Protein AF-0000000073512947 (afdb_homodimer)

Nearest PDB structures (foldseek):
  1zgr-assembly1_B  TM=7.633E-01  e=2.093E-16  Parkia platycephala
  4mq0-assembly1_A-2  TM=4.035E-01  e=1.203E-15  Parkia biglobosa
  4akd-assembly1_C  TM=7.846E-01  e=3.173E-07  Artocarpus integer
  4akd-assembly1_D  TM=7.361E-01  e=3.517E-07  Artocarpus integer
  5krp-assembly1_C  TM=7.333E-01  e=4.549E-07  Artocarpus altilis

Structure (mmCIF, N/CA/C/O backbone):
data_AF-0000000073512947-model_v1
#
loop_
_entity.id
_entity.type
_entity.pdbx_description
1 polymer 'Jacalin-type lectin domain-containing protein'
#
loop_
_atom_site.group_PDB
_atom_site.id
_atom_site.type_symbol
_atom_site.label_atom_id
_atom_site.label_alt_id
_atom_site.label_comp_id
_atom_site.label_asym_id
_atom_site.label_entity_id
_atom_site.label_seq_id
_atom_site.pdbx_PDB_ins_code
_atom_site.Cartn_x
_atom_site.Cartn_y
_atom_site.Cartn_z
_atom_site.occupancy
_atom_site.B_iso_or_equiv
_atom_site.auth_seq_id
_atom_site.auth_comp_id
_atom_site.auth_asym_id
_atom_site.auth_atom_id
_atom_site.pdbx_PDB_model_num
ATOM 1 N N . MET A 1 1 ? 7.281 1.155 -26.188 1 30.84 1 MET A N 1
ATOM 2 C CA . MET A 1 1 ? 6.375 1.03 -25.047 1 30.84 1 MET A CA 1
ATOM 3 C C . MET A 1 1 ? 7.027 0.248 -23.922 1 30.84 1 MET A C 1
ATOM 5 O O . MET A 1 1 ? 7.605 -0.817 -24.141 1 30.84 1 MET A O 1
ATOM 9 N N . ALA A 1 2 ? 7.465 0.824 -22.938 1 41.22 2 ALA A N 1
ATOM 10 C CA . ALA A 1 2 ? 8.156 0.038 -21.922 1 41.22 2 ALA A CA 1
ATOM 11 C C . ALA A 1 2 ? 7.348 -1.2 -21.547 1 41.22 2 ALA A C 1
ATOM 13 O O . ALA A 1 2 ? 6.117 -1.187 -21.594 1 41.22 2 ALA A O 1
ATOM 14 N N . ALA A 1 3 ? 7.93 -2.367 -21.578 1 44.81 3 ALA A N 1
ATOM 15 C CA . ALA A 1 3 ? 7.461 -3.721 -21.297 1 44.81 3 ALA A CA 1
ATOM 16 C C . ALA A 1 3 ? 6.426 -3.711 -20.172 1 44.81 3 ALA A C 1
ATOM 18 O O . ALA A 1 3 ? 5.488 -4.512 -20.172 1 44.81 3 ALA A O 1
ATOM 19 N N . SER A 1 4 ? 6.523 -2.641 -19.312 1 56.88 4 SER A N 1
ATOM 20 C CA . SER A 1 4 ? 5.75 -2.594 -18.078 1 56.88 4 SER A CA 1
ATOM 21 C C . SER A 1 4 ? 4.266 -2.398 -18.359 1 56.88 4 SER A C 1
ATOM 23 O O . SER A 1 4 ? 3.416 -2.84 -17.578 1 56.88 4 SER A O 1
ATOM 25 N N . ASP A 1 5 ? 3.949 -2.146 -19.641 1 71 5 ASP A N 1
ATOM 26 C CA . ASP A 1 5 ? 2.553 -1.777 -19.859 1 71 5 ASP A CA 1
ATOM 27 C C . ASP A 1 5 ? 1.666 -3.016 -19.953 1 71 5 ASP A C 1
ATOM 29 O O . ASP A 1 5 ? 0.469 -2.953 -19.656 1 71 5 ASP A O 1
ATOM 33 N N . ASN A 1 6 ? 2.34 -4.188 -20.109 1 83.69 6 ASN A N 1
ATOM 34 C CA . ASN A 1 6 ? 1.493 -5.355 -20.328 1 83.69 6 ASN A CA 1
ATOM 35 C C . ASN A 1 6 ? 1.63 -6.379 -19.203 1 83.69 6 ASN A C 1
ATOM 37 O O . ASN A 1 6 ? 1.294 -7.551 -19.391 1 83.69 6 ASN A O 1
ATOM 41 N N . ALA A 1 7 ? 2.111 -5.945 -18.109 1 92.62 7 ALA A N 1
ATOM 42 C CA . ALA A 1 7 ? 2.297 -6.887 -17.016 1 92.62 7 ALA A CA 1
ATOM 43 C C . ALA A 1 7 ? 1.498 -6.457 -15.789 1 92.62 7 ALA A C 1
ATOM 45 O O . ALA A 1 7 ? 1.175 -5.277 -15.633 1 92.62 7 ALA A O 1
ATOM 46 N N . VAL A 1 8 ? 1.122 -7.418 -15.062 1 95.06 8 VAL A N 1
ATOM 47 C CA . VAL A 1 8 ? 0.556 -7.191 -13.734 1 95.06 8 VAL A CA 1
ATOM 48 C C . VAL A 1 8 ? 1.656 -7.285 -12.68 1 95.06 8 VAL A C 1
ATOM 50 O O . VAL A 1 8 ? 2.541 -8.141 -12.773 1 95.06 8 VAL A O 1
ATOM 53 N N . MET A 1 9 ? 1.648 -6.387 -11.742 1 96.06 9 MET A N 1
ATOM 54 C CA . MET A 1 9 ? 2.705 -6.328 -10.734 1 96.06 9 MET A CA 1
ATOM 55 C C . MET A 1 9 ? 2.152 -6.621 -9.344 1 96.06 9 MET A C 1
ATOM 57 O O . MET A 1 9 ? 1.234 -5.941 -8.883 1 96.06 9 MET A O 1
ATOM 61 N N . PHE A 1 10 ? 2.693 -7.668 -8.711 1 96.69 10 PHE A N 1
ATOM 62 C CA . PHE A 1 10 ? 2.359 -8.008 -7.332 1 96.69 10 PHE A CA 1
ATOM 63 C C . PHE A 1 10 ? 3.535 -7.719 -6.406 1 96.69 10 PHE A C 1
ATOM 65 O O . PHE A 1 10 ? 4.691 -7.949 -6.773 1 96.69 10 PHE A O 1
ATOM 72 N N . GLY A 1 11 ? 3.215 -7.379 -5.137 1 94.12 11 GLY A N 1
ATOM 73 C CA . GLY A 1 11 ? 4.227 -6.875 -4.223 1 94.12 11 GLY A CA 1
ATOM 74 C C . GLY A 1 11 ? 4.367 -5.367 -4.258 1 94.12 11 GLY A C 1
ATOM 75 O O . GLY A 1 11 ? 3.457 -4.664 -4.703 1 94.12 11 GLY A O 1
ATOM 76 N N . PRO A 1 12 ? 5.43 -4.859 -3.881 1 92.25 12 PRO A N 1
ATOM 77 C CA . PRO A 1 12 ? 6.531 -5.598 -3.26 1 92.25 12 PRO A CA 1
ATOM 78 C C . PRO A 1 12 ? 6.23 -6.004 -1.818 1 92.25 12 PRO A C 1
ATOM 80 O O . PRO A 1 12 ? 5.465 -5.328 -1.129 1 92.25 12 PRO A O 1
ATOM 83 N N . TRP A 1 13 ? 6.719 -7.086 -1.484 1 93.31 13 TRP A N 1
ATOM 84 C CA . TRP A 1 13 ? 6.812 -7.492 -0.086 1 93.31 13 TRP A CA 1
ATOM 85 C C . TRP A 1 13 ? 8.117 -6.996 0.538 1 93.31 13 TRP A C 1
ATOM 87 O O . TRP A 1 13 ? 9.156 -6.98 -0.118 1 93.31 13 TRP A O 1
ATOM 97 N N . GLY A 1 14 ? 8 -6.582 1.811 1 90.31 14 GLY A N 1
ATOM 98 C CA . GLY A 1 14 ? 9.195 -6.121 2.488 1 90.31 14 GLY A CA 1
ATOM 99 C C . GLY A 1 14 ? 9.234 -4.613 2.672 1 90.31 14 GLY A C 1
ATOM 100 O O . GLY A 1 14 ? 8.203 -3.949 2.609 1 90.31 14 GLY A O 1
ATOM 101 N N . ARG A 1 15 ? 10.422 -4.066 2.85 1 86.69 15 ARG A N 1
ATOM 102 C CA . ARG A 1 15 ? 10.617 -2.65 3.145 1 86.69 15 ARG A CA 1
ATOM 103 C C . ARG A 1 15 ? 10.82 -1.847 1.865 1 86.69 15 ARG A C 1
ATOM 105 O O . ARG A 1 15 ? 11.789 -2.062 1.138 1 86.69 15 ARG A O 1
ATOM 112 N N . THR A 1 16 ? 9.93 -0.874 1.664 1 83.5 16 THR A N 1
ATOM 113 C CA . THR A 1 16 ? 9.977 -0.088 0.436 1 83.5 16 THR A CA 1
ATOM 114 C C . THR A 1 16 ? 10.531 1.307 0.71 1 83.5 16 THR A C 1
ATOM 116 O O . THR A 1 16 ? 10.523 1.771 1.853 1 83.5 16 THR A O 1
ATOM 119 N N . PHE A 1 17 ? 11.047 1.877 -0.329 1 78.31 17 PHE A N 1
ATOM 120 C CA . PHE A 1 17 ? 11.492 3.264 -0.368 1 78.31 17 PHE A CA 1
ATOM 121 C C . PHE A 1 17 ? 12.727 3.457 0.513 1 78.31 17 PHE A C 1
ATOM 123 O O . PHE A 1 17 ? 12.914 4.527 1.096 1 78.31 17 PHE A O 1
ATOM 130 N N . THR A 1 18 ? 13.336 2.361 0.75 1 74.56 18 THR A N 1
ATOM 131 C CA . THR A 1 18 ? 14.633 2.385 1.419 1 74.56 18 THR A CA 1
ATOM 132 C C . THR A 1 18 ? 15.75 2.012 0.447 1 74.56 18 THR A C 1
ATOM 134 O O . THR A 1 18 ? 15.625 1.044 -0.307 1 74.56 18 THR A O 1
ATOM 137 N N . GLY A 1 19 ? 16.672 2.83 0.334 1 80.44 19 GLY A N 1
ATOM 138 C CA . GLY A 1 19 ? 17.781 2.537 -0.563 1 80.44 19 GLY A CA 1
ATOM 139 C C . GLY A 1 19 ? 17.469 2.873 -2.012 1 80.44 19 GLY A C 1
ATOM 140 O O . GLY A 1 19 ? 17.031 3.98 -2.32 1 80.44 19 GLY A O 1
ATOM 141 N N . LYS A 1 20 ? 17.719 1.905 -2.877 1 83.56 20 LYS A N 1
ATOM 142 C CA . LYS A 1 20 ? 17.578 2.152 -4.309 1 83.56 20 LYS A CA 1
ATOM 143 C C . LYS A 1 20 ? 16.469 1.297 -4.91 1 83.56 20 LYS A C 1
ATOM 145 O O . LYS A 1 20 ? 16.375 0.103 -4.617 1 83.56 20 LYS A O 1
ATOM 150 N N . PHE A 1 21 ? 15.719 1.975 -5.746 1 87.56 21 PHE A N 1
ATOM 151 C CA . PHE A 1 21 ? 14.711 1.239 -6.508 1 87.56 21 PHE A CA 1
ATOM 152 C C . PHE A 1 21 ? 15.359 0.471 -7.652 1 87.56 21 PHE A C 1
ATOM 154 O O . PHE A 1 21 ? 16.281 0.973 -8.305 1 87.56 21 PHE A O 1
ATOM 161 N N . TRP A 1 22 ? 14.852 -0.787 -7.871 1 87.12 22 TRP A N 1
ATOM 162 C CA . TRP A 1 22 ? 15.328 -1.582 -9 1 87.12 22 TRP A CA 1
ATOM 163 C C . TRP A 1 22 ? 14.164 -2.295 -9.688 1 87.12 22 TRP A C 1
ATOM 165 O O . TRP A 1 22 ? 13.172 -2.641 -9.047 1 87.12 22 TRP A O 1
ATOM 175 N N . LYS A 1 23 ? 14.25 -2.41 -10.945 1 88.19 23 LYS A N 1
ATOM 176 C CA . LYS A 1 23 ? 13.297 -3.145 -11.773 1 88.19 23 LYS A CA 1
ATOM 177 C C . LYS A 1 23 ? 13.992 -3.789 -12.969 1 88.19 23 LYS A C 1
ATOM 179 O O . LYS A 1 23 ? 14.703 -3.115 -13.719 1 88.19 23 LYS A O 1
ATOM 184 N N . TYR A 1 24 ? 13.828 -5.109 -13.039 1 86.38 24 TYR A N 1
ATOM 185 C CA . TYR A 1 24 ? 14.344 -5.871 -14.172 1 86.38 24 TYR A CA 1
ATOM 186 C C . TYR A 1 24 ? 13.219 -6.629 -14.875 1 86.38 24 TYR A C 1
ATOM 188 O O . TYR A 1 24 ? 12.531 -7.449 -14.258 1 86.38 24 TYR A O 1
ATOM 196 N N . GLU A 1 25 ? 13.039 -6.258 -16.047 1 88.5 25 GLU A N 1
ATOM 197 C CA . GLU A 1 25 ? 11.969 -6.883 -16.812 1 88.5 25 GLU A CA 1
ATOM 198 C C . GLU A 1 25 ? 12.469 -7.379 -18.156 1 88.5 25 GLU A C 1
ATOM 200 O O . GLU A 1 25 ? 13.438 -6.844 -18.703 1 88.5 25 GLU A O 1
ATOM 205 N N . LEU A 1 26 ? 11.867 -8.414 -18.609 1 89 26 LEU A N 1
ATOM 206 C CA . LEU A 1 26 ? 12.172 -8.922 -19.938 1 89 26 LEU A CA 1
ATOM 207 C C . LEU A 1 26 ? 11.852 -7.887 -21.016 1 89 26 LEU A C 1
ATOM 209 O O . LEU A 1 26 ? 10.836 -7.188 -20.922 1 89 26 LEU A O 1
ATOM 213 N N . PRO A 1 27 ? 12.711 -7.855 -21.984 1 82.12 27 PRO A N 1
ATOM 214 C CA . PRO A 1 27 ? 12.414 -6.938 -23.094 1 82.12 27 PRO A CA 1
ATOM 215 C C . PRO A 1 27 ? 11.328 -7.473 -24.031 1 82.12 27 PRO A C 1
ATOM 217 O O . PRO A 1 27 ? 11.109 -8.688 -24.094 1 82.12 27 PRO A O 1
ATOM 220 N N . GLU A 1 28 ? 10.641 -6.66 -24.75 1 77.38 28 GLU A N 1
ATOM 221 C CA . GLU A 1 28 ? 9.688 -7.016 -25.781 1 77.38 28 GLU A CA 1
ATOM 222 C C . GLU A 1 28 ? 8.688 -8.055 -25.297 1 77.38 28 GLU A C 1
ATOM 224 O O . GLU A 1 28 ? 8.516 -9.109 -25.922 1 77.38 28 GLU A O 1
ATOM 229 N N . LEU A 1 29 ? 7.934 -7.832 -24.375 1 73.94 29 LEU A N 1
ATOM 230 C CA . LEU A 1 29 ? 7.102 -8.75 -23.594 1 73.94 29 LEU A CA 1
ATOM 231 C C . LEU A 1 29 ? 6.227 -9.594 -24.516 1 73.94 29 LEU A C 1
ATOM 233 O O . LEU A 1 29 ? 6.121 -10.805 -24.328 1 73.94 29 LEU A O 1
ATOM 237 N N . PRO A 1 30 ? 5.637 -9.141 -25.547 1 69.12 30 PRO A N 1
ATOM 238 C CA . PRO A 1 30 ? 4.812 -10.055 -26.328 1 69.12 30 PRO A CA 1
ATOM 239 C C . PRO A 1 30 ? 5.621 -11.195 -26.953 1 69.12 30 PRO A C 1
ATOM 241 O O . PRO A 1 30 ? 5.145 -12.328 -27.031 1 69.12 30 PRO A O 1
ATOM 244 N N . ILE A 1 31 ? 6.812 -10.914 -27.25 1 69.94 31 ILE A N 1
ATOM 245 C CA . ILE A 1 31 ? 7.625 -11.891 -27.969 1 69.94 31 ILE A CA 1
ATOM 246 C C . ILE A 1 31 ? 8.242 -12.875 -26.984 1 69.94 31 ILE A C 1
ATOM 248 O O . ILE A 1 31 ? 8.328 -14.07 -27.25 1 69.94 31 ILE A O 1
ATOM 252 N N . VAL A 1 32 ? 8.422 -12.406 -25.844 1 77.94 32 VAL A N 1
ATOM 253 C CA . VAL A 1 32 ? 9.234 -13.188 -24.906 1 77.94 32 VAL A CA 1
ATOM 254 C C . VAL A 1 32 ? 8.352 -14.18 -24.156 1 77.94 32 VAL A C 1
ATOM 256 O O . VAL A 1 32 ? 8.852 -15.133 -23.547 1 77.94 32 VAL A O 1
ATOM 259 N N . LEU A 1 33 ? 7.094 -14.055 -24.281 1 83.5 33 LEU A N 1
ATOM 260 C CA . LEU A 1 33 ? 6.18 -14.922 -23.547 1 83.5 33 LEU A CA 1
ATOM 261 C C . LEU A 1 33 ? 6.23 -16.344 -24.078 1 83.5 33 LEU A C 1
ATOM 263 O O . LEU A 1 33 ? 5.895 -17.297 -23.375 1 83.5 33 LEU A O 1
ATOM 267 N N . GLY A 1 34 ? 6.727 -16.516 -25.297 1 83.69 34 GLY A N 1
ATOM 268 C CA . GLY A 1 34 ? 6.84 -17.828 -25.891 1 83.69 34 GLY A CA 1
ATOM 269 C C . GLY A 1 34 ? 8.266 -18.328 -25.969 1 83.69 34 GLY A C 1
ATOM 270 O O . GLY A 1 34 ? 8.547 -19.344 -26.625 1 83.69 34 GLY A O 1
ATOM 271 N N . GLN A 1 35 ? 9.164 -17.672 -25.219 1 88.75 35 GLN A N 1
ATOM 272 C CA . GLN A 1 35 ? 10.57 -18.031 -25.312 1 88.75 35 GLN A CA 1
ATOM 273 C C . GLN A 1 35 ? 11.094 -18.609 -24 1 88.75 35 GLN A C 1
ATOM 275 O O . GLN A 1 35 ? 10.43 -18.516 -22.969 1 88.75 35 GLN A O 1
ATOM 280 N N . GLU A 1 36 ? 12.211 -19.234 -24.188 1 93.81 36 GLU A N 1
ATOM 281 C CA . GLU A 1 36 ? 12.906 -19.719 -23 1 93.81 36 GLU A CA 1
ATOM 282 C C . GLU A 1 36 ? 13.523 -18.562 -22.219 1 93.81 36 GLU A C 1
ATOM 284 O O . GLU A 1 36 ? 14.023 -17.609 -22.797 1 93.81 36 GLU A O 1
ATOM 289 N N . THR A 1 37 ? 13.453 -18.688 -20.922 1 94.19 37 THR A N 1
ATOM 290 C CA . THR A 1 37 ? 13.992 -17.656 -20.047 1 94.19 37 THR A CA 1
ATOM 291 C C . THR A 1 37 ? 14.852 -18.266 -18.953 1 94.19 37 THR A C 1
ATOM 293 O O . THR A 1 37 ? 14.953 -19.5 -18.844 1 94.19 37 THR A O 1
ATOM 296 N N . ALA A 1 38 ? 15.57 -17.438 -18.266 1 94.94 38 ALA A N 1
ATOM 297 C CA . ALA A 1 38 ? 16.375 -17.844 -17.109 1 94.94 38 ALA A CA 1
ATOM 298 C C . ALA A 1 38 ? 16.203 -16.891 -15.945 1 94.94 38 ALA A C 1
ATOM 300 O O . ALA A 1 38 ? 16.047 -15.68 -16.141 1 94.94 38 ALA A O 1
ATOM 301 N N . ILE A 1 39 ? 16.156 -17.406 -14.766 1 95.25 39 ILE A N 1
ATOM 302 C CA . ILE A 1 39 ? 16.188 -16.594 -13.547 1 95.25 39 ILE A CA 1
ATOM 303 C C . ILE A 1 39 ? 17.578 -16.672 -12.922 1 95.25 39 ILE A C 1
ATOM 305 O O . ILE A 1 39 ? 18.109 -17.75 -12.688 1 95.25 39 ILE A O 1
ATOM 309 N N . ILE A 1 40 ? 18.172 -15.555 -12.68 1 93.31 40 ILE A N 1
ATOM 310 C CA . ILE A 1 40 ? 19.484 -15.461 -12.062 1 93.31 40 ILE A CA 1
ATOM 311 C C . ILE A 1 40 ? 19.344 -14.953 -10.625 1 93.31 40 ILE A C 1
ATOM 313 O O . ILE A 1 40 ? 18.734 -13.906 -10.391 1 93.31 40 ILE A O 1
ATOM 317 N N . ILE A 1 41 ? 19.875 -15.68 -9.703 1 92.5 41 ILE A N 1
ATOM 318 C CA . ILE A 1 41 ? 19.828 -15.305 -8.289 1 92.5 41 ILE A CA 1
ATOM 319 C C . ILE A 1 41 ? 21.25 -15.312 -7.707 1 92.5 41 ILE A C 1
ATOM 321 O O . ILE A 1 41 ? 21.984 -16.297 -7.859 1 92.5 41 ILE A O 1
ATOM 325 N N . ARG A 1 42 ? 21.656 -14.266 -7.09 1 91 42 ARG A N 1
ATOM 326 C CA . ARG A 1 42 ? 22.906 -14.18 -6.363 1 91 42 ARG A CA 1
ATOM 327 C C . ARG A 1 42 ? 22.672 -14.039 -4.863 1 91 42 ARG A C 1
ATOM 329 O O . ARG A 1 42 ? 21.922 -13.164 -4.426 1 91 42 ARG A O 1
ATOM 336 N N . TYR A 1 43 ? 23.203 -14.906 -4.176 1 90.38 43 TYR A N 1
ATOM 337 C CA . TYR A 1 43 ? 23.016 -14.922 -2.729 1 90.38 43 TYR A CA 1
ATOM 338 C C . TYR A 1 43 ? 24.234 -15.492 -2.027 1 90.38 43 TYR A C 1
ATOM 340 O O . TYR A 1 43 ? 25.062 -16.172 -2.654 1 90.38 43 TYR A O 1
ATOM 348 N N . LYS A 1 44 ? 24.406 -15.07 -0.826 1 85.44 44 LYS A N 1
ATOM 349 C CA . LYS A 1 44 ? 25.422 -15.672 0.031 1 85.44 44 LYS A CA 1
ATOM 350 C C . LYS A 1 44 ? 24.797 -16.312 1.265 1 85.44 44 LYS A C 1
ATOM 352 O O . LYS A 1 44 ? 24.062 -15.656 1.999 1 85.44 44 LYS A O 1
ATOM 357 N N . GLU A 1 45 ? 25.203 -17.547 1.434 1 81.69 45 GLU A N 1
ATOM 358 C CA . GLU A 1 45 ? 24.641 -18.266 2.576 1 81.69 45 GLU A CA 1
ATOM 359 C C . GLU A 1 45 ? 25.125 -17.672 3.895 1 81.69 45 GLU A C 1
ATOM 361 O O . GLU A 1 45 ? 26.25 -17.188 3.986 1 81.69 45 GLU A O 1
ATOM 366 N N . ASN A 1 46 ? 24.25 -17.625 4.801 1 78.75 46 ASN A N 1
ATOM 367 C CA . ASN A 1 46 ? 24.516 -17.156 6.16 1 78.75 46 ASN A CA 1
ATOM 368 C C . ASN A 1 46 ? 24.703 -15.648 6.207 1 78.75 46 ASN A C 1
ATOM 370 O O . ASN A 1 46 ? 25.406 -15.133 7.074 1 78.75 46 ASN A O 1
ATOM 374 N N . THR A 1 47 ? 24.234 -15.047 5.223 1 81.31 47 THR A N 1
ATOM 375 C CA . THR A 1 47 ? 24.156 -13.586 5.219 1 81.31 47 THR A CA 1
ATOM 376 C C . THR A 1 47 ? 22.703 -13.125 5.125 1 81.31 47 THR A C 1
ATOM 378 O O . THR A 1 47 ? 21.859 -13.828 4.57 1 81.31 47 THR A O 1
ATOM 381 N N . PRO A 1 48 ? 22.344 -11.945 5.602 1 76.38 48 PRO A N 1
ATOM 382 C CA . PRO A 1 48 ? 20.938 -11.562 5.82 1 76.38 48 PRO A CA 1
ATOM 383 C C . PRO A 1 48 ? 20.219 -11.195 4.52 1 76.38 48 PRO A C 1
ATOM 385 O O . PRO A 1 48 ? 19 -11.062 4.508 1 76.38 48 PRO A O 1
ATOM 388 N N . GLY A 1 49 ? 20.781 -11.57 3.322 1 87.06 49 GLY A N 1
ATOM 389 C CA . GLY A 1 49 ? 19.969 -11.039 2.229 1 87.06 49 GLY A CA 1
ATOM 390 C C . GLY A 1 49 ? 20.422 -11.539 0.868 1 87.06 49 GLY A C 1
ATOM 391 O O . GLY A 1 49 ? 21.609 -11.734 0.634 1 87.06 49 GLY A O 1
ATOM 392 N N . ILE A 1 50 ? 19.422 -11.812 0.009 1 91.75 50 ILE A N 1
ATOM 393 C CA . ILE A 1 50 ? 19.672 -12.039 -1.408 1 91.75 50 ILE A CA 1
ATOM 394 C C . ILE A 1 50 ? 20.141 -10.742 -2.062 1 91.75 50 ILE A C 1
ATOM 396 O O . ILE A 1 50 ? 19.578 -9.68 -1.815 1 91.75 50 ILE A O 1
ATOM 400 N N . ASN A 1 51 ? 21.156 -10.906 -2.869 1 89.25 51 ASN A N 1
ATOM 401 C CA . ASN A 1 51 ? 21.797 -9.695 -3.381 1 89.25 51 ASN A CA 1
ATOM 402 C C . ASN A 1 51 ? 21.234 -9.297 -4.742 1 89.25 51 ASN A C 1
ATOM 404 O O . ASN A 1 51 ? 21.266 -8.125 -5.117 1 89.2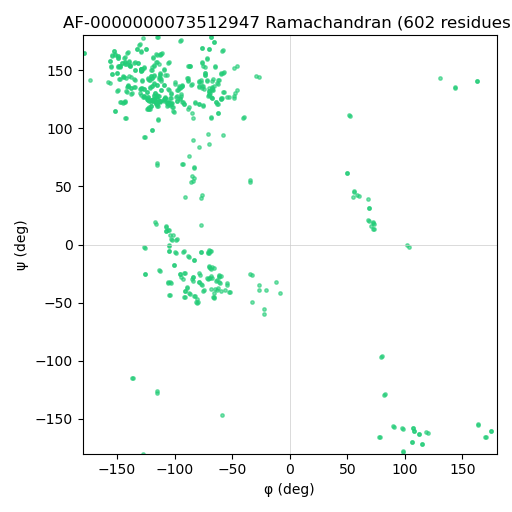5 51 ASN A O 1
ATOM 408 N N . TYR A 1 52 ? 20.797 -10.398 -5.363 1 88.88 52 TYR A N 1
ATOM 409 C CA . TYR A 1 52 ? 20.406 -10.125 -6.742 1 88.88 52 TYR A CA 1
ATOM 410 C C . TYR A 1 52 ? 19.438 -11.18 -7.258 1 88.88 52 TYR A C 1
ATOM 412 O O . TYR A 1 52 ? 19.578 -12.367 -6.961 1 88.88 52 TYR A O 1
ATOM 420 N N . ILE A 1 53 ? 18.406 -10.664 -8.031 1 91.81 53 ILE A N 1
ATOM 421 C CA . ILE A 1 53 ? 17.484 -11.57 -8.711 1 91.81 53 ILE A CA 1
ATOM 422 C C . ILE A 1 53 ? 16.969 -10.922 -9.992 1 91.81 53 ILE A C 1
ATOM 424 O O . ILE A 1 53 ? 16.609 -9.742 -9.984 1 91.81 53 ILE A O 1
ATOM 428 N N . LYS A 1 54 ? 16.984 -11.633 -11.125 1 91.94 54 LYS A N 1
ATOM 429 C CA . LYS A 1 54 ? 16.469 -11.102 -12.375 1 91.94 54 LYS A CA 1
ATOM 430 C C . LYS A 1 54 ? 16.031 -12.227 -13.312 1 91.94 54 LYS A C 1
ATOM 432 O O . LYS A 1 54 ? 16.484 -13.359 -13.172 1 91.94 54 LYS A O 1
ATOM 437 N N . VAL A 1 55 ? 15.141 -11.93 -14.117 1 92.75 55 VAL A N 1
ATOM 438 C CA . VAL A 1 55 ? 14.75 -12.812 -15.211 1 92.75 55 VAL A CA 1
ATOM 439 C C . VAL A 1 55 ? 15.289 -12.281 -16.531 1 92.75 55 VAL A C 1
ATOM 441 O O . VAL A 1 55 ? 15.242 -11.078 -16.797 1 92.75 55 VAL A O 1
ATOM 444 N N . VAL A 1 56 ? 15.875 -13.148 -17.312 1 90.94 56 VAL A N 1
ATOM 445 C CA . VAL A 1 56 ? 16.453 -12.758 -18.594 1 90.94 56 VAL A CA 1
ATOM 446 C C . VAL A 1 56 ? 16.047 -13.766 -19.672 1 90.94 56 VAL A C 1
ATOM 448 O O . VAL A 1 56 ? 15.695 -14.906 -19.359 1 90.94 56 VAL A O 1
ATOM 451 N N . PRO A 1 57 ? 16.109 -13.203 -20.922 1 90.62 57 PRO A N 1
ATOM 452 C CA . PRO A 1 57 ? 16.031 -14.211 -21.984 1 90.62 57 PRO A CA 1
ATOM 453 C C . PRO A 1 57 ? 17.141 -15.258 -21.875 1 90.62 57 PRO A C 1
ATOM 455 O O . PRO A 1 57 ? 18.25 -14.945 -21.453 1 90.62 57 PRO A O 1
ATOM 458 N N . LEU A 1 58 ? 16.844 -16.469 -22.281 1 90.88 58 LEU A N 1
ATOM 459 C CA . LEU A 1 58 ? 17.797 -17.562 -22.141 1 90.88 58 LEU A CA 1
ATOM 460 C C . LEU A 1 58 ? 19.125 -17.203 -22.781 1 90.88 58 LEU A C 1
ATOM 462 O O . LEU A 1 58 ? 20.188 -17.562 -22.25 1 90.88 58 LEU A O 1
ATOM 466 N N . LEU A 1 59 ? 19.125 -16.469 -23.844 1 87.44 59 LEU A N 1
ATOM 467 C CA . LEU A 1 59 ? 20.328 -16.109 -24.578 1 87.44 59 LEU A CA 1
ATOM 468 C C . LEU A 1 59 ? 21.234 -15.211 -23.734 1 87.44 59 LEU A C 1
ATOM 470 O O . LEU A 1 59 ? 22.438 -15.109 -23.984 1 87.44 59 LEU A O 1
ATOM 474 N N . ASP A 1 60 ? 20.672 -14.578 -22.734 1 86.75 60 ASP A N 1
ATOM 475 C CA . ASP A 1 60 ? 21.422 -13.617 -21.938 1 86.75 60 ASP A CA 1
ATOM 476 C C . ASP A 1 60 ? 21.781 -14.195 -20.562 1 86.75 60 ASP A C 1
ATOM 478 O O . ASP A 1 60 ? 22.188 -13.461 -19.656 1 86.75 60 ASP A O 1
ATOM 482 N N . LYS A 1 61 ? 21.625 -15.453 -20.375 1 86.12 61 LYS A N 1
ATOM 483 C CA . LYS A 1 61 ? 21.812 -16.094 -19.078 1 86.12 61 LYS A CA 1
ATOM 484 C C . LYS A 1 61 ? 23.234 -15.883 -18.562 1 86.12 61 LYS A C 1
ATOM 486 O O . LYS A 1 61 ? 23.453 -15.914 -17.344 1 86.12 61 LYS A O 1
ATOM 491 N N . ASP A 1 62 ? 24.188 -15.695 -19.484 1 83.25 62 ASP A N 1
ATOM 492 C CA . ASP A 1 62 ? 25.594 -15.594 -19.094 1 83.25 62 ASP A CA 1
ATOM 493 C C . ASP A 1 62 ? 26 -14.133 -18.875 1 83.25 62 ASP A C 1
ATOM 495 O O . ASP A 1 62 ? 27.125 -13.852 -18.484 1 83.25 62 ASP A O 1
ATOM 499 N N . ASN A 1 63 ? 25.109 -13.227 -19.188 1 73.88 63 ASN A N 1
ATOM 500 C CA . ASN A 1 63 ? 25.391 -11.805 -19.016 1 73.88 63 ASN A CA 1
ATOM 501 C C . ASN A 1 63 ? 25.141 -11.352 -17.578 1 73.88 63 ASN A C 1
ATOM 503 O O . ASN A 1 63 ? 24.281 -10.492 -17.344 1 73.88 63 ASN A O 1
ATOM 507 N N . ILE A 1 64 ? 25.781 -11.938 -16.609 1 64.44 64 ILE A N 1
ATOM 508 C CA . ILE A 1 64 ? 25.578 -11.711 -15.18 1 64.44 64 ILE A CA 1
ATOM 509 C C . ILE A 1 64 ? 26.25 -10.414 -14.758 1 64.44 64 ILE A C 1
ATOM 511 O O . ILE A 1 64 ? 25.875 -9.797 -13.766 1 64.44 64 ILE A O 1
ATOM 515 N N . GLU A 1 65 ? 27.281 -9.945 -15.43 1 57.84 65 GLU A N 1
ATOM 516 C CA . GLU A 1 65 ? 28.172 -8.859 -15.031 1 57.84 65 GLU A CA 1
ATOM 517 C C . GLU A 1 65 ? 27.453 -7.512 -15.07 1 57.84 65 GLU A C 1
ATOM 519 O O . GLU A 1 65 ? 27.875 -6.559 -14.414 1 57.84 65 GLU A O 1
ATOM 524 N N . ASN A 1 66 ? 26.406 -7.418 -15.758 1 53.78 66 ASN A N 1
ATOM 525 C CA . ASN A 1 66 ? 25.812 -6.09 -15.883 1 53.78 66 ASN A CA 1
ATOM 526 C C . ASN A 1 66 ? 24.75 -5.848 -14.828 1 53.78 66 ASN A C 1
ATOM 528 O O . ASN A 1 66 ? 23.562 -6.051 -15.086 1 53.78 66 ASN A O 1
ATOM 532 N N . GLN A 1 67 ? 25.297 -5.754 -13.641 1 58.84 67 GLN A N 1
ATOM 533 C CA . GLN A 1 67 ? 24.359 -5.465 -12.57 1 58.84 67 GLN A CA 1
ATOM 534 C C . GLN A 1 67 ? 23.797 -4.051 -12.695 1 58.84 67 GLN A C 1
ATOM 536 O O . GLN A 1 67 ? 24.547 -3.08 -12.758 1 58.84 67 GLN A O 1
ATOM 541 N N . PRO A 1 68 ? 22.609 -4.121 -13.031 1 57.09 68 PRO A N 1
ATOM 542 C CA . PRO A 1 68 ? 22 -2.795 -13.211 1 57.09 68 PRO A CA 1
ATOM 543 C C . PRO A 1 68 ? 22.078 -1.945 -11.938 1 57.09 68 PRO A C 1
ATOM 545 O O . PRO A 1 68 ? 22.375 -2.461 -10.859 1 57.09 68 PRO A O 1
ATOM 548 N N . GLU A 1 69 ? 21.797 -0.753 -12.148 1 58.94 69 GLU A N 1
ATOM 549 C CA . GLU A 1 69 ? 21.656 0.217 -11.062 1 58.94 69 GLU A CA 1
ATOM 550 C C . GLU A 1 69 ? 20.641 -0.26 -10.023 1 58.94 69 GLU A C 1
ATOM 552 O O . GLU A 1 69 ? 19.594 -0.812 -10.375 1 58.94 69 GLU A O 1
ATOM 557 N N . GLY A 1 70 ? 21.094 -0.265 -8.82 1 59.38 70 GLY A N 1
ATOM 558 C CA . GLY A 1 70 ? 20.25 -0.606 -7.695 1 59.38 70 GLY A CA 1
ATOM 559 C C . GLY A 1 70 ? 20.469 -2.012 -7.176 1 59.38 70 GLY A C 1
ATOM 560 O O . GLY A 1 70 ? 19.797 -2.455 -6.246 1 59.38 70 GLY A O 1
ATOM 561 N N . SER A 1 71 ? 21.422 -2.676 -7.879 1 62.28 71 SER A N 1
ATOM 562 C CA . SER A 1 71 ? 21.672 -4.039 -7.426 1 62.28 71 SER A CA 1
ATOM 563 C C . SER A 1 71 ? 22.484 -4.051 -6.133 1 62.28 71 SER A C 1
ATOM 565 O O . SER A 1 71 ? 23.094 -3.043 -5.762 1 62.28 71 SER A O 1
ATOM 567 N N . GLY A 1 72 ? 22.281 -5.125 -5.418 1 64.44 72 GLY A N 1
ATOM 568 C CA . GLY A 1 72 ? 23.094 -5.348 -4.23 1 64.44 72 GLY A CA 1
ATOM 569 C C . GLY A 1 72 ? 24.547 -5.652 -4.551 1 64.44 72 GLY A C 1
ATOM 570 O O . GLY A 1 72 ? 24.953 -5.598 -5.711 1 64.44 72 GLY A O 1
ATOM 571 N N . PRO A 1 73 ? 25.297 -5.832 -3.549 1 67.56 73 PRO A N 1
ATOM 572 C CA . PRO A 1 73 ? 26.719 -6.141 -3.707 1 67.56 73 PRO A CA 1
ATOM 573 C C . PRO A 1 73 ? 26.969 -7.422 -4.5 1 67.56 73 PRO A C 1
ATOM 575 O O . PRO A 1 73 ? 26.141 -8.336 -4.473 1 67.56 73 PRO A O 1
ATOM 578 N N . VAL A 1 74 ? 28.094 -7.391 -5.246 1 66.75 74 VAL A N 1
ATOM 579 C CA . VAL A 1 74 ? 28.469 -8.562 -6.027 1 66.75 74 VAL A CA 1
ATOM 580 C C . VAL A 1 74 ? 29.219 -9.555 -5.148 1 66.75 74 VAL A C 1
ATOM 582 O O . VAL A 1 74 ? 30.422 -9.742 -5.309 1 66.75 74 VAL A O 1
ATOM 585 N N . VAL A 1 75 ? 28.516 -10.062 -4.227 1 76.31 75 VAL A N 1
ATOM 586 C CA . VAL A 1 75 ? 29.078 -11.047 -3.309 1 76.31 75 VAL A CA 1
ATOM 587 C C . VAL A 1 75 ? 28.188 -12.273 -3.256 1 76.31 75 VAL A C 1
ATOM 589 O O . VAL A 1 75 ? 26.953 -12.164 -3.348 1 76.31 75 VAL A O 1
ATOM 592 N N . GLY A 1 76 ? 28.859 -13.477 -3.336 1 81.12 76 GLY A N 1
ATOM 593 C CA . GLY A 1 76 ? 28.125 -14.719 -3.137 1 81.12 76 GLY A CA 1
ATOM 594 C C . GLY A 1 76 ? 28.062 -15.586 -4.379 1 81.12 76 GLY A C 1
ATOM 595 O O . GLY A 1 76 ? 28.812 -15.359 -5.336 1 81.12 76 GLY A O 1
ATOM 596 N N . ASP A 1 77 ? 27.266 -16.625 -4.297 1 85.06 77 ASP A N 1
ATOM 597 C CA . ASP A 1 77 ? 27.062 -17.594 -5.367 1 85.06 77 ASP A CA 1
ATOM 598 C C . ASP A 1 77 ? 25.938 -17.172 -6.305 1 85.06 77 ASP A C 1
ATOM 600 O O . ASP A 1 77 ? 24.984 -16.531 -5.875 1 85.06 77 ASP A O 1
ATOM 604 N N . THR A 1 78 ? 26.172 -17.469 -7.551 1 88.88 78 THR A N 1
ATOM 605 C CA . THR A 1 78 ? 25.141 -17.203 -8.547 1 88.88 78 THR A CA 1
ATOM 606 C C . THR A 1 78 ? 24.516 -18.516 -9.031 1 88.88 78 THR A C 1
ATOM 608 O O . THR A 1 78 ? 25.219 -19.469 -9.367 1 88.88 78 THR A O 1
ATOM 611 N N . THR A 1 79 ? 23.25 -18.562 -8.945 1 91.88 79 THR A N 1
ATOM 612 C CA . THR A 1 79 ? 22.5 -19.688 -9.484 1 91.88 79 THR A CA 1
ATOM 613 C C . THR A 1 79 ? 21.641 -19.25 -10.664 1 91.88 79 THR A C 1
ATOM 615 O O . THR A 1 79 ? 21.109 -18.141 -10.68 1 91.88 79 THR A O 1
ATOM 618 N N . VAL A 1 80 ? 21.547 -20.172 -11.617 1 94.25 80 VAL A N 1
ATOM 619 C CA . VAL A 1 80 ? 20.734 -19.922 -12.805 1 94.25 80 VAL A CA 1
ATOM 620 C C . VAL A 1 80 ? 19.672 -20.984 -12.945 1 94.25 80 VAL A C 1
ATOM 622 O O . VAL A 1 80 ? 19.969 -22.188 -12.953 1 94.25 80 VAL A O 1
ATOM 625 N N . ILE A 1 81 ? 18.453 -20.594 -13.008 1 96.25 81 ILE A N 1
ATOM 626 C CA . ILE A 1 81 ? 17.312 -21.469 -13.25 1 96.25 81 ILE A CA 1
ATOM 627 C C . ILE A 1 81 ? 16.859 -21.344 -14.703 1 96.25 81 ILE A C 1
ATOM 629 O O . ILE A 1 81 ? 16.438 -20.266 -15.125 1 96.25 81 ILE A O 1
ATOM 633 N N . LEU A 1 82 ? 16.859 -22.406 -15.406 1 96.06 82 LEU A N 1
ATOM 634 C CA . LEU A 1 82 ? 16.453 -22.406 -16.812 1 96.06 82 LEU A CA 1
ATOM 635 C C . LEU A 1 82 ? 14.977 -22.781 -16.938 1 96.06 82 LEU A C 1
ATOM 637 O O . LEU A 1 82 ? 14.523 -23.75 -16.344 1 96.06 82 LEU A O 1
ATOM 641 N N . LEU A 1 83 ? 14.266 -21.953 -17.641 1 95.25 83 LEU A N 1
ATOM 642 C CA . LEU A 1 83 ? 12.852 -22.203 -17.891 1 95.25 83 LEU A CA 1
ATOM 643 C C . LEU A 1 83 ? 12.578 -22.359 -19.391 1 95.25 83 LEU A C 1
ATOM 645 O O . LEU A 1 83 ? 12.883 -21.469 -20.172 1 95.25 83 LEU A O 1
ATOM 649 N N . GLY A 1 84 ? 11.969 -23.469 -19.719 1 94 84 GLY A N 1
ATOM 650 C CA . GLY A 1 84 ? 11.555 -23.672 -21.109 1 94 84 GLY A CA 1
ATOM 651 C C . GLY A 1 84 ? 10.477 -22.719 -21.562 1 94 84 GLY A C 1
ATOM 652 O O . GLY A 1 84 ? 9.922 -21.969 -20.75 1 94 84 GLY A O 1
ATOM 653 N N . ALA A 1 85 ? 10.172 -22.797 -22.844 1 91.25 85 ALA A N 1
ATOM 654 C CA . ALA A 1 85 ? 9.211 -21.875 -23.453 1 91.25 85 ALA A CA 1
ATOM 655 C C . ALA A 1 85 ? 7.84 -22 -22.797 1 91.25 85 ALA A C 1
ATOM 657 O O . ALA A 1 85 ? 7.137 -21.016 -22.625 1 91.25 85 ALA A O 1
ATOM 658 N N . ASP A 1 86 ? 7.484 -23.172 -22.359 1 90.38 86 ASP A N 1
ATOM 659 C CA . ASP A 1 86 ? 6.16 -23.422 -21.797 1 90.38 86 ASP A CA 1
ATOM 660 C C . ASP A 1 86 ? 6.211 -23.484 -20.281 1 90.38 86 ASP A C 1
ATOM 662 O O . ASP A 1 86 ? 5.199 -23.75 -19.625 1 90.38 86 ASP A O 1
ATOM 666 N N . GLU A 1 87 ? 7.383 -23.219 -19.766 1 92.94 87 GLU A N 1
ATOM 667 C CA . GLU A 1 87 ? 7.543 -23.312 -18.312 1 92.94 87 GLU A CA 1
ATOM 668 C C . GLU A 1 87 ? 7.328 -21.969 -17.641 1 92.94 87 GLU A C 1
ATOM 670 O O . GLU A 1 87 ? 7.75 -20.938 -18.156 1 92.94 87 GLU A O 1
ATOM 675 N N . PHE A 1 88 ? 6.594 -22 -16.547 1 94.81 88 PHE A N 1
ATOM 676 C CA . PHE A 1 88 ? 6.406 -20.812 -15.719 1 94.81 88 PHE A CA 1
ATOM 677 C C . PHE A 1 88 ? 6.461 -21.156 -14.242 1 94.81 88 PHE A C 1
ATOM 679 O O .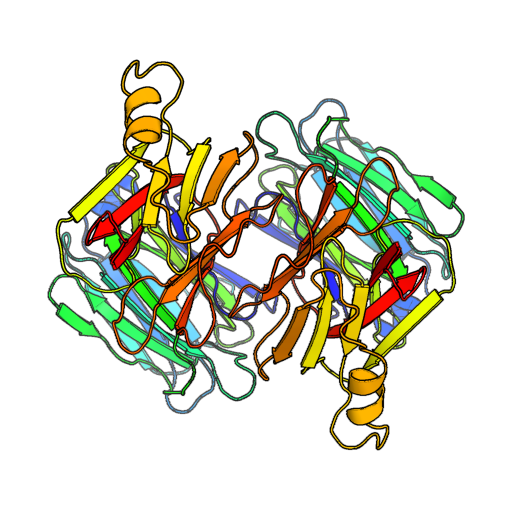 PHE A 1 88 ? 6.336 -22.328 -13.867 1 94.81 88 PHE A O 1
ATOM 686 N N . ILE A 1 89 ? 6.758 -20.188 -13.414 1 97.19 89 ILE A N 1
ATOM 687 C CA . ILE A 1 89 ? 6.797 -20.391 -11.969 1 97.19 89 ILE A CA 1
ATOM 688 C C . ILE A 1 89 ? 5.375 -20.375 -11.406 1 97.19 89 ILE A C 1
ATOM 690 O O . ILE A 1 89 ? 4.664 -19.375 -11.523 1 97.19 89 ILE A O 1
ATOM 694 N N . LYS A 1 90 ? 4.977 -21.422 -10.789 1 97.12 90 LYS A N 1
ATOM 695 C CA . LYS A 1 90 ? 3.604 -21.516 -10.305 1 97.12 90 LYS A CA 1
ATOM 696 C C . LYS A 1 90 ? 3.523 -21.219 -8.812 1 97.12 90 LYS A C 1
ATOM 698 O O . LYS A 1 90 ? 2.436 -21 -8.273 1 97.12 90 LYS A O 1
ATOM 703 N N . GLU A 1 91 ? 4.637 -21.281 -8.125 1 96.31 91 GLU A N 1
ATOM 704 C CA . GLU A 1 91 ? 4.641 -21.016 -6.688 1 96.31 91 GLU A CA 1
ATOM 705 C C . GLU A 1 91 ? 5.887 -20.25 -6.27 1 96.31 91 GLU A C 1
ATOM 707 O O . GLU A 1 91 ? 6.996 -20.562 -6.703 1 96.31 91 GLU A O 1
ATOM 712 N N . PHE A 1 92 ? 5.66 -19.219 -5.512 1 96.06 92 PHE A N 1
ATOM 713 C CA . PHE A 1 92 ? 6.715 -18.453 -4.863 1 96.06 92 PHE A CA 1
ATOM 714 C C . PHE A 1 92 ? 6.625 -18.578 -3.346 1 96.06 92 PHE A C 1
ATOM 716 O O . PHE A 1 92 ? 5.559 -18.375 -2.762 1 9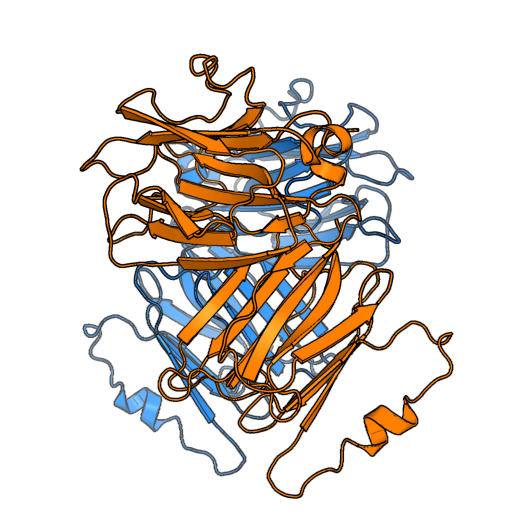6.06 92 PHE A O 1
ATOM 723 N N . THR A 1 93 ? 7.668 -18.984 -2.734 1 94.56 93 THR A N 1
ATOM 724 C CA . THR A 1 93 ? 7.785 -18.953 -1.28 1 94.56 93 THR A CA 1
ATOM 725 C C . THR A 1 93 ? 9.047 -18.219 -0.849 1 94.56 93 THR A C 1
ATOM 727 O O . THR A 1 93 ? 10.125 -18.438 -1.42 1 94.56 93 THR A O 1
ATOM 730 N N . PHE A 1 94 ? 8.906 -17.344 0.12 1 94.31 94 PHE A N 1
ATOM 731 C CA . PHE A 1 94 ? 10.062 -16.531 0.493 1 94.31 94 PHE A CA 1
ATOM 732 C C . PHE A 1 94 ? 9.953 -16.062 1.936 1 94.31 94 PHE A C 1
ATOM 734 O O . PHE A 1 94 ? 8.875 -16.125 2.535 1 94.31 94 PHE A O 1
ATOM 741 N N . GLY A 1 95 ? 11.023 -15.648 2.455 1 92.44 95 GLY A N 1
ATOM 742 C CA . GLY A 1 95 ? 11.094 -15.141 3.816 1 92.44 95 GLY A CA 1
ATOM 743 C C . GLY A 1 95 ? 12.07 -13.992 3.975 1 92.44 95 GLY A C 1
ATOM 744 O O . GLY A 1 95 ? 12.938 -13.781 3.121 1 92.44 95 GLY A O 1
ATOM 745 N N . PHE A 1 96 ? 11.891 -13.258 5.023 1 92.5 96 PHE A N 1
ATOM 746 C CA . PHE A 1 96 ? 12.75 -12.117 5.309 1 92.5 96 PHE A CA 1
ATOM 747 C C . PHE A 1 96 ? 13.625 -12.383 6.527 1 92.5 96 PHE A C 1
ATOM 749 O O . PHE A 1 96 ? 13.375 -13.328 7.285 1 92.5 96 PHE A O 1
ATOM 756 N N . SER A 1 97 ? 14.602 -11.531 6.605 1 90.56 97 SER A N 1
ATOM 757 C CA . SER A 1 97 ? 15.562 -11.688 7.695 1 90.56 97 SER A CA 1
ATOM 758 C C . SER A 1 97 ? 14.898 -11.477 9.055 1 90.56 97 SER A C 1
ATOM 760 O O . SER A 1 97 ? 13.875 -10.797 9.148 1 90.56 97 SER A O 1
ATOM 762 N N . GLU A 1 98 ? 15.422 -12.078 10.07 1 85.25 98 GLU A N 1
ATOM 763 C CA . GLU A 1 98 ? 14.961 -11.945 11.445 1 85.25 98 GLU A CA 1
ATOM 764 C C . GLU A 1 98 ? 15.992 -11.219 12.312 1 85.25 98 GLU A C 1
ATOM 766 O O . GLU A 1 98 ? 17.203 -11.359 12.094 1 85.25 98 GLU A O 1
ATOM 771 N N . PRO A 1 99 ? 15.453 -10.383 13.219 1 78.44 99 PRO A N 1
ATOM 772 C CA . PRO A 1 99 ? 14.07 -10.25 13.688 1 78.44 99 PRO A CA 1
ATOM 773 C C . PRO A 1 99 ? 13.328 -9.102 13.016 1 78.44 99 PRO A C 1
ATOM 775 O O . PRO A 1 99 ? 12.102 -9 13.125 1 78.44 99 PRO A O 1
ATOM 778 N N . ASP A 1 100 ? 13.961 -8.344 12.258 1 77.88 100 ASP A N 1
ATOM 779 C CA . ASP A 1 100 ? 13.367 -7.078 11.859 1 77.88 100 ASP A CA 1
ATOM 780 C C . ASP A 1 100 ? 12.867 -7.137 10.422 1 77.88 100 ASP A C 1
ATOM 782 O O . ASP A 1 100 ? 12.289 -6.168 9.914 1 77.88 100 ASP A O 1
ATOM 786 N N . ALA A 1 101 ? 13.07 -8.305 9.758 1 86.81 101 ALA A N 1
ATOM 787 C CA . ALA A 1 101 ? 12.594 -8.508 8.391 1 86.81 101 ALA A CA 1
ATOM 788 C C . ALA A 1 101 ? 13.133 -7.426 7.457 1 86.81 101 ALA A C 1
ATOM 790 O O . ALA A 1 101 ? 12.398 -6.914 6.605 1 86.81 101 ALA A O 1
ATOM 791 N N . LYS A 1 102 ? 14.406 -7.105 7.547 1 87.75 102 LYS A N 1
ATOM 792 C CA . LYS A 1 102 ? 15.008 -5.996 6.809 1 87.75 102 LYS A CA 1
ATOM 793 C C . LYS A 1 102 ? 15.289 -6.391 5.359 1 87.75 102 LYS A C 1
ATOM 795 O O . LYS A 1 102 ? 15.219 -5.551 4.461 1 87.75 102 LYS A O 1
ATOM 800 N N . TYR A 1 103 ? 15.586 -7.688 5.238 1 91.69 103 TYR A N 1
ATOM 801 C CA . TYR A 1 103 ? 16.047 -8.117 3.924 1 91.69 103 TYR A CA 1
ATOM 802 C C . TYR A 1 103 ? 15.352 -9.406 3.496 1 91.69 103 TYR A C 1
ATOM 804 O O . TYR A 1 103 ? 14.977 -10.227 4.336 1 91.69 103 TYR A O 1
ATOM 812 N N . LEU A 1 104 ? 15.188 -9.562 2.139 1 93.38 104 LEU A N 1
ATOM 813 C CA . LEU A 1 104 ? 14.789 -10.859 1.606 1 93.38 104 LEU A CA 1
ATOM 814 C C . LEU A 1 104 ? 15.844 -11.922 1.913 1 93.38 104 LEU A C 1
ATOM 816 O O . LEU A 1 104 ? 16.938 -11.898 1.34 1 93.38 104 LEU A O 1
ATOM 820 N N . SER A 1 105 ? 15.531 -12.867 2.713 1 93.81 105 SER A N 1
ATOM 821 C CA . SER A 1 105 ? 16.516 -13.812 3.227 1 93.81 105 SER A CA 1
ATOM 822 C C . SER A 1 105 ? 16.625 -15.039 2.33 1 93.81 105 SER A C 1
ATOM 824 O O . SER A 1 105 ? 17.719 -15.578 2.137 1 93.81 105 SER A O 1
ATOM 826 N N . TRP A 1 106 ? 15.539 -15.477 1.861 1 94.19 106 TRP A N 1
ATOM 827 C CA . TRP A 1 106 ? 15.562 -16.672 1.023 1 94.19 106 TRP A CA 1
ATOM 828 C C . TRP A 1 106 ? 14.344 -16.719 0.106 1 94.19 106 TRP A C 1
ATOM 830 O O . TRP A 1 106 ? 13.344 -16.031 0.357 1 94.19 106 TRP A O 1
ATOM 840 N N . ILE A 1 107 ? 14.469 -17.484 -0.992 1 94.94 107 ILE A N 1
ATOM 841 C CA . ILE A 1 107 ? 13.398 -17.656 -1.962 1 94.94 107 ILE A CA 1
ATOM 842 C C . ILE A 1 107 ? 13.359 -19.109 -2.443 1 94.94 107 ILE A C 1
ATOM 844 O O . ILE A 1 107 ? 14.414 -19.75 -2.594 1 94.94 107 ILE A O 1
ATOM 848 N N . TYR A 1 108 ? 12.227 -19.656 -2.539 1 96.06 108 TYR A N 1
ATOM 849 C CA . TYR A 1 108 ? 11.93 -21 -3.027 1 96.06 108 TYR A CA 1
ATOM 850 C C . TYR A 1 108 ? 10.883 -20.953 -4.137 1 96.06 108 TYR A C 1
ATOM 852 O O . TYR A 1 108 ? 9.836 -20.328 -3.984 1 96.06 108 TYR A O 1
ATOM 860 N N . LEU A 1 109 ? 11.188 -21.594 -5.332 1 97.31 109 LEU A N 1
ATOM 861 C CA . LEU A 1 109 ? 10.312 -21.531 -6.492 1 97.31 109 LEU A CA 1
ATOM 862 C C . LEU A 1 109 ? 9.914 -22.938 -6.953 1 97.31 109 LEU A C 1
ATOM 864 O O . LEU A 1 109 ? 10.727 -23.859 -6.883 1 97.31 109 LEU A O 1
ATOM 868 N N . VAL A 1 110 ? 8.711 -23.062 -7.383 1 97.81 110 VAL A N 1
ATOM 869 C CA . VAL A 1 110 ? 8.242 -24.281 -8.023 1 97.81 110 VAL A CA 1
ATOM 870 C C . VAL A 1 110 ? 7.684 -23.969 -9.414 1 97.81 110 VAL A C 1
ATOM 872 O O . VAL A 1 110 ? 6.895 -23.031 -9.562 1 97.81 110 VAL A O 1
ATOM 875 N N . ASP A 1 111 ? 8.086 -24.703 -10.43 1 97.19 111 ASP A N 1
ATOM 876 C CA . ASP A 1 111 ? 7.59 -24.453 -11.781 1 97.19 111 ASP A CA 1
ATOM 877 C C . ASP A 1 111 ? 6.402 -25.359 -12.102 1 97.19 111 ASP A C 1
ATOM 879 O O . ASP A 1 111 ? 5.969 -26.141 -11.266 1 97.19 111 ASP A O 1
ATOM 883 N N . ASN A 1 112 ? 5.805 -25.156 -13.273 1 95.38 112 ASN A N 1
ATOM 884 C CA . ASN A 1 112 ? 4.59 -25.875 -13.664 1 95.38 112 ASN A CA 1
ATOM 885 C C . ASN A 1 112 ? 4.879 -27.344 -13.953 1 95.38 112 ASN A C 1
ATOM 887 O O . ASN A 1 112 ? 3.951 -28.141 -14.109 1 95.38 112 ASN A O 1
ATOM 891 N N . LYS A 1 113 ? 6.125 -27.75 -13.977 1 96 113 LYS A N 1
ATOM 892 C CA . LYS A 1 113 ? 6.52 -29.156 -14.094 1 96 113 LYS A CA 1
ATOM 893 C C . LYS A 1 113 ? 6.852 -29.75 -12.727 1 96 113 LYS A C 1
ATOM 895 O O . LYS A 1 113 ? 7.395 -30.844 -12.641 1 96 113 LYS A O 1
ATOM 900 N N . ASN A 1 114 ? 6.664 -29.016 -11.695 1 96.12 114 ASN A N 1
ATOM 901 C CA . ASN A 1 114 ? 6.832 -29.406 -10.297 1 96.12 114 ASN A CA 1
ATOM 902 C C . ASN A 1 114 ? 8.305 -29.547 -9.93 1 96.12 114 ASN A C 1
ATOM 904 O O . ASN A 1 114 ? 8.656 -30.297 -9.016 1 96.12 114 ASN A O 1
ATOM 908 N N . GLN A 1 115 ? 9.086 -28.953 -10.742 1 96.94 115 GLN A N 1
ATOM 909 C CA . GLN A 1 115 ? 10.484 -28.875 -10.344 1 96.94 115 GLN A CA 1
ATOM 910 C C . GLN A 1 115 ? 10.688 -27.812 -9.266 1 96.94 115 GLN A C 1
ATOM 912 O O . GLN A 1 115 ? 10.164 -26.703 -9.375 1 96.94 115 GLN A O 1
ATOM 917 N N . GLN A 1 116 ? 11.43 -28.219 -8.289 1 96.94 116 GLN A N 1
ATOM 918 C CA . GLN A 1 116 ? 11.695 -27.328 -7.164 1 96.94 116 GLN A CA 1
ATOM 919 C C . GLN A 1 116 ? 13.047 -26.625 -7.316 1 96.94 116 GLN A C 1
ATOM 921 O O . GLN A 1 116 ? 14.039 -27.266 -7.703 1 96.94 116 GLN A O 1
ATOM 926 N N . HIS A 1 117 ? 13.086 -25.375 -7.105 1 97.06 117 HIS A N 1
ATOM 927 C CA . HIS A 1 117 ? 14.305 -24.578 -7.188 1 97.06 117 HIS A CA 1
ATOM 928 C C . HIS A 1 117 ? 14.57 -23.844 -5.871 1 97.06 117 HIS A C 1
ATOM 930 O O . HIS A 1 117 ? 13.828 -22.938 -5.5 1 97.06 117 HIS A O 1
ATOM 936 N N . GLY A 1 118 ? 15.703 -24.188 -5.242 1 93.56 118 GLY A N 1
ATOM 937 C CA . GLY A 1 118 ? 16.031 -23.625 -3.941 1 93.56 118 GLY A CA 1
ATOM 938 C C . GLY A 1 118 ? 15.672 -24.547 -2.787 1 93.56 118 GLY A C 1
ATOM 939 O O . GLY A 1 118 ? 15.5 -25.75 -2.975 1 93.56 118 GLY A O 1
ATOM 940 N N . PRO A 1 119 ? 15.547 -23.906 -1.706 1 93.12 119 PRO A N 1
ATOM 941 C CA . PRO A 1 119 ? 15.648 -22.484 -1.325 1 93.12 119 PRO A CA 1
ATOM 942 C C . PRO A 1 119 ? 17.047 -21.922 -1.553 1 93.12 119 PRO A C 1
ATOM 944 O O . PRO A 1 119 ? 18.047 -22.609 -1.345 1 93.12 119 PRO A O 1
ATOM 947 N N . PHE A 1 120 ? 17.078 -20.781 -2.031 1 94.25 120 PHE A N 1
ATOM 948 C CA . PHE A 1 120 ? 18.312 -20.016 -2.174 1 94.25 120 PHE A CA 1
ATOM 949 C C . PHE A 1 120 ? 18.422 -18.953 -1.092 1 94.25 120 PHE A C 1
ATOM 951 O O . PHE A 1 120 ? 17.469 -18.172 -0.878 1 94.25 120 PHE A O 1
ATOM 958 N N . GLY A 1 121 ? 19.469 -18.828 -0.4 1 93.12 121 GLY A N 1
ATOM 959 C CA . GLY A 1 121 ? 19.656 -17.859 0.664 1 93.12 121 GLY A CA 1
ATOM 960 C C . GLY A 1 121 ? 19.656 -18.484 2.047 1 93.12 121 GLY A C 1
ATOM 961 O O . GLY A 1 121 ? 19.938 -19.672 2.197 1 93.12 121 GLY A O 1
ATOM 962 N N . THR A 1 122 ? 19.422 -17.672 3.062 1 92.56 122 THR A N 1
ATOM 963 C CA . THR A 1 122 ? 19.438 -18.109 4.453 1 92.56 122 THR A CA 1
ATOM 964 C C . THR A 1 122 ? 18.016 -18.297 4.984 1 92.56 122 THR A C 1
ATOM 966 O O . THR A 1 122 ? 17.266 -17.344 5.129 1 92.56 122 THR A O 1
ATOM 969 N N . LEU A 1 123 ? 17.688 -19.516 5.371 1 90.88 123 LEU A N 1
ATOM 970 C CA . LEU A 1 123 ? 16.328 -19.859 5.773 1 90.88 123 LEU A CA 1
ATOM 971 C C . LEU A 1 123 ? 15.969 -19.203 7.098 1 90.88 123 LEU A C 1
ATOM 973 O O . LEU A 1 123 ? 16.781 -19.156 8.016 1 90.88 123 LEU A O 1
ATOM 977 N N . THR A 1 124 ? 14.773 -18.547 7.09 1 89.38 124 THR A N 1
ATOM 978 C CA . THR A 1 124 ? 14.18 -17.953 8.289 1 89.38 124 THR A CA 1
ATOM 979 C C . THR A 1 124 ? 12.742 -18.438 8.469 1 89.38 124 THR A C 1
ATOM 981 O O . THR A 1 124 ? 12.219 -19.172 7.629 1 89.38 124 THR A O 1
ATOM 984 N N . THR A 1 125 ? 12.047 -18.031 9.539 1 78.06 125 THR A N 1
ATOM 985 C CA . THR A 1 125 ? 10.703 -18.484 9.883 1 78.06 125 THR A CA 1
ATOM 986 C C . THR A 1 125 ? 9.656 -17.734 9.07 1 78.06 125 THR A C 1
ATOM 988 O O . THR A 1 125 ? 8.648 -18.328 8.656 1 78.06 125 THR A O 1
ATOM 991 N N . PRO A 1 126 ? 9.805 -16.484 9.023 1 65.69 126 PRO A N 1
ATOM 992 C CA . PRO A 1 126 ? 8.727 -15.781 8.312 1 65.69 126 PRO A CA 1
ATOM 993 C C . PRO A 1 126 ? 8.594 -16.234 6.859 1 65.69 126 PRO A C 1
ATOM 995 O O . PRO A 1 126 ? 9.609 -16.422 6.172 1 65.69 126 PRO A O 1
ATOM 998 N N . LYS A 1 127 ? 7.293 -16.641 6.605 1 77.81 127 LYS A N 1
ATOM 999 C CA . LYS A 1 127 ? 7.113 -17.125 5.238 1 77.81 127 LYS A CA 1
ATOM 1000 C C . LYS A 1 127 ? 5.91 -16.469 4.574 1 77.81 127 LYS A C 1
ATOM 1002 O O . LYS A 1 127 ? 4.906 -16.188 5.234 1 77.81 127 LYS A O 1
ATOM 1007 N N . PHE A 1 128 ? 6.148 -15.953 3.338 1 85.25 128 PHE A N 1
ATOM 1008 C CA . PHE A 1 128 ? 5.094 -15.555 2.41 1 85.25 128 PHE A CA 1
ATOM 1009 C C . PHE A 1 128 ? 5.055 -16.484 1.206 1 85.25 128 PHE A C 1
ATOM 1011 O O . PHE A 1 128 ? 6.082 -17.031 0.8 1 85.25 128 PHE A O 1
ATOM 1018 N N . SER A 1 129 ? 3.891 -16.75 0.819 1 88.19 129 SER A N 1
ATOM 1019 C CA . SER A 1 129 ? 3.764 -17.594 -0.368 1 88.19 129 SER A CA 1
ATOM 1020 C C . SER A 1 129 ? 2.594 -17.141 -1.238 1 88.19 129 SER A C 1
ATOM 1022 O O . SER A 1 129 ? 1.601 -16.609 -0.729 1 88.19 129 SER A O 1
ATOM 1024 N N . PHE A 1 130 ? 2.742 -17.219 -2.504 1 89.56 130 PHE A N 1
ATOM 1025 C CA . PHE A 1 130 ? 1.588 -17.078 -3.385 1 89.56 130 PHE A CA 1
ATOM 1026 C C . PHE A 1 130 ? 1.757 -17.938 -4.633 1 89.56 130 PHE A C 1
ATOM 1028 O O . PHE A 1 130 ? 2.873 -18.344 -4.973 1 89.56 130 PHE A O 1
ATOM 1035 N N . THR A 1 131 ? 0.654 -18.297 -5.176 1 94.19 131 THR A N 1
ATOM 1036 C CA . THR A 1 131 ? 0.601 -19.203 -6.316 1 94.19 131 THR A CA 1
ATOM 1037 C C . THR A 1 131 ? 0.093 -18.469 -7.559 1 94.19 131 THR A C 1
ATOM 1039 O O . THR A 1 131 ? -0.731 -17.562 -7.461 1 94.19 131 THR A O 1
ATOM 1042 N N . VAL A 1 132 ? 0.606 -18.922 -8.617 1 97.06 132 VAL A N 1
ATOM 1043 C CA . VAL A 1 132 ? 0.225 -18.391 -9.922 1 97.06 132 VAL A CA 1
ATOM 1044 C C . VAL A 1 132 ? -0.476 -19.469 -10.742 1 97.06 132 VAL A C 1
ATOM 1046 O O . VAL A 1 132 ? 0.107 -20.531 -11.016 1 97.06 132 VAL A O 1
ATOM 1049 N N . THR A 1 133 ? -1.724 -19.203 -11.094 1 96.69 133 THR A N 1
ATOM 1050 C CA . THR A 1 133 ? -2.49 -20.125 -11.914 1 96.69 133 THR A CA 1
ATOM 1051 C C . THR A 1 133 ? -2.283 -19.828 -13.398 1 96.69 133 THR A C 1
ATOM 1053 O O . THR A 1 133 ? -2.252 -20.75 -14.219 1 96.69 133 THR A O 1
ATOM 1056 N N . LYS A 1 134 ? -2.195 -18.594 -13.711 1 95.69 134 LYS A N 1
ATOM 1057 C CA . LYS A 1 134 ? -1.957 -18.156 -15.086 1 95.69 134 LYS A CA 1
ATOM 1058 C C . LYS A 1 134 ? -1.075 -16.922 -15.125 1 95.69 134 LYS A C 1
ATOM 1060 O O . LYS A 1 134 ? -1.415 -15.891 -14.531 1 95.69 134 LYS A O 1
ATOM 1065 N N . GLY A 1 135 ? 0.033 -16.984 -15.797 1 95.06 135 GLY A N 1
ATOM 1066 C CA . GLY A 1 135 ? 0.959 -15.875 -15.945 1 95.06 135 GLY A CA 1
ATOM 1067 C C . GLY A 1 135 ? 2.414 -16.312 -15.938 1 95.06 135 GLY A C 1
ATOM 1068 O O . GLY A 1 135 ? 2.803 -17.188 -15.172 1 95.06 135 GLY A O 1
ATOM 1069 N N . LYS A 1 136 ? 3.146 -15.766 -16.844 1 95.31 136 LYS A N 1
ATOM 1070 C CA . LYS A 1 136 ? 4.582 -16.016 -16.906 1 95.31 136 LYS A CA 1
ATOM 1071 C C . LYS A 1 136 ? 5.371 -14.906 -16.203 1 95.31 136 LYS A C 1
ATOM 1073 O O . LYS A 1 136 ? 5.035 -13.727 -16.328 1 95.31 136 LYS A O 1
ATOM 1078 N N . LEU A 1 137 ? 6.359 -15.328 -15.43 1 95.88 137 LEU A N 1
ATOM 1079 C CA . LEU A 1 137 ? 7.246 -14.367 -14.781 1 95.88 137 LEU A CA 1
ATOM 1080 C C . LEU A 1 137 ? 8.039 -13.57 -15.812 1 95.88 137 LEU A C 1
ATOM 1082 O O . LEU A 1 137 ? 8.781 -14.148 -16.609 1 95.88 137 LEU A O 1
ATOM 1086 N N . VAL A 1 138 ? 7.918 -12.273 -15.781 1 94.44 138 VAL A N 1
ATOM 1087 C CA . VAL A 1 138 ? 8.578 -11.477 -16.812 1 94.44 138 VAL A CA 1
ATOM 1088 C C . VAL A 1 138 ? 9.453 -10.406 -16.156 1 94.44 138 VAL A C 1
ATOM 1090 O O . VAL A 1 138 ? 10.156 -9.664 -16.844 1 94.44 138 VAL A O 1
ATOM 1093 N N . GLY A 1 139 ? 9.414 -10.367 -14.867 1 93.25 139 GLY A N 1
ATOM 1094 C CA . GLY A 1 139 ? 10.258 -9.375 -14.219 1 93.25 139 GLY A CA 1
ATOM 1095 C C . GLY A 1 139 ? 10.172 -9.414 -12.703 1 93.25 139 GLY A C 1
ATOM 1096 O O . GLY A 1 139 ? 9.273 -10.039 -12.148 1 93.25 139 GLY A O 1
ATOM 1097 N N . PHE A 1 140 ? 11.117 -8.773 -12.109 1 94 140 PHE A N 1
ATOM 1098 C CA . PHE A 1 140 ? 11.172 -8.492 -10.68 1 94 140 PHE A CA 1
ATOM 1099 C C . PHE A 1 140 ? 11.367 -7.004 -10.43 1 94 140 PHE A C 1
ATOM 1101 O O . PHE A 1 140 ? 11.883 -6.289 -11.289 1 94 140 PHE A O 1
ATOM 1108 N N . PHE A 1 141 ? 10.875 -6.574 -9.273 1 92.31 141 PHE A N 1
ATOM 1109 C CA . PHE A 1 141 ? 11.117 -5.195 -8.875 1 92.31 141 PHE A CA 1
ATOM 1110 C C . PHE A 1 141 ? 11.18 -5.078 -7.355 1 92.31 141 PHE A C 1
ATOM 1112 O O . PHE A 1 141 ? 10.742 -5.984 -6.637 1 92.31 141 PHE A O 1
ATOM 1119 N N . GLY A 1 142 ? 11.734 -4 -6.922 1 91.31 142 GLY A N 1
ATOM 1120 C CA . GLY A 1 142 ? 11.805 -3.801 -5.484 1 91.31 142 GLY A CA 1
ATOM 1121 C C . GLY A 1 142 ? 12.805 -2.73 -5.082 1 91.31 142 GLY A C 1
ATOM 1122 O O . GLY A 1 142 ? 13.008 -1.76 -5.816 1 91.31 142 GLY A O 1
ATOM 1123 N N . TRP A 1 143 ? 13.281 -2.879 -3.871 1 89.69 143 TRP A N 1
ATOM 1124 C CA . TRP A 1 143 ? 14.25 -1.938 -3.32 1 89.69 143 TRP A CA 1
ATOM 1125 C C . TRP A 1 143 ? 15.453 -2.672 -2.744 1 89.69 143 TRP A C 1
ATOM 1127 O O . TRP A 1 143 ? 15.336 -3.811 -2.287 1 89.69 143 TRP A O 1
ATOM 1137 N N . ASN A 1 144 ? 16.641 -1.952 -2.791 1 87.94 144 ASN A N 1
ATOM 1138 C CA . ASN A 1 144 ? 17.875 -2.49 -2.24 1 87.94 144 ASN A CA 1
ATOM 1139 C C . ASN A 1 144 ? 18.469 -1.562 -1.188 1 87.94 144 ASN A C 1
ATOM 1141 O O . ASN A 1 144 ? 18.594 -0.357 -1.416 1 87.94 144 ASN A O 1
ATOM 1145 N N . GLU A 1 145 ? 18.703 -2.078 -0.06 1 83 145 GLU A N 1
ATOM 1146 C CA . GLU A 1 145 ? 19.547 -1.487 0.972 1 83 145 GLU A CA 1
ATOM 1147 C C . GLU A 1 145 ? 20.781 -2.35 1.238 1 83 145 GLU A C 1
ATOM 1149 O O . GLU A 1 145 ? 20.922 -2.916 2.324 1 83 145 GLU A O 1
ATOM 1154 N N . GLY A 1 146 ? 21.734 -2.389 0.171 1 85.06 146 GLY A N 1
ATOM 1155 C CA . GLY A 1 146 ? 22.672 -3.5 0.089 1 85.06 146 GLY A CA 1
ATOM 1156 C C . GLY A 1 146 ? 22.062 -4.75 -0.522 1 85.06 146 GLY A C 1
ATOM 1157 O O . GLY A 1 146 ? 21.859 -4.812 -1.735 1 85.06 146 GLY A O 1
ATOM 1158 N N . PRO A 1 147 ? 21.625 -5.594 0.433 1 89.5 147 PRO A N 1
ATOM 1159 C CA . PRO A 1 147 ? 20.797 -6.684 -0.078 1 89.5 147 PRO A CA 1
ATOM 1160 C C . PRO A 1 147 ? 19.375 -6.227 -0.42 1 89.5 147 PRO A C 1
ATOM 1162 O O . PRO A 1 147 ? 19 -5.09 -0.122 1 89.5 147 PRO A O 1
ATOM 1165 N N . ILE A 1 148 ? 18.641 -7.066 -1.07 1 91.62 148 ILE A N 1
ATOM 1166 C CA . ILE A 1 148 ? 17.266 -6.77 -1.442 1 91.62 148 ILE A CA 1
ATOM 1167 C C . ILE A 1 148 ? 16.422 -6.574 -0.185 1 91.62 148 ILE A C 1
ATOM 1169 O O . ILE A 1 148 ? 16.344 -7.465 0.666 1 91.62 148 ILE A O 1
ATOM 1173 N N . SER A 1 149 ? 15.805 -5.383 -0.046 1 91.44 149 SER A N 1
ATOM 1174 C CA . SER A 1 149 ? 14.969 -5.082 1.106 1 91.44 149 SER A CA 1
ATOM 1175 C C . SER A 1 149 ? 13.492 -5.344 0.801 1 91.44 149 SER A C 1
ATOM 1177 O O . SER A 1 149 ? 12.695 -5.559 1.714 1 91.44 149 SER A O 1
ATOM 1179 N N . SER A 1 150 ? 13.148 -5.277 -0.453 1 92.25 150 SER A N 1
ATOM 1180 C CA . SER A 1 150 ? 11.789 -5.598 -0.875 1 92.25 150 SER A CA 1
ATOM 1181 C C . SER A 1 150 ? 11.766 -6.156 -2.293 1 92.25 150 SER A C 1
ATOM 1183 O O . SER A 1 150 ? 12.641 -5.844 -3.104 1 92.25 150 SER A O 1
ATOM 1185 N N . PHE A 1 151 ? 10.883 -7.027 -2.619 1 91.19 151 PHE A N 1
ATOM 1186 C CA . PHE A 1 151 ? 10.805 -7.539 -3.982 1 91.19 151 PHE A CA 1
ATOM 1187 C C . PHE A 1 151 ? 9.359 -7.805 -4.383 1 91.19 151 PHE A C 1
ATOM 1189 O O . PHE A 1 151 ? 8.531 -8.164 -3.541 1 91.19 151 PHE A O 1
ATOM 1196 N N . GLY A 1 152 ? 9.047 -7.574 -5.574 1 94.94 152 GLY A N 1
ATOM 1197 C CA . GLY A 1 152 ? 7.793 -7.855 -6.258 1 94.94 152 GLY A CA 1
ATOM 1198 C C . GLY A 1 152 ? 7.98 -8.602 -7.562 1 94.94 152 GLY A C 1
ATOM 1199 O O . GLY A 1 152 ? 9.109 -8.758 -8.039 1 94.94 152 GLY A O 1
ATOM 1200 N N . VAL A 1 153 ? 6.938 -9.141 -8.109 1 96.38 153 VAL A N 1
ATOM 1201 C CA . VAL A 1 153 ? 6.996 -9.938 -9.336 1 96.38 153 VAL A CA 1
ATOM 1202 C C . VAL A 1 153 ? 6.113 -9.297 -10.406 1 96.38 153 VAL A C 1
ATOM 1204 O O . VAL A 1 153 ? 5.078 -8.711 -10.094 1 96.38 153 VAL A O 1
ATOM 1207 N N . GLU A 1 154 ? 6.562 -9.398 -11.617 1 95.38 154 GLU A N 1
ATOM 1208 C CA . GLU A 1 154 ? 5.781 -9.023 -12.789 1 95.38 154 GLU A CA 1
ATOM 1209 C C . GLU A 1 154 ? 5.352 -10.25 -13.586 1 95.38 154 GLU A C 1
ATOM 1211 O O . GLU A 1 154 ? 6.188 -11.07 -13.969 1 95.38 154 GLU A O 1
ATOM 1216 N N . LEU A 1 155 ? 4.098 -10.367 -13.805 1 96.31 155 LEU A N 1
ATOM 1217 C CA . LEU A 1 155 ? 3.533 -11.492 -14.539 1 96.31 155 LEU A CA 1
ATOM 1218 C C . LEU A 1 155 ? 2.805 -11.008 -15.789 1 96.31 155 LEU A C 1
ATOM 1220 O O . LEU A 1 155 ? 2.162 -9.961 -15.773 1 96.31 155 LEU A O 1
ATOM 1224 N N . ALA A 1 156 ? 2.92 -11.766 -16.781 1 95.19 156 ALA A N 1
ATOM 1225 C CA . ALA A 1 156 ? 2.246 -11.438 -18.047 1 95.19 156 ALA A CA 1
ATOM 1226 C C . ALA A 1 156 ? 1.781 -12.695 -18.766 1 95.19 156 ALA A C 1
ATOM 1228 O O . ALA A 1 156 ? 2.252 -13.797 -18.469 1 95.19 156 ALA A O 1
ATOM 1229 N N . SER A 1 157 ? 0.821 -12.516 -19.562 1 93.31 157 SER A N 1
ATOM 1230 C CA . SER A 1 157 ? 0.318 -13.586 -20.422 1 93.31 157 SER A CA 1
ATOM 1231 C C . SER A 1 157 ? -0.051 -13.055 -21.797 1 93.31 157 SER A C 1
ATOM 1233 O O . SER A 1 157 ? -0.164 -11.844 -21.984 1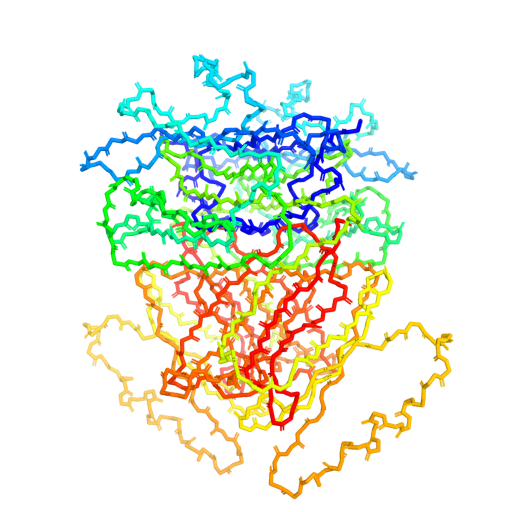 93.31 157 SER A O 1
ATOM 1235 N N . SER A 1 158 ? -0.214 -13.953 -22.734 1 90.12 158 SER A N 1
ATOM 1236 C CA . SER A 1 158 ? -0.464 -13.57 -24.109 1 90.12 158 SER A CA 1
ATOM 1237 C C . SER A 1 158 ? -1.827 -12.906 -24.266 1 90.12 158 SER A C 1
ATOM 1239 O O . SER A 1 158 ? -2.02 -12.07 -25.156 1 90.12 158 SER A O 1
ATOM 1241 N N . ASP A 1 159 ? -2.754 -13.242 -23.453 1 90.5 159 ASP A N 1
ATOM 1242 C CA . ASP A 1 159 ? -4.086 -12.656 -23.578 1 90.5 159 ASP A CA 1
ATOM 1243 C C . ASP A 1 159 ? -4.309 -11.555 -22.562 1 90.5 159 ASP A C 1
ATOM 1245 O O . ASP A 1 159 ? -5.445 -11.133 -22.328 1 90.5 159 ASP A O 1
ATOM 1249 N N . ASN A 1 160 ? -3.297 -11.156 -21.844 1 91.5 160 ASN A N 1
ATOM 1250 C CA . ASN A 1 160 ? -3.291 -10.031 -20.906 1 91.5 160 ASN A CA 1
ATOM 1251 C C . ASN A 1 160 ? -4.152 -10.32 -19.688 1 91.5 160 ASN A C 1
ATOM 1253 O O . ASN A 1 160 ? -4.812 -9.422 -19.156 1 91.5 160 ASN A O 1
ATOM 1257 N N . VAL A 1 161 ? -4.184 -11.641 -19.344 1 94.56 161 VAL A N 1
ATOM 1258 C CA . VAL A 1 161 ? -4.891 -12.055 -18.141 1 94.56 161 VAL A CA 1
ATOM 1259 C C . VAL A 1 161 ? -3.941 -12.82 -17.219 1 94.56 161 VAL A C 1
ATOM 1261 O O . VAL A 1 161 ? -3.277 -13.766 -17.641 1 94.56 161 VAL A O 1
ATOM 1264 N N . VAL A 1 162 ? -3.867 -12.352 -16.016 1 96.69 162 VAL A N 1
ATOM 1265 C CA . VAL A 1 162 ? -3.051 -13.016 -15 1 96.69 162 VAL A CA 1
ATOM 1266 C C . VAL A 1 162 ? -3.941 -13.516 -13.859 1 96.69 162 VAL A C 1
ATOM 1268 O O . VAL A 1 162 ? -4.82 -12.789 -13.391 1 96.69 162 VAL A O 1
ATOM 1271 N N . MET A 1 163 ? -3.762 -14.789 -13.5 1 97.81 163 MET A N 1
ATOM 1272 C CA . MET A 1 163 ? -4.539 -15.398 -12.422 1 97.81 163 MET A CA 1
ATOM 1273 C C . MET A 1 163 ? -3.629 -15.867 -11.289 1 97.81 163 MET A C 1
ATOM 1275 O O . MET A 1 163 ? -2.686 -16.625 -11.523 1 97.81 163 MET A O 1
ATOM 1279 N N . VAL A 1 164 ? -3.943 -15.352 -10.125 1 97.94 164 VAL A N 1
ATOM 1280 C CA . VAL A 1 164 ? -3.174 -15.742 -8.953 1 97.94 164 VAL A CA 1
ATOM 1281 C C . VAL A 1 164 ? -4.09 -16.422 -7.938 1 97.94 164 VAL A C 1
ATOM 1283 O O . VAL A 1 164 ? -5.285 -16.125 -7.863 1 97.94 164 VAL A O 1
ATOM 1286 N N . GLY A 1 165 ? -3.482 -17.188 -7 1 96.62 165 GLY A N 1
ATOM 1287 C CA . GLY A 1 165 ? -4.273 -18.094 -6.188 1 96.62 165 GLY A CA 1
ATOM 1288 C C . GLY A 1 165 ? -4.652 -19.375 -6.922 1 96.62 165 GLY A C 1
ATOM 1289 O O . GLY A 1 165 ? -4.004 -19.75 -7.898 1 96.62 165 GLY A O 1
ATOM 1290 N N . PRO A 1 166 ? -5.559 -20.125 -6.449 1 96.5 166 PRO A N 1
ATOM 1291 C CA . PRO A 1 166 ? -6.449 -19.797 -5.336 1 96.5 166 PRO A CA 1
ATOM 1292 C C . PRO A 1 166 ? -5.855 -20.156 -3.977 1 96.5 166 PRO A C 1
ATOM 1294 O O . PRO A 1 166 ? -4.988 -21.031 -3.891 1 96.5 166 PRO A O 1
ATOM 1297 N N . TRP A 1 167 ? -6.242 -19.516 -2.986 1 96.25 167 TRP A N 1
ATOM 1298 C CA . TRP A 1 167 ? -5.973 -19.859 -1.598 1 96.25 167 TRP A CA 1
ATOM 1299 C C . TRP A 1 167 ? -7.168 -20.562 -0.971 1 96.25 167 TRP A C 1
ATOM 1301 O O . TRP A 1 167 ? -8.312 -20.172 -1.188 1 96.25 167 TRP A O 1
ATOM 1311 N N . GLY A 1 168 ? -6.906 -21.516 -0.259 1 95.62 168 GLY A N 1
ATOM 1312 C CA . GLY A 1 168 ? -7.961 -22.266 0.39 1 95.62 168 GLY A CA 1
ATOM 1313 C C . GLY A 1 168 ? -7.984 -23.734 -0.023 1 95.62 168 GLY A C 1
ATOM 1314 O O . GLY A 1 168 ? -6.98 -24.25 -0.511 1 95.62 168 GLY A O 1
ATOM 1315 N N . LEU A 1 169 ? -9.125 -24.391 0.227 1 96.19 169 LEU A N 1
ATOM 1316 C CA . LEU A 1 169 ? -9.281 -25.812 -0.028 1 96.19 169 LEU A CA 1
ATOM 1317 C C . LEU A 1 169 ? -9.602 -26.062 -1.496 1 96.19 169 LEU A C 1
ATOM 1319 O O . LEU A 1 169 ? -10.578 -25.531 -2.025 1 96.19 169 LEU A O 1
ATOM 1323 N N . ASN A 1 170 ? -8.758 -26.875 -2.135 1 92.69 170 ASN A N 1
ATOM 1324 C CA . ASN A 1 170 ? -8.961 -27.188 -3.541 1 92.69 170 ASN A CA 1
ATOM 1325 C C . ASN A 1 170 ? -9.93 -28.359 -3.711 1 92.69 170 ASN A C 1
ATOM 1327 O O . ASN A 1 170 ? -9.594 -29.375 -4.328 1 92.69 170 ASN A O 1
ATOM 1331 N N . GLU A 1 171 ? -11.023 -28.266 -3.164 1 94.06 171 GLU A N 1
ATOM 1332 C CA . GLU A 1 171 ? -12.078 -29.281 -3.277 1 94.06 171 GLU A CA 1
ATOM 1333 C C . GLU A 1 171 ? -13.406 -28.641 -3.686 1 94.06 171 GLU A C 1
ATOM 1335 O O . GLU A 1 171 ? -13.633 -27.453 -3.43 1 94.06 171 GLU A O 1
ATOM 1340 N N . GLY A 1 172 ? -14.227 -29.438 -4.387 1 92.94 172 GLY A N 1
ATOM 1341 C CA . GLY A 1 172 ? -15.516 -28.953 -4.852 1 92.94 172 GLY A CA 1
ATOM 1342 C C . GLY A 1 172 ? -15.492 -28.5 -6.301 1 92.94 172 GLY A C 1
ATOM 1343 O O . GLY A 1 172 ? -14.461 -28.594 -6.973 1 92.94 172 GLY A O 1
ATOM 1344 N N . ILE A 1 173 ? -16.609 -28.016 -6.77 1 93 173 ILE A N 1
ATOM 1345 C CA . ILE A 1 173 ? -16.75 -27.609 -8.156 1 93 173 ILE A CA 1
ATOM 1346 C C . ILE A 1 173 ? -16.047 -26.266 -8.375 1 93 173 ILE A C 1
ATOM 1348 O O . ILE A 1 173 ? -16.172 -25.344 -7.562 1 93 173 ILE A O 1
ATOM 1352 N N . THR A 1 174 ? -15.336 -26.188 -9.445 1 94.56 174 THR A N 1
ATOM 1353 C CA . THR A 1 174 ? -14.641 -24.938 -9.789 1 94.56 174 THR A CA 1
ATOM 1354 C C . THR A 1 174 ? -15.625 -23.891 -10.273 1 94.56 174 THR A C 1
ATOM 1356 O O . THR A 1 174 ? -16.672 -24.219 -10.844 1 94.56 174 THR A O 1
ATOM 1359 N N . TRP A 1 175 ? -15.367 -22.656 -10.016 1 91.94 175 TRP A N 1
ATOM 1360 C CA . TRP A 1 175 ? -16.172 -21.531 -10.477 1 91.94 175 TRP A CA 1
ATOM 1361 C C . TRP A 1 175 ? -15.273 -20.375 -10.93 1 91.94 175 TRP A C 1
ATOM 1363 O O . TRP A 1 175 ? -14.102 -20.312 -10.555 1 91.94 175 TRP A O 1
ATOM 1373 N N . HIS A 1 176 ? -15.789 -19.578 -11.82 1 92.38 176 HIS A N 1
ATOM 1374 C CA . HIS A 1 176 ? -15.055 -18.469 -12.406 1 92.38 176 HIS A CA 1
ATOM 1375 C C . HIS A 1 176 ? -16 -17.344 -12.836 1 92.38 176 HIS A C 1
ATOM 1377 O O . HIS A 1 176 ? -16.875 -17.562 -13.68 1 92.38 176 HIS A O 1
ATOM 1383 N N . HIS A 1 177 ? -15.883 -16.203 -12.188 1 90.44 177 HIS A N 1
ATOM 1384 C CA . HIS A 1 177 ? -16.641 -15 -12.531 1 90.44 177 HIS A CA 1
ATOM 1385 C C . HIS A 1 177 ? -15.703 -13.883 -12.984 1 90.44 177 HIS A C 1
ATOM 1387 O O . HIS A 1 177 ? -14.805 -13.484 -12.242 1 90.44 177 HIS A O 1
ATOM 1393 N N . GLN A 1 178 ? -15.867 -13.359 -14.211 1 89.69 178 GLN A N 1
ATOM 1394 C CA . GLN A 1 178 ? -14.977 -12.32 -14.719 1 89.69 178 GLN A CA 1
ATOM 1395 C C . GLN A 1 178 ? -15.742 -11.305 -15.562 1 89.69 178 GLN A C 1
ATOM 1397 O O . GLN A 1 178 ? -16.828 -11.586 -16.047 1 89.69 178 GLN A O 1
ATOM 1402 N N . VAL A 1 179 ? -15.172 -10.148 -15.656 1 88.75 179 VAL A N 1
ATOM 1403 C CA . VAL A 1 179 ? -15.617 -9.117 -16.578 1 88.75 179 VAL A CA 1
ATOM 1404 C C . VAL A 1 179 ? -14.555 -8.883 -17.656 1 88.75 179 VAL A C 1
ATOM 1406 O O . VAL A 1 179 ? -13.422 -9.344 -17.516 1 88.75 179 VAL A O 1
ATOM 1409 N N . LYS A 1 180 ? -14.938 -8.258 -18.719 1 83.5 180 LYS A N 1
ATOM 1410 C CA . LYS A 1 180 ? -14.031 -8.078 -19.859 1 83.5 180 LYS A CA 1
ATOM 1411 C C . LYS A 1 180 ? -13.008 -6.984 -19.562 1 83.5 180 LYS A C 1
ATOM 1413 O O . LYS A 1 180 ? -11.867 -7.059 -20.031 1 83.5 180 LYS A O 1
ATOM 1418 N N . ALA A 1 181 ? -13.43 -6.008 -18.859 1 85.31 181 ALA A N 1
ATOM 1419 C CA . ALA A 1 181 ? -12.531 -4.895 -18.547 1 85.31 181 ALA A CA 1
ATOM 1420 C C . ALA A 1 181 ? -12.258 -4.809 -17.047 1 85.31 181 ALA A C 1
ATOM 1422 O O . ALA A 1 181 ? -12.172 -5.836 -16.375 1 85.31 181 ALA A O 1
ATOM 1423 N N . GLN A 1 182 ? -12.438 -3.779 -16.406 1 87.25 182 GLN A N 1
ATOM 1424 C CA . GLN A 1 182 ? -12.219 -3.619 -14.969 1 87.25 182 GLN A CA 1
ATOM 1425 C C . GLN A 1 182 ? -13.516 -3.797 -14.188 1 87.25 182 GLN A C 1
ATOM 1427 O O . GLN A 1 182 ? -14.57 -3.311 -14.602 1 87.25 182 GLN A O 1
ATOM 1432 N N . CYS A 1 183 ? -13.383 -4.574 -13.102 1 89.56 183 CYS A N 1
ATOM 1433 C CA . CYS A 1 183 ? -14.539 -4.734 -12.227 1 89.56 183 CYS A CA 1
ATOM 1434 C C . CYS A 1 183 ? -15.016 -3.385 -11.703 1 89.56 183 CYS A C 1
ATOM 1436 O O . CYS A 1 183 ? -14.211 -2.566 -11.258 1 89.56 183 CYS A O 1
ATOM 1438 N N . THR A 1 184 ? -16.281 -3.133 -11.789 1 89.38 184 THR A N 1
ATOM 1439 C CA . THR A 1 184 ? -16.859 -1.903 -11.25 1 89.38 184 THR A CA 1
ATOM 1440 C C . THR A 1 184 ? -17.781 -2.207 -10.078 1 89.38 184 THR A C 1
ATOM 1442 O O . THR A 1 184 ? -18.109 -1.316 -9.289 1 89.38 184 THR A O 1
ATOM 1445 N N . ASN A 1 185 ? -18.234 -3.465 -10.078 1 91.81 185 ASN A N 1
ATOM 1446 C CA . ASN A 1 185 ? -19.141 -3.881 -9.008 1 91.81 185 ASN A CA 1
ATOM 1447 C C . ASN A 1 185 ? -18.797 -5.277 -8.5 1 91.81 185 ASN A C 1
ATOM 1449 O O . ASN A 1 185 ? -18.609 -6.203 -9.289 1 91.81 185 ASN A O 1
ATOM 1453 N N . ILE A 1 186 ? -18.672 -5.426 -7.227 1 92.38 186 ILE A N 1
ATOM 1454 C CA . ILE A 1 186 ? -18.438 -6.703 -6.562 1 92.38 186 ILE A CA 1
ATOM 1455 C C . ILE A 1 186 ? -19.547 -6.961 -5.539 1 92.38 186 ILE A C 1
ATOM 1457 O O . ILE A 1 186 ? -19.844 -6.094 -4.715 1 92.38 186 ILE A O 1
ATOM 1461 N N . ILE A 1 187 ? -20.172 -8.086 -5.629 1 90.94 187 ILE A N 1
ATOM 1462 C CA . ILE A 1 187 ? -21.203 -8.469 -4.672 1 90.94 187 ILE A CA 1
ATOM 1463 C C . ILE A 1 187 ? -20.719 -9.656 -3.84 1 90.94 187 ILE A C 1
ATOM 1465 O O . ILE A 1 187 ? -20.359 -10.695 -4.387 1 90.94 187 ILE A O 1
ATOM 1469 N N . ILE A 1 188 ? -20.719 -9.477 -2.523 1 91.12 188 ILE A N 1
ATOM 1470 C CA . ILE A 1 188 ? -20.25 -10.508 -1.614 1 91.12 188 ILE A CA 1
ATOM 1471 C C . ILE A 1 188 ? -21.375 -10.914 -0.663 1 91.12 188 ILE A C 1
ATOM 1473 O O . ILE A 1 188 ? -21.953 -10.07 0.026 1 91.12 188 ILE A O 1
ATOM 1477 N N . ASN A 1 189 ? -21.75 -12.156 -0.722 1 91.12 189 ASN A N 1
ATOM 1478 C CA . ASN A 1 189 ? -22.594 -12.781 0.289 1 91.12 189 ASN A CA 1
ATOM 1479 C C . ASN A 1 189 ? -21.766 -13.461 1.371 1 91.12 189 ASN A C 1
ATOM 1481 O O . ASN A 1 189 ? -20.875 -14.258 1.067 1 91.12 189 ASN A O 1
ATOM 1485 N N . TYR A 1 190 ? -22.016 -13.008 2.662 1 90.81 190 TYR A N 1
ATOM 1486 C CA . TYR A 1 190 ? -21.141 -13.547 3.695 1 90.81 190 TYR A CA 1
ATOM 1487 C C . TYR A 1 190 ? -21.875 -13.688 5.023 1 90.81 190 TYR A C 1
ATOM 1489 O O . TYR A 1 190 ? -22.953 -13.102 5.207 1 90.81 190 TYR A O 1
ATOM 1497 N N . GLY A 1 191 ? -21.484 -14.555 5.824 1 88.94 191 GLY A N 1
ATOM 1498 C CA . GLY A 1 191 ? -21.797 -14.75 7.227 1 88.94 191 GLY A CA 1
ATOM 1499 C C . GLY A 1 191 ? -20.578 -15.07 8.078 1 88.94 191 GLY A C 1
ATOM 1500 O O . GLY A 1 191 ? -19.641 -14.281 8.133 1 88.94 191 GLY A O 1
ATOM 1501 N N . VAL A 1 192 ? -20.594 -16.25 8.586 1 87.75 192 VAL A N 1
ATOM 1502 C CA . VAL A 1 192 ? -19.422 -16.688 9.336 1 87.75 192 VAL A CA 1
ATOM 1503 C C . VAL A 1 192 ? -18.266 -16.906 8.383 1 87.75 192 VAL A C 1
ATOM 1505 O O . VAL A 1 192 ? -17.094 -16.719 8.758 1 87.75 192 VAL A O 1
ATOM 1508 N N . ARG A 1 193 ? -18.656 -17.25 7.16 1 93.12 193 ARG A N 1
ATOM 1509 C CA . ARG A 1 193 ? -17.688 -17.359 6.074 1 93.12 193 ARG A CA 1
ATOM 1510 C C . ARG A 1 193 ? -18.156 -16.594 4.844 1 93.12 193 ARG A C 1
ATOM 1512 O O . ARG A 1 193 ? -19.234 -16.016 4.836 1 93.12 193 ARG A O 1
ATOM 1519 N N . VAL A 1 194 ? -17.312 -16.484 3.865 1 93.19 194 VAL A N 1
ATOM 1520 C CA . VAL A 1 194 ? -17.734 -15.961 2.574 1 93.19 194 VAL A CA 1
ATOM 1521 C C . VAL A 1 194 ? -18.531 -17.016 1.818 1 93.19 194 VAL A C 1
ATOM 1523 O O . VAL A 1 194 ? -18.016 -18.109 1.522 1 93.19 194 VAL A O 1
ATOM 1526 N N . ASN A 1 195 ? -19.703 -16.719 1.541 1 91.38 195 ASN A N 1
ATOM 1527 C CA . ASN A 1 195 ? -20.594 -17.703 0.929 1 91.38 195 ASN A CA 1
ATOM 1528 C C . ASN A 1 195 ? -20.531 -17.641 -0.595 1 91.38 195 ASN A C 1
ATOM 1530 O O . ASN A 1 195 ? -20.516 -18.688 -1.259 1 91.38 195 ASN A O 1
ATOM 1534 N N . ARG A 1 196 ? -20.578 -16.453 -1.072 1 90 196 ARG A N 1
ATOM 1535 C CA . ARG A 1 196 ? -20.562 -16.266 -2.52 1 90 196 ARG A CA 1
ATOM 1536 C C . ARG A 1 196 ? -20 -14.898 -2.893 1 90 196 ARG A C 1
ATOM 1538 O O . ARG A 1 196 ? -20.109 -13.938 -2.127 1 90 196 ARG A O 1
ATOM 1545 N N . ILE A 1 197 ? -19.312 -14.844 -4.043 1 91.81 197 ILE A N 1
ATOM 1546 C CA . ILE A 1 197 ? -18.812 -13.586 -4.59 1 91.81 197 ILE A CA 1
ATOM 1547 C C . ILE A 1 197 ? -19.109 -13.523 -6.086 1 91.81 197 ILE A C 1
ATOM 1549 O O . ILE A 1 197 ? -18.984 -14.516 -6.797 1 91.81 197 ILE A O 1
ATOM 1553 N N . THR A 1 198 ? -19.578 -12.383 -6.539 1 88.88 198 THR A N 1
ATOM 1554 C CA . THR A 1 198 ? -19.828 -12.188 -7.961 1 88.88 198 THR A CA 1
ATOM 1555 C C . THR A 1 198 ? -19.391 -10.797 -8.406 1 88.88 198 THR A C 1
ATOM 1557 O O . THR A 1 198 ? -19.234 -9.891 -7.586 1 88.88 198 THR A O 1
ATOM 1560 N N . VAL A 1 199 ? -19.078 -10.68 -9.664 1 89.44 199 VAL A N 1
ATOM 1561 C CA . VAL A 1 199 ? -18.75 -9.391 -10.258 1 89.44 199 VAL A CA 1
ATOM 1562 C C . VAL A 1 199 ? -19.734 -9.062 -11.383 1 89.44 199 VAL A C 1
ATOM 1564 O O . VAL A 1 199 ? -20.203 -9.961 -12.078 1 89.44 199 VAL A O 1
ATOM 1567 N N . ASP A 1 200 ? -20.438 -7.871 -11.328 1 73.19 200 ASP A N 1
ATOM 1568 C CA . ASP A 1 200 ? -21.516 -7.555 -12.273 1 73.19 200 ASP A CA 1
ATOM 1569 C C . ASP A 1 200 ? -20.938 -6.977 -13.57 1 73.19 200 ASP A C 1
ATOM 1571 O O . ASP A 1 200 ? -20.109 -6.074 -13.539 1 73.19 200 ASP A O 1
ATOM 1575 N N . PRO A 1 201 ? -21 -7.738 -14.633 1 57.28 201 PRO A N 1
ATOM 1576 C CA . PRO A 1 201 ? -20.734 -7.168 -15.953 1 57.28 201 PRO A CA 1
ATOM 1577 C C . PRO A 1 201 ? -21.453 -5.836 -16.172 1 57.28 201 PRO A C 1
ATOM 1579 O O . PRO A 1 201 ? -22.422 -5.535 -15.477 1 57.28 201 PRO A O 1
ATOM 1582 N N . ASP A 1 202 ? -20.984 -4.793 -17.078 1 45.78 202 ASP A N 1
ATOM 1583 C CA . ASP A 1 202 ? -21.859 -3.773 -17.656 1 45.78 202 ASP A CA 1
ATOM 1584 C C . ASP A 1 202 ? -23.281 -4.285 -17.812 1 45.78 202 ASP A C 1
ATOM 1586 O O . ASP A 1 202 ? -23.5 -5.496 -17.922 1 45.78 202 ASP A O 1
ATOM 1590 N N . GLU A 1 203 ? -24.328 -3.348 -17.609 1 41.97 203 GLU A N 1
ATOM 1591 C CA . GLU A 1 203 ? -25.719 -3.545 -18.031 1 41.97 203 GLU A CA 1
ATOM 1592 C C . GLU A 1 203 ? -25.797 -4.48 -19.234 1 41.97 203 GLU A C 1
ATOM 1594 O O . GLU A 1 203 ? -26.891 -4.867 -19.641 1 41.97 203 GLU A O 1
ATOM 1599 N N . ASN A 1 204 ? -24.938 -4.473 -20.078 1 34.31 204 ASN A N 1
ATOM 1600 C CA . ASN A 1 204 ? -25.359 -5.137 -21.312 1 34.31 204 ASN A CA 1
ATOM 1601 C C . ASN A 1 204 ? -25.516 -6.641 -21.109 1 34.31 204 ASN A C 1
ATOM 1603 O O . ASN A 1 204 ? -25.828 -7.371 -22.047 1 34.31 204 ASN A O 1
ATOM 1607 N N . SER A 1 205 ? -24.703 -7.27 -20.375 1 35 205 SER A N 1
ATOM 1608 C CA . SER A 1 205 ? -25.156 -8.656 -20.469 1 35 205 SER A CA 1
ATOM 1609 C C . SER A 1 205 ? -26.484 -8.852 -19.734 1 35 205 SER A C 1
ATOM 1611 O O . SER A 1 205 ? -26.688 -8.297 -18.656 1 35 205 SER A O 1
ATOM 1613 N N . GLY A 1 206 ? -27.609 -8.805 -20.266 1 33.59 206 GLY A N 1
ATOM 1614 C CA . GLY A 1 206 ? -28.969 -9.18 -19.953 1 33.59 206 GLY A CA 1
ATOM 1615 C C . GLY A 1 206 ? -29.094 -10.07 -18.734 1 33.59 206 GLY A C 1
ATOM 1616 O O . GLY A 1 206 ? -30.156 -10.625 -18.453 1 33.59 206 GLY A O 1
ATOM 1617 N N . LYS A 1 207 ? -28.234 -10.828 -18.5 1 38.5 207 LYS A N 1
ATOM 1618 C CA . LYS A 1 207 ? -28.656 -11.805 -17.5 1 38.5 207 LYS A CA 1
ATOM 1619 C C . LYS A 1 207 ? -28.906 -11.148 -16.141 1 38.5 207 LYS A C 1
ATOM 1621 O O . LYS A 1 207 ? -28.203 -10.203 -15.773 1 38.5 207 LYS A O 1
ATOM 1626 N N . ASN A 1 208 ? -30.094 -11.492 -15.305 1 33.94 208 ASN A N 1
ATOM 1627 C CA . ASN A 1 208 ? -31 -11.016 -14.273 1 33.94 208 ASN A CA 1
ATOM 1628 C C . ASN A 1 208 ? -30.25 -10.641 -13 1 33.94 208 ASN A C 1
ATOM 1630 O O . ASN A 1 208 ? -29.625 -11.492 -12.359 1 33.94 208 ASN A O 1
ATOM 1634 N N . LYS A 1 209 ? -29.844 -9.484 -12.695 1 42.25 209 LYS A N 1
ATOM 1635 C CA . LYS A 1 209 ? -29.766 -9.016 -11.312 1 42.25 209 LYS A CA 1
ATOM 1636 C C . LYS A 1 209 ? -30.672 -9.844 -10.406 1 42.25 209 LYS A C 1
ATOM 1638 O O . LYS A 1 209 ? -30.484 -9.883 -9.188 1 42.25 209 LYS A O 1
ATOM 1643 N N . ASP A 1 210 ? -31.781 -10.133 -10.984 1 38.34 210 ASP A N 1
ATOM 1644 C CA . ASP A 1 210 ? -32.812 -10.898 -10.297 1 38.34 210 ASP A CA 1
ATOM 1645 C C . ASP A 1 210 ? -32.344 -12.289 -9.93 1 38.34 210 ASP A C 1
ATOM 1647 O O . ASP A 1 210 ? -32.781 -12.875 -8.938 1 38.34 210 ASP A O 1
ATOM 1651 N N . ASN A 1 211 ? -31.594 -12.852 -10.797 1 36.22 211 ASN A N 1
ATOM 1652 C CA . ASN A 1 211 ? -31.219 -14.227 -10.484 1 36.22 211 ASN A CA 1
ATOM 1653 C C . ASN A 1 211 ? -30.156 -14.281 -9.391 1 36.22 211 ASN A C 1
ATOM 1655 O O . ASN A 1 211 ? -30.047 -15.273 -8.672 1 36.22 211 ASN A O 1
ATOM 1659 N N . ILE A 1 212 ? -29.219 -13.398 -9.445 1 38.5 212 ILE A N 1
ATOM 1660 C CA . ILE A 1 212 ? -28.188 -13.383 -8.414 1 38.5 212 ILE A CA 1
ATOM 1661 C C . ILE A 1 212 ? -28.797 -13.023 -7.07 1 38.5 212 ILE A C 1
ATOM 1663 O O . ILE A 1 212 ? -28.438 -13.594 -6.039 1 38.5 212 ILE A O 1
ATOM 1667 N N . LYS A 1 213 ? -29.719 -12.023 -7.125 1 40.16 213 LYS A N 1
ATOM 1668 C CA . LYS A 1 213 ? -30.469 -11.734 -5.91 1 40.16 213 LYS A CA 1
ATOM 1669 C C . LYS A 1 213 ? -31.312 -12.93 -5.492 1 40.16 213 LYS A C 1
ATOM 1671 O O . LYS A 1 213 ? -31.688 -13.062 -4.32 1 40.16 213 LYS A O 1
ATOM 1676 N N . HIS A 1 214 ? -31.828 -13.531 -6.473 1 35.03 214 HIS A N 1
ATOM 1677 C CA . HIS A 1 214 ? -32.781 -14.602 -6.223 1 35.03 214 HIS A CA 1
ATOM 1678 C C . HIS A 1 214 ? -32.125 -15.789 -5.535 1 35.03 214 HIS A C 1
ATOM 1680 O O . HIS A 1 214 ? -32.781 -16.578 -4.863 1 35.03 214 HIS A O 1
ATOM 1686 N N . HIS A 1 215 ? -31.016 -16.141 -6.039 1 35.47 215 HIS A N 1
ATOM 1687 C CA . HIS A 1 215 ? -30.547 -17.328 -5.34 1 35.47 215 HIS A CA 1
ATOM 1688 C C . HIS A 1 215 ? -29.953 -16.969 -3.979 1 35.47 215 HIS A C 1
ATOM 1690 O O . HIS A 1 215 ? -29.359 -17.828 -3.311 1 35.47 215 HIS A O 1
ATOM 1696 N N . LEU A 1 216 ? -29.875 -15.727 -3.818 1 40.53 216 LEU A N 1
ATOM 1697 C CA . LEU A 1 216 ? -29.359 -15.305 -2.525 1 40.53 216 LEU A CA 1
ATOM 1698 C C . LEU A 1 216 ? -30.406 -15.445 -1.434 1 40.53 216 LEU A C 1
ATOM 1700 O O . LEU A 1 216 ? -31.172 -14.516 -1.18 1 40.53 216 LEU A O 1
ATOM 1704 N N . LYS A 1 217 ? -31.109 -16.516 -1.462 1 33.41 217 LYS A N 1
ATOM 1705 C CA . LYS A 1 217 ? -31.969 -16.688 -0.294 1 33.41 217 LYS A CA 1
ATOM 1706 C C . LYS A 1 217 ? -31.25 -16.281 0.987 1 33.41 217 LYS A C 1
ATOM 1708 O O . LYS A 1 217 ? -30.094 -16.672 1.208 1 33.41 217 LYS A O 1
ATOM 1713 N N . ARG A 1 218 ? -31.734 -15.156 1.472 1 35 218 ARG A N 1
ATOM 1714 C CA . ARG A 1 218 ? -31.484 -14.883 2.885 1 35 218 ARG A CA 1
ATOM 1715 C C . ARG A 1 218 ? -31.484 -16.172 3.695 1 35 218 ARG A C 1
ATOM 1717 O O . ARG A 1 218 ? -32.531 -16.781 3.916 1 35 218 ARG A O 1
ATOM 1724 N N . SER A 1 219 ? -30.75 -17.078 3.406 1 32.22 219 SER A N 1
ATOM 1725 C CA . SER A 1 219 ? -30.953 -18.125 4.406 1 32.22 219 SER A CA 1
ATOM 1726 C C . SER A 1 219 ? -30.938 -17.562 5.816 1 32.22 219 SER A C 1
ATOM 1728 O O . SER A 1 219 ? -30.328 -16.516 6.059 1 32.22 219 SER A O 1
ATOM 1730 N N . GLY A 1 220 ? -31.859 -17.844 6.652 1 35.72 220 GLY A N 1
ATOM 1731 C CA . GLY A 1 220 ? -32.125 -17.594 8.062 1 35.72 220 GLY A CA 1
ATOM 1732 C C . GLY A 1 220 ? -30.844 -17.281 8.844 1 35.72 220 GLY A C 1
ATOM 1733 O O . GLY A 1 220 ? -30.906 -16.719 9.938 1 35.72 220 GLY A O 1
ATOM 1734 N N . ASP A 1 221 ? -29.75 -18.047 8.914 1 42.25 221 ASP A N 1
ATOM 1735 C CA . ASP A 1 221 ? -28.641 -18.031 9.852 1 42.25 221 ASP A CA 1
ATOM 1736 C C . ASP A 1 221 ? -27.547 -17.062 9.398 1 42.25 221 ASP A C 1
ATOM 1738 O O . ASP A 1 221 ? -26.641 -17.422 8.664 1 42.25 221 ASP A O 1
ATOM 1742 N N . GLY A 1 222 ? -27.719 -15.523 9.57 1 57.62 222 GLY A N 1
ATOM 1743 C CA . GLY A 1 222 ? -26.828 -14.367 9.648 1 57.62 222 GLY A CA 1
ATOM 1744 C C . GLY A 1 222 ? -26.109 -14.078 8.352 1 57.62 222 GLY A C 1
ATOM 1745 O O . GLY A 1 222 ? -24.922 -13.734 8.352 1 57.62 222 GLY A O 1
ATOM 1746 N N . ASP A 1 223 ? -26.672 -14.188 7.156 1 68.25 223 ASP A N 1
ATOM 1747 C CA . ASP A 1 223 ? -26.141 -13.969 5.816 1 68.25 223 ASP A CA 1
ATOM 1748 C C . ASP A 1 223 ? -26.281 -12.508 5.402 1 68.25 223 ASP A C 1
ATOM 1750 O O . ASP A 1 223 ? -27.391 -11.953 5.43 1 68.25 223 ASP A O 1
ATOM 1754 N N . TYR A 1 224 ? -25.312 -11.797 5.145 1 84.44 224 TYR A N 1
ATOM 1755 C CA . TYR A 1 224 ? -25.219 -10.406 4.73 1 84.44 224 TYR A CA 1
ATOM 1756 C C . TYR A 1 224 ? -24.797 -10.297 3.268 1 84.44 224 TYR A C 1
ATOM 1758 O O . TYR A 1 224 ? -24.172 -11.211 2.727 1 84.44 224 TYR A O 1
ATOM 1766 N N . ILE A 1 225 ? -25.344 -9.242 2.609 1 87 225 ILE A N 1
ATOM 1767 C CA . ILE A 1 225 ? -24.922 -8.938 1.245 1 87 225 ILE A CA 1
ATOM 1768 C C . ILE A 1 225 ? -24.266 -7.555 1.207 1 87 225 ILE A C 1
ATOM 1770 O O . ILE A 1 225 ? -24.828 -6.582 1.726 1 87 225 ILE A O 1
ATOM 1774 N N . LYS A 1 226 ? -23.094 -7.555 0.722 1 88.62 226 LYS A N 1
ATOM 1775 C CA . LYS A 1 226 ? -22.391 -6.293 0.518 1 88.62 226 LYS A CA 1
ATOM 1776 C C . LYS A 1 226 ? -22.125 -6.047 -0.964 1 88.62 226 LYS A C 1
ATOM 1778 O O . LYS A 1 226 ? -21.625 -6.926 -1.666 1 88.62 226 LYS A O 1
ATOM 1783 N N . GLU A 1 227 ? -22.531 -4.871 -1.388 1 89.81 227 GLU A N 1
ATOM 1784 C CA . GLU A 1 227 ? -22.219 -4.434 -2.746 1 89.81 227 GLU A CA 1
ATOM 1785 C C . GLU A 1 227 ? -21.125 -3.367 -2.744 1 89.81 227 GLU A C 1
ATOM 1787 O O . GLU A 1 227 ? -21.266 -2.334 -2.086 1 89.81 227 GLU A O 1
ATOM 1792 N N . ILE A 1 228 ? -20.062 -3.697 -3.4 1 92.44 228 ILE A N 1
ATOM 1793 C CA . ILE A 1 228 ? -18.938 -2.781 -3.531 1 92.44 228 ILE A CA 1
ATOM 1794 C C . ILE A 1 228 ? -18.922 -2.166 -4.93 1 92.44 228 ILE A C 1
ATOM 1796 O O . ILE A 1 228 ? -18.859 -2.885 -5.93 1 92.44 228 ILE A O 1
ATOM 1800 N N . THR A 1 229 ? -19.016 -0.855 -5.02 1 91.44 229 THR A N 1
ATOM 1801 C CA . THR A 1 229 ? -18.875 -0.139 -6.285 1 91.44 229 THR A CA 1
ATOM 1802 C C . THR A 1 229 ? -17.531 0.562 -6.371 1 91.44 229 THR A C 1
ATOM 1804 O O . THR A 1 229 ? -17.188 1.368 -5.504 1 91.44 229 THR A O 1
ATOM 1807 N N . LEU A 1 230 ? -16.797 0.227 -7.371 1 90.31 230 LEU A N 1
ATOM 1808 C CA . LEU A 1 230 ? -15.492 0.836 -7.594 1 90.31 230 LEU A CA 1
ATOM 1809 C C . LEU A 1 230 ? -15.578 1.956 -8.625 1 90.31 230 LEU A C 1
ATOM 1811 O O . LEU A 1 230 ? -16.078 1.747 -9.734 1 90.31 230 LEU A O 1
ATOM 1815 N N . GLY A 1 231 ? -15.078 3.09 -8.25 1 83.81 231 GLY A N 1
ATOM 1816 C CA . GLY A 1 231 ? -15.039 4.203 -9.188 1 83.81 231 GLY A CA 1
ATOM 1817 C C . GLY A 1 231 ? -14.039 4 -10.305 1 83.81 231 GLY A C 1
ATOM 1818 O O . GLY A 1 231 ? -13.203 3.09 -10.25 1 83.81 231 GLY A O 1
ATOM 1819 N N . PRO A 1 232 ? -14.086 4.844 -11.344 1 79.81 232 PRO A N 1
ATOM 1820 C CA . PRO A 1 232 ? -13.219 4.691 -12.516 1 79.81 232 PRO A CA 1
ATOM 1821 C C . PRO A 1 232 ? -11.742 4.793 -12.164 1 79.81 232 PRO A C 1
ATOM 1823 O O . PRO A 1 232 ? -10.898 4.207 -12.852 1 79.81 232 PRO A O 1
ATOM 1826 N N . ASP A 1 233 ? -11.422 5.516 -11.109 1 82.69 233 ASP A N 1
ATOM 1827 C CA . ASP A 1 233 ? -10.023 5.688 -10.734 1 82.69 233 ASP A CA 1
ATOM 1828 C C . ASP A 1 233 ? -9.688 4.898 -9.477 1 82.69 233 ASP A C 1
ATOM 1830 O O . ASP A 1 233 ? -8.648 5.129 -8.844 1 82.69 233 ASP A O 1
ATOM 1834 N N . GLU A 1 234 ? -10.625 4.059 -9.156 1 88.5 234 GLU A N 1
ATOM 1835 C CA . GLU A 1 234 ? -10.398 3.256 -7.957 1 88.5 234 GLU A CA 1
ATOM 1836 C C . GLU A 1 234 ? -9.812 1.894 -8.305 1 88.5 234 GLU A C 1
ATOM 1838 O O . GLU A 1 234 ? -10.336 1.188 -9.172 1 88.5 234 GLU A O 1
ATOM 1843 N N . CYS A 1 235 ? -8.664 1.559 -7.68 1 89.44 235 CYS A N 1
ATOM 1844 C CA . CYS A 1 235 ? -7.977 0.307 -7.98 1 89.44 235 CYS A CA 1
ATOM 1845 C C . CYS A 1 235 ? -7.668 -0.468 -6.703 1 89.44 235 CYS A C 1
ATOM 1847 O O . CYS A 1 235 ? -7.449 0.127 -5.648 1 89.44 235 CYS A O 1
ATOM 1849 N N . ILE A 1 236 ? -7.629 -1.817 -6.875 1 95 236 ILE A N 1
ATOM 1850 C CA . ILE A 1 236 ? -7.27 -2.68 -5.754 1 95 236 ILE A CA 1
ATOM 1851 C C . ILE A 1 236 ? -5.789 -2.506 -5.426 1 95 236 ILE A C 1
ATOM 1853 O O . ILE A 1 236 ? -4.938 -2.57 -6.316 1 95 236 ILE A O 1
ATOM 1857 N N . LYS A 1 237 ? -5.516 -2.246 -4.121 1 94.5 237 LYS A N 1
ATOM 1858 C CA . LYS A 1 237 ? -4.133 -2.096 -3.684 1 94.5 237 LYS A CA 1
ATOM 1859 C C . LYS A 1 237 ? -3.668 -3.32 -2.902 1 94.5 237 LYS A C 1
ATOM 1861 O O . LYS A 1 237 ? -2.486 -3.668 -2.926 1 94.5 237 LYS A O 1
ATOM 1866 N N . ASP A 1 238 ? -4.598 -3.916 -2.186 1 96.25 238 ASP A N 1
ATOM 1867 C CA . ASP A 1 238 ? -4.277 -5.102 -1.397 1 96.25 238 ASP A CA 1
ATOM 1868 C C . ASP A 1 238 ? -5.473 -6.051 -1.321 1 96.25 238 ASP A C 1
ATOM 1870 O O . ASP A 1 238 ? -6.617 -5.605 -1.206 1 96.25 238 ASP A O 1
ATOM 1874 N N . CYS A 1 239 ? -5.148 -7.293 -1.37 1 96.62 239 CYS A N 1
ATOM 1875 C CA . CYS A 1 239 ? -6.102 -8.344 -1.042 1 96.62 239 CYS A CA 1
ATOM 1876 C C . CYS A 1 239 ? -5.637 -9.148 0.17 1 96.62 239 CYS A C 1
ATOM 1878 O O . CYS A 1 239 ? -4.445 -9.43 0.311 1 96.62 239 CYS A O 1
ATOM 1880 N N . PHE A 1 240 ? -6.578 -9.43 1.015 1 96.56 240 PHE A N 1
ATOM 1881 C CA . PHE A 1 240 ? -6.297 -10.266 2.176 1 96.56 240 PHE A CA 1
ATOM 1882 C C . PHE A 1 240 ? -7.211 -11.492 2.195 1 96.56 240 PHE A C 1
ATOM 1884 O O . PHE A 1 240 ? -8.43 -11.352 2.291 1 96.56 240 PHE A O 1
ATOM 1891 N N . VAL A 1 241 ? -6.609 -12.648 2.094 1 96.94 241 VAL A N 1
ATOM 1892 C CA . VAL A 1 241 ? -7.359 -13.898 2.115 1 96.94 241 VAL A CA 1
ATOM 1893 C C . VAL A 1 241 ? -7.148 -14.609 3.451 1 96.94 241 VAL A C 1
ATOM 1895 O O . VAL A 1 241 ? -6.012 -14.859 3.857 1 96.94 241 VAL A O 1
ATOM 1898 N N . PHE A 1 242 ? -8.266 -14.844 4.117 1 96.81 242 PHE A N 1
ATOM 1899 C CA . PHE A 1 242 ? -8.219 -15.516 5.41 1 96.81 242 PHE A CA 1
ATOM 1900 C C . PHE A 1 242 ? -8.703 -16.953 5.285 1 96.81 242 PHE A C 1
ATOM 1902 O O . PHE A 1 242 ? -9.812 -17.203 4.816 1 96.81 242 PHE A O 1
ATOM 1909 N N . VAL A 1 243 ? -7.82 -17.891 5.695 1 96.31 243 VAL A N 1
ATOM 1910 C CA . VAL A 1 243 ? -8.125 -19.312 5.547 1 96.31 243 VAL A CA 1
ATOM 1911 C C . VAL A 1 243 ? -8.102 -20 6.914 1 96.31 243 VAL A C 1
ATOM 1913 O O . VAL A 1 243 ? -7.203 -19.75 7.719 1 96.31 243 VAL A O 1
ATOM 1916 N N . LYS A 1 244 ? -9.094 -20.797 7.137 1 95.94 244 LYS A N 1
ATOM 1917 C CA . LYS A 1 244 ? -9.117 -21.578 8.367 1 95.94 244 LYS A CA 1
ATOM 1918 C C . LYS A 1 244 ? -8.055 -22.672 8.344 1 95.94 244 LYS A C 1
ATOM 1920 O O . LYS A 1 244 ? -7.984 -23.453 7.391 1 95.94 244 LYS A O 1
ATOM 1925 N N . PRO A 1 245 ? -7.316 -22.75 9.414 1 93.75 245 PRO A N 1
ATOM 1926 C CA . PRO A 1 245 ? -6.227 -23.719 9.398 1 93.75 245 PRO A CA 1
ATOM 1927 C C . PRO A 1 245 ? -6.727 -25.172 9.484 1 93.75 245 PRO A C 1
ATOM 1929 O O . PRO A 1 245 ? -6.082 -26.078 8.961 1 93.75 245 PRO A O 1
ATOM 1932 N N . ASP A 1 246 ? -7.824 -25.422 10.086 1 93.62 246 ASP A N 1
ATOM 1933 C CA . ASP A 1 246 ? -8.32 -26.781 10.305 1 93.62 246 ASP A CA 1
ATOM 1934 C C . ASP A 1 246 ? -8.992 -27.328 9.047 1 93.62 246 ASP A C 1
ATOM 1936 O O . ASP A 1 246 ? -8.664 -28.422 8.586 1 93.62 246 ASP A O 1
ATOM 1940 N N . THR A 1 247 ? -9.883 -26.562 8.461 1 92.94 247 THR A N 1
ATOM 1941 C CA . THR A 1 247 ? -10.641 -27.016 7.301 1 92.94 247 THR A CA 1
ATOM 1942 C C . THR A 1 247 ? -9.938 -26.625 6.008 1 92.94 247 THR A C 1
ATOM 1944 O O . THR A 1 247 ? -10.234 -27.172 4.941 1 92.94 247 THR A O 1
ATOM 1947 N N . LYS A 1 248 ? -9.102 -25.562 6.094 1 94.56 248 LYS A N 1
ATOM 1948 C CA . LYS A 1 248 ? -8.383 -24.984 4.961 1 94.56 248 LYS A CA 1
ATOM 1949 C C . LYS A 1 248 ? -9.328 -24.219 4.039 1 94.56 248 LYS A C 1
ATOM 1951 O O . LYS A 1 248 ? -8.953 -23.859 2.926 1 94.56 248 LYS A O 1
ATOM 1956 N N . CYS A 1 249 ? -10.523 -23.969 4.52 1 95.81 249 CYS A N 1
ATOM 1957 C CA . CYS A 1 249 ? -11.523 -23.25 3.727 1 95.81 249 CYS A CA 1
ATOM 1958 C C . CYS A 1 249 ? -11.375 -21.75 3.898 1 95.81 249 CYS A C 1
ATOM 1960 O O . CYS A 1 249 ? -10.922 -21.281 4.945 1 95.81 249 CYS A O 1
ATOM 1962 N N . LEU A 1 250 ? -11.812 -21.031 2.873 1 96.75 250 LEU A N 1
ATOM 1963 C CA . LEU A 1 250 ? -11.883 -19.578 2.955 1 96.75 250 LEU A CA 1
ATOM 1964 C C . LEU A 1 250 ? -12.797 -19.141 4.098 1 96.75 250 LEU A C 1
ATOM 1966 O O . LEU A 1 250 ? -13.93 -19.625 4.211 1 96.75 250 LEU A O 1
ATOM 1970 N N . SER A 1 251 ? -12.289 -18.328 4.953 1 96.25 251 SER A N 1
ATOM 1971 C CA . SER A 1 251 ? -13.07 -17.844 6.09 1 96.25 251 SER A CA 1
ATOM 1972 C C . SER A 1 251 ? -13.516 -16.406 5.879 1 96.25 251 SER A C 1
ATOM 1974 O O . SER A 1 251 ? -14.664 -16.062 6.145 1 96.25 251 SER A O 1
ATOM 1976 N N . ALA A 1 252 ? -12.648 -15.586 5.402 1 96.44 252 ALA A N 1
ATOM 1977 C CA . ALA A 1 252 ? -12.953 -14.164 5.227 1 96.44 252 ALA A CA 1
ATOM 1978 C C . ALA A 1 252 ? -12.141 -13.562 4.086 1 96.44 252 ALA A C 1
ATOM 1980 O O . ALA A 1 252 ? -11.18 -14.172 3.613 1 96.44 252 ALA A O 1
ATOM 1981 N N . LEU A 1 253 ? -12.57 -12.422 3.627 1 97 253 LEU A N 1
ATOM 1982 C CA . LEU A 1 253 ? -11.922 -11.68 2.547 1 97 253 LEU A CA 1
ATOM 1983 C C . LEU A 1 253 ? -11.875 -10.188 2.865 1 97 253 LEU A C 1
ATOM 1985 O O . LEU A 1 253 ? -12.844 -9.625 3.381 1 97 253 LEU A O 1
ATOM 1989 N N . GLY A 1 254 ? -10.727 -9.609 2.631 1 96.88 254 GLY A N 1
ATOM 1990 C CA . GLY A 1 254 ? -10.57 -8.164 2.721 1 96.88 254 GLY A CA 1
ATOM 1991 C C . GLY A 1 254 ? -9.938 -7.559 1.486 1 96.88 254 GLY A C 1
ATOM 1992 O O . GLY A 1 254 ? -9.008 -8.133 0.913 1 96.88 254 GLY A O 1
ATOM 1993 N N . LEU A 1 255 ? -10.445 -6.387 1.104 1 96.81 255 LEU A N 1
ATOM 1994 C CA . LEU A 1 255 ? -9.898 -5.645 -0.027 1 96.81 255 LEU A CA 1
ATOM 1995 C C . LEU A 1 255 ? -9.609 -4.199 0.359 1 96.81 255 LEU A C 1
ATOM 1997 O O . LEU A 1 255 ? -10.406 -3.568 1.059 1 96.81 255 LEU A O 1
ATOM 2001 N N . SER A 1 256 ? -8.484 -3.766 -0.029 1 95.81 256 SER A N 1
ATOM 2002 C CA . SER A 1 256 ? -8.18 -2.344 0.098 1 95.81 256 SER A CA 1
ATOM 2003 C C . SER A 1 256 ? -7.895 -1.716 -1.263 1 95.81 256 SER A C 1
ATOM 2005 O O . SER A 1 256 ? -7.258 -2.336 -2.117 1 95.81 256 SER A O 1
ATOM 2007 N N . THR A 1 257 ? -8.469 -0.512 -1.475 1 94.25 257 THR A N 1
ATOM 2008 C CA . THR A 1 257 ? -8.211 0.255 -2.688 1 94.25 257 THR A CA 1
ATOM 2009 C C . THR A 1 257 ? -7.473 1.55 -2.363 1 94.25 257 THR A C 1
ATOM 2011 O O . THR A 1 257 ? -7.117 1.793 -1.209 1 94.25 257 THR A O 1
ATOM 2014 N N . ASN A 1 258 ? -7.168 2.311 -3.4 1 89.81 258 ASN A N 1
ATOM 2015 C CA . ASN A 1 258 ? -6.547 3.615 -3.205 1 89.81 258 ASN A CA 1
ATOM 2016 C C . ASN A 1 258 ? -7.516 4.609 -2.566 1 89.81 258 ASN A C 1
ATOM 2018 O O . ASN A 1 258 ? -7.105 5.684 -2.119 1 89.81 258 ASN A O 1
ATOM 2022 N N . LYS A 1 259 ? -8.789 4.215 -2.375 1 89.25 259 LYS A N 1
ATOM 2023 C CA . LYS A 1 259 ? -9.773 5.18 -1.903 1 89.25 259 LYS A CA 1
ATOM 2024 C C . LYS A 1 259 ? -10.484 4.672 -0.653 1 89.25 259 LYS A C 1
ATOM 2026 O O . LYS A 1 259 ? -11.008 5.465 0.135 1 89.25 259 LYS A O 1
ATOM 2031 N N . ASP A 1 260 ? -10.5 3.318 -0.536 1 93.31 260 ASP A N 1
ATOM 2032 C CA . ASP A 1 260 ? -11.391 2.779 0.483 1 93.31 260 ASP A CA 1
ATOM 2033 C C . ASP A 1 260 ? -10.891 1.436 1.003 1 93.31 260 ASP A C 1
ATOM 2035 O O . ASP A 1 260 ? -9.891 0.907 0.504 1 93.31 260 ASP A O 1
ATOM 2039 N N . MET A 1 261 ? -11.461 1.005 2.107 1 94.81 261 MET A N 1
ATOM 2040 C CA . MET A 1 261 ? -11.242 -0.312 2.697 1 94.81 261 MET A CA 1
ATOM 2041 C C . MET A 1 261 ? -12.539 -1.103 2.775 1 94.81 261 MET A C 1
ATOM 2043 O O . MET A 1 261 ? -13.531 -0.625 3.332 1 94.81 261 MET A O 1
ATOM 2047 N N . TYR A 1 262 ? -12.531 -2.289 2.186 1 93.94 262 TYR A N 1
ATOM 2048 C CA . TYR A 1 262 ? -13.719 -3.135 2.152 1 93.94 262 TYR A CA 1
ATOM 2049 C C . TYR A 1 262 ? -13.484 -4.43 2.918 1 93.94 262 TYR A C 1
ATOM 2051 O O . TYR A 1 262 ? -12.688 -5.27 2.504 1 93.94 262 TYR A O 1
ATOM 2059 N N . GLY A 1 263 ? -14.359 -4.676 3.951 1 90.5 263 GLY A N 1
ATOM 2060 C CA . GLY A 1 263 ? -14.219 -5.871 4.77 1 90.5 263 GLY A CA 1
ATOM 2061 C C . GLY A 1 263 ? -13.672 -5.586 6.156 1 90.5 263 GLY A C 1
ATOM 2062 O O . GLY A 1 263 ? -13.773 -4.461 6.648 1 90.5 263 GLY A O 1
ATOM 2063 N N . THR A 1 264 ? -13.375 -6.656 6.766 1 92.62 264 THR A N 1
ATOM 2064 C CA . THR A 1 264 ? -13.352 -8.031 6.285 1 92.62 264 THR A CA 1
ATOM 2065 C C . THR A 1 264 ? -14.758 -8.617 6.238 1 92.62 264 THR A C 1
ATOM 2067 O O . THR A 1 264 ? -15.602 -8.289 7.082 1 92.62 264 THR A O 1
ATOM 2070 N N . TYR A 1 265 ? -15.016 -9.312 5.289 1 93.06 265 TYR A N 1
ATOM 2071 C CA . TYR A 1 265 ? -16.266 -10.062 5.156 1 93.06 265 TYR A CA 1
ATOM 2072 C C . TYR A 1 265 ? -16.062 -11.531 5.512 1 93.06 265 TYR A C 1
ATOM 2074 O O . TYR A 1 265 ? -15.312 -12.242 4.836 1 93.06 265 TYR A O 1
ATOM 2082 N N . GLY A 1 266 ? -16.656 -11.992 6.551 1 93.12 266 GLY A N 1
ATOM 2083 C CA . GLY A 1 266 ? -16.422 -13.289 7.164 1 93.12 266 GLY A CA 1
ATOM 2084 C C . GLY A 1 266 ? -15.773 -13.188 8.531 1 93.12 266 GLY A C 1
ATOM 2085 O O . GLY A 1 266 ? -15.836 -12.148 9.18 1 93.12 266 GLY A O 1
ATOM 2086 N N . THR A 1 267 ? -15.234 -14.266 8.961 1 91.56 267 THR A N 1
ATOM 2087 C CA . THR A 1 267 ? -14.633 -14.289 10.289 1 91.56 267 THR A CA 1
ATOM 2088 C C . THR A 1 267 ? -13.117 -14.43 10.203 1 91.56 267 THR A C 1
ATOM 2090 O O . THR A 1 267 ? -12.609 -15.273 9.469 1 91.56 267 THR A O 1
ATOM 2093 N N . VAL A 1 268 ? -12.414 -13.555 11 1 92.94 268 VAL A N 1
ATOM 2094 C CA . VAL A 1 268 ? -10.961 -13.523 10.883 1 92.94 268 VAL A CA 1
ATOM 2095 C C . VAL A 1 268 ? -10.328 -14.219 12.086 1 92.94 268 VAL A C 1
ATOM 2097 O O . VAL A 1 268 ? -9.117 -14.453 12.109 1 92.94 268 VAL A O 1
ATOM 2100 N N . ASP A 1 269 ? -11.078 -14.609 13.008 1 87.88 269 ASP A N 1
ATOM 2101 C CA . ASP A 1 269 ? -10.539 -15.258 14.203 1 87.88 269 ASP A CA 1
ATOM 2102 C C . ASP A 1 269 ? -9.953 -16.625 13.875 1 87.88 269 ASP A C 1
ATOM 2104 O O . ASP A 1 269 ? -10.57 -17.422 13.148 1 87.88 269 ASP A O 1
ATOM 2108 N N . ASP A 1 270 ? -8.781 -16.906 14.367 1 91.19 270 ASP A N 1
ATOM 2109 C CA . ASP A 1 270 ? -8.117 -18.203 14.234 1 91.19 270 ASP A CA 1
ATOM 2110 C C . ASP A 1 270 ? -7.895 -18.547 12.766 1 91.19 270 ASP A C 1
ATOM 2112 O O . ASP A 1 270 ? -8.234 -19.656 12.328 1 91.19 270 ASP A O 1
ATOM 2116 N N . THR A 1 271 ? -7.504 -17.594 11.992 1 93.31 271 THR A N 1
ATOM 2117 C CA . THR A 1 271 ? -7.25 -17.812 10.578 1 93.31 271 THR A CA 1
ATOM 2118 C C . THR A 1 271 ? -5.789 -17.531 10.234 1 93.31 271 THR A C 1
ATOM 2120 O O . THR A 1 271 ? -5.086 -16.859 11 1 93.31 271 THR A O 1
ATOM 2123 N N . SER A 1 272 ? -5.324 -18.203 9.164 1 92 272 SER A N 1
ATOM 2124 C CA . SER A 1 272 ? -4.113 -17.781 8.477 1 92 272 SER A CA 1
ATOM 2125 C C . SER A 1 272 ? -4.422 -16.719 7.43 1 92 272 SER A C 1
ATOM 2127 O O . SER A 1 272 ? -5.422 -16.812 6.719 1 92 272 SER A O 1
ATOM 2129 N N . VAL A 1 273 ? -3.584 -15.742 7.402 1 92.81 273 VAL A N 1
ATOM 2130 C CA . VAL A 1 273 ? -3.828 -14.633 6.488 1 92.81 273 VAL A CA 1
ATOM 2131 C C . VAL A 1 273 ? -2.805 -14.664 5.352 1 92.81 273 VAL A C 1
ATOM 2133 O O . VAL A 1 273 ? -1.62 -14.914 5.586 1 92.81 273 VAL A O 1
ATOM 2136 N N . PHE A 1 274 ? -3.271 -14.438 4.16 1 92.5 274 PHE A N 1
ATOM 2137 C CA . PHE A 1 274 ? -2.43 -14.32 2.977 1 92.5 274 PHE A CA 1
ATOM 2138 C C . PHE A 1 274 ? -2.592 -12.953 2.33 1 92.5 274 PHE A C 1
ATOM 2140 O O . PHE A 1 274 ? -3.531 -12.727 1.564 1 92.5 274 PHE A O 1
ATOM 2147 N N . PRO A 1 275 ? -1.649 -12.047 2.621 1 94.12 275 PRO A N 1
ATOM 2148 C CA . PRO A 1 275 ? -1.698 -10.734 1.983 1 94.12 275 PRO A CA 1
ATOM 2149 C C . PRO A 1 275 ? -1.174 -10.75 0.55 1 94.12 275 PRO A C 1
ATOM 2151 O O . PRO A 1 275 ? -0.166 -11.398 0.266 1 94.12 275 PRO A O 1
ATOM 2154 N N . LEU A 1 276 ? -1.891 -10.078 -0.314 1 95.56 276 LEU A N 1
ATOM 2155 C CA . LEU A 1 276 ? -1.477 -9.922 -1.704 1 95.56 276 LEU A CA 1
ATOM 2156 C C . LEU A 1 276 ? -1.456 -8.453 -2.105 1 95.56 276 LEU A C 1
ATOM 2158 O O . LEU A 1 276 ? -2.479 -7.906 -2.525 1 95.56 276 LEU A O 1
ATOM 2162 N N . PRO A 1 277 ? -0.283 -7.832 -1.951 1 95.31 277 PRO A N 1
ATOM 2163 C CA . PRO A 1 277 ? -0.169 -6.469 -2.479 1 95.31 277 PRO A CA 1
ATOM 2164 C C . PRO A 1 277 ? -0.244 -6.418 -4.004 1 95.31 277 PRO A C 1
ATOM 2166 O O . PRO A 1 277 ? 0.402 -7.219 -4.684 1 95.31 277 PRO A O 1
ATOM 2169 N N . VAL A 1 278 ? -1.056 -5.508 -4.52 1 96 278 VAL A N 1
ATOM 2170 C CA . VAL A 1 278 ? -1.215 -5.309 -5.953 1 96 278 VAL A CA 1
ATOM 2171 C C . VAL A 1 278 ? -0.685 -3.934 -6.348 1 96 278 VAL A C 1
ATOM 2173 O O . VAL A 1 278 ? -1.34 -2.916 -6.109 1 96 278 VAL A O 1
ATOM 2176 N N . THR A 1 279 ? 0.431 -3.943 -7 1 93.12 279 THR A N 1
ATOM 2177 C CA . THR A 1 279 ? 1.052 -2.691 -7.414 1 93.12 279 THR A CA 1
ATOM 2178 C C . THR A 1 279 ? 0.432 -2.186 -8.711 1 93.12 279 THR A C 1
ATOM 2180 O O . THR A 1 279 ? 0.198 -0.986 -8.875 1 93.12 279 THR A O 1
ATOM 2183 N N . LYS A 1 280 ? 0.261 -3.055 -9.602 1 92.25 280 LYS A N 1
ATOM 2184 C CA . LYS A 1 280 ? -0.325 -2.734 -10.898 1 92.25 280 LYS A CA 1
ATOM 2185 C C . LYS A 1 280 ? -1.228 -3.863 -11.391 1 92.25 280 LYS A C 1
ATOM 2187 O O . LYS A 1 280 ? -0.784 -5.004 -11.523 1 92.25 280 LYS A O 1
ATOM 2192 N N . GLY A 1 281 ? -2.461 -3.482 -11.633 1 93.31 281 GLY A N 1
ATOM 2193 C CA . GLY A 1 281 ? -3.396 -4.461 -12.164 1 93.31 281 GLY A CA 1
ATOM 2194 C C . GLY A 1 281 ? -4.848 -4.043 -12.008 1 93.31 281 GLY A C 1
ATOM 2195 O O . GLY A 1 281 ? -5.223 -3.455 -10.992 1 93.31 281 GLY A O 1
ATOM 2196 N N . LYS A 1 282 ? -5.578 -4.328 -13.016 1 91.94 282 LYS A N 1
ATOM 2197 C CA . LYS A 1 282 ? -7.023 -4.137 -12.984 1 91.94 282 LYS A CA 1
ATOM 2198 C C . LYS A 1 282 ? -7.746 -5.445 -12.672 1 91.94 282 LYS A C 1
ATOM 2200 O O . LYS A 1 282 ? -7.559 -6.445 -13.367 1 91.94 282 LYS A O 1
ATOM 2205 N N . LEU A 1 283 ? -8.531 -5.402 -11.625 1 95.44 283 LEU A N 1
ATOM 2206 C CA . LEU A 1 283 ? -9.258 -6.605 -11.234 1 95.44 283 LEU A CA 1
ATOM 2207 C C . LEU A 1 283 ? -10.312 -6.965 -12.273 1 95.44 283 LEU A C 1
ATOM 2209 O O . LEU A 1 283 ? -11.156 -6.141 -12.617 1 95.44 283 LEU A O 1
ATOM 2213 N N . LEU A 1 284 ? -10.258 -8.203 -12.758 1 94.5 284 LEU A N 1
ATOM 2214 C CA . LEU A 1 284 ? -11.219 -8.688 -13.742 1 94.5 284 LEU A CA 1
ATOM 2215 C C . LEU A 1 284 ? -12.25 -9.602 -13.086 1 94.5 284 LEU A C 1
ATOM 2217 O O . LEU A 1 284 ? -13.367 -9.742 -13.586 1 94.5 284 LEU A O 1
ATOM 2221 N N . GLY A 1 285 ? -11.773 -10.305 -12.078 1 95.12 285 GLY A N 1
ATOM 2222 C CA . GLY A 1 285 ? -12.711 -11.227 -11.461 1 95.12 285 GLY A CA 1
ATOM 2223 C C . GLY A 1 285 ? -12.055 -12.172 -10.477 1 95.12 285 GLY A C 1
ATOM 2224 O O . GLY A 1 285 ? -10.961 -11.898 -9.977 1 95.12 285 GLY A O 1
ATOM 2225 N N . PHE A 1 286 ? -12.891 -13.219 -10.156 1 96.31 286 PHE A N 1
ATOM 2226 C CA . PHE A 1 286 ? -12.516 -14.195 -9.141 1 96.31 286 PHE A CA 1
ATOM 2227 C C . PHE A 1 286 ? -12.727 -15.617 -9.648 1 96.31 286 PHE A C 1
ATOM 2229 O O . PHE A 1 286 ? -13.516 -15.844 -10.562 1 96.31 286 PHE A O 1
ATOM 2236 N N . PHE A 1 287 ? -11.969 -16.516 -9.023 1 96.38 287 PHE A N 1
ATOM 2237 C CA . PHE A 1 287 ? -12.148 -17.938 -9.305 1 96.38 287 PHE A CA 1
ATOM 2238 C C . PHE A 1 287 ? -11.812 -18.781 -8.078 1 96.38 287 PHE A C 1
ATOM 2240 O O . PHE A 1 287 ? -11.234 -18.281 -7.117 1 96.38 287 PHE A O 1
ATOM 2247 N N . GLY A 1 288 ? -12.312 -20.031 -8.07 1 96.5 288 GLY A N 1
ATOM 2248 C CA . GLY A 1 288 ? -12.023 -20.859 -6.918 1 96.5 288 GLY A CA 1
ATOM 2249 C C . GLY A 1 288 ? -12.734 -22.203 -6.957 1 96.5 288 GLY A C 1
ATOM 2250 O O . GLY A 1 288 ? -13.047 -22.719 -8.031 1 96.5 288 GLY A O 1
ATOM 2251 N N . ASN A 1 289 ? -12.812 -22.766 -5.746 1 95.88 289 ASN A N 1
ATOM 2252 C CA . ASN A 1 289 ? -13.461 -24.062 -5.582 1 95.88 289 ASN A CA 1
ATOM 2253 C C . ASN A 1 289 ? -14.68 -23.969 -4.672 1 95.88 289 ASN A C 1
ATOM 2255 O O . ASN A 1 289 ? -14.664 -23.266 -3.668 1 95.88 289 ASN A O 1
ATOM 2259 N N . ASN A 1 290 ? -15.695 -24.781 -4.98 1 86.88 290 ASN A N 1
ATOM 2260 C CA . ASN A 1 290 ? -16.969 -24.797 -4.262 1 86.88 290 ASN A CA 1
ATOM 2261 C C . ASN A 1 290 ? -17.562 -23.406 -4.137 1 86.88 290 ASN A C 1
ATOM 2263 O O . ASN A 1 290 ? -17.188 -22.641 -3.246 1 86.88 290 ASN A O 1
ATOM 2267 N N . GLU A 1 291 ? -18.562 -23.156 -4.742 1 77.44 291 GLU A N 1
ATOM 2268 C CA . GLU A 1 291 ? -19.062 -21.781 -4.879 1 77.44 291 GLU A CA 1
ATOM 2269 C C . GLU A 1 291 ? -19.906 -21.391 -3.676 1 77.44 291 GLU A C 1
ATOM 2271 O O . GLU A 1 291 ? -19.969 -20.219 -3.312 1 77.44 291 GLU A O 1
ATOM 2276 N N . VAL A 1 292 ? -20.625 -22.406 -2.994 1 80.5 292 VAL A N 1
ATOM 2277 C CA . VAL A 1 292 ? -21.469 -22.062 -1.856 1 80.5 292 VAL A CA 1
ATOM 2278 C C . VAL A 1 292 ? -21.391 -23.156 -0.798 1 80.5 292 VAL A C 1
ATOM 2280 O O . VAL A 1 292 ? -21.938 -24.25 -0.986 1 80.5 292 VAL A O 1
ATOM 2283 N N . PRO A 1 293 ? -20.672 -22.812 0.423 1 89.69 293 PRO A N 1
ATOM 2284 C CA . PRO A 1 293 ? -19.781 -21.672 0.641 1 89.69 293 PRO A CA 1
ATOM 2285 C C . PRO A 1 293 ? -18.453 -21.812 -0.089 1 89.69 293 PRO A C 1
ATOM 2287 O O . PRO A 1 293 ? -18.062 -22.922 -0.477 1 89.69 293 PRO A O 1
ATOM 2290 N N . ILE A 1 294 ? -17.781 -20.781 -0.309 1 92.94 294 ILE A N 1
ATOM 2291 C CA . ILE A 1 294 ? -16.547 -20.781 -1.082 1 92.94 294 ILE A CA 1
ATOM 2292 C C . ILE A 1 294 ? -15.445 -21.516 -0.302 1 92.94 294 ILE A C 1
ATOM 2294 O O . ILE A 1 294 ? -15.227 -21.234 0.878 1 92.94 294 ILE A O 1
ATOM 2298 N N . ASN A 1 295 ? -14.82 -22.5 -0.97 1 96.69 295 ASN A N 1
ATOM 2299 C CA . ASN A 1 295 ? -13.703 -23.203 -0.365 1 96.69 295 ASN A CA 1
ATOM 2300 C C . ASN A 1 295 ? -12.375 -22.484 -0.621 1 96.69 295 ASN A C 1
ATOM 2302 O O . ASN A 1 295 ? -11.523 -22.438 0.261 1 96.69 295 ASN A O 1
ATOM 2306 N N . SER A 1 296 ? -12.211 -22.031 -1.812 1 97.25 296 SER A N 1
ATOM 2307 C CA . SER A 1 296 ? -10.977 -21.344 -2.176 1 97.25 296 SER A CA 1
ATOM 2308 C C . SER A 1 296 ? -11.25 -20.172 -3.113 1 97.25 296 SER A C 1
ATOM 2310 O O . SER A 1 296 ? -12.258 -20.156 -3.818 1 97.25 296 SER A O 1
ATOM 2312 N N . ILE A 1 297 ? -10.312 -19.188 -3.104 1 97.06 297 ILE A N 1
ATOM 2313 C CA . ILE A 1 297 ? -10.547 -18.016 -3.934 1 97.06 297 ILE A CA 1
ATOM 2314 C C . ILE A 1 297 ? -9.234 -17.562 -4.57 1 97.06 297 ILE A C 1
ATOM 2316 O O . ILE A 1 297 ? -8.18 -17.625 -3.939 1 97.06 297 ILE A O 1
ATOM 2320 N N . GLY A 1 298 ? -9.297 -17.25 -5.816 1 97.75 298 GLY A N 1
ATOM 2321 C CA . GLY A 1 298 ? -8.234 -16.625 -6.574 1 97.75 298 GLY A CA 1
ATOM 2322 C C . GLY A 1 298 ? -8.664 -15.336 -7.258 1 97.75 298 GLY A C 1
ATOM 2323 O O . GLY A 1 298 ? -9.852 -15 -7.258 1 97.75 298 GLY A O 1
ATOM 2324 N N . PHE A 1 299 ? -7.723 -14.609 -7.75 1 98 299 PHE A N 1
ATOM 2325 C CA . PHE A 1 299 ? -7.973 -13.312 -8.367 1 98 299 PHE A CA 1
ATOM 2326 C C . PHE A 1 299 ? -7.484 -13.289 -9.805 1 98 299 PHE A C 1
ATOM 2328 O O . PHE A 1 299 ? -6.445 -13.875 -10.125 1 98 299 PHE A O 1
ATOM 2335 N N . GLU A 1 300 ? -8.234 -12.648 -10.617 1 97.38 300 GLU A N 1
ATOM 2336 C CA . GLU A 1 300 ? -7.875 -12.43 -12.016 1 97.38 300 GLU A CA 1
ATOM 2337 C C . GLU A 1 300 ? -7.637 -10.945 -12.297 1 97.38 300 GLU A C 1
ATOM 2339 O O . GLU A 1 300 ? -8.477 -10.102 -11.969 1 97.38 300 GLU A O 1
ATOM 2344 N N . PHE A 1 301 ? -6.453 -10.641 -12.898 1 97.12 301 PHE A N 1
ATOM 2345 C CA . PHE A 1 301 ? -6.078 -9.258 -13.156 1 97.12 301 PHE A CA 1
ATOM 2346 C C . PHE A 1 301 ? -5.664 -9.07 -14.609 1 97.12 301 PHE A C 1
ATOM 2348 O O . PHE A 1 301 ? -5.184 -10 -15.25 1 97.12 301 PHE A O 1
ATOM 2355 N N . ALA A 1 302 ? -5.871 -7.898 -15.086 1 94.81 302 ALA A N 1
ATOM 2356 C CA . ALA A 1 302 ? -5.289 -7.41 -16.328 1 94.81 302 ALA A CA 1
ATOM 2357 C C . ALA A 1 302 ? -4.332 -6.25 -16.078 1 94.81 302 ALA A C 1
ATOM 2359 O O . ALA A 1 302 ? -4.41 -5.59 -15.031 1 94.81 302 ALA A O 1
ATOM 2360 N N . PRO A 1 303 ? -3.408 -6.047 -17.031 1 89.81 303 PRO A N 1
ATOM 2361 C CA . PRO A 1 303 ? -2.52 -4.898 -16.859 1 89.81 303 PRO A CA 1
ATOM 2362 C C . PRO A 1 303 ? -3.258 -3.562 -16.922 1 89.81 303 PRO A C 1
ATOM 2364 O O . PRO A 1 303 ? -4.316 -3.473 -17.547 1 89.81 303 PRO A O 1
ATOM 2367 N N . MET B 1 1 ? 24.641 8.922 6.648 1 31.2 1 MET B N 1
ATOM 2368 C CA . MET B 1 1 ? 23.328 8.359 6.914 1 31.2 1 MET B CA 1
ATOM 2369 C C . MET B 1 1 ? 22.266 9.016 6.027 1 31.2 1 MET B C 1
ATOM 2371 O O . MET B 1 1 ? 22.188 10.242 5.957 1 31.2 1 MET B O 1
ATOM 2375 N N . ALA B 1 2 ? 21.891 8.445 5.059 1 40.81 2 ALA B N 1
ATOM 2376 C CA . ALA B 1 2 ? 20.938 9.148 4.199 1 40.81 2 ALA B CA 1
ATOM 2377 C C . ALA B 1 2 ? 19.797 9.742 5.02 1 40.81 2 ALA B C 1
ATOM 2379 O O . ALA B 1 2 ? 19.406 9.188 6.055 1 40.81 2 ALA B O 1
ATOM 2380 N N . ALA B 1 3 ? 19.531 11 4.91 1 44.81 3 ALA B N 1
ATOM 2381 C CA . ALA B 1 3 ? 18.547 11.891 5.527 1 44.81 3 ALA B CA 1
ATOM 2382 C C . ALA B 1 3 ? 17.234 11.141 5.824 1 44.81 3 ALA B C 1
ATOM 2384 O O . ALA B 1 3 ? 16.578 11.414 6.824 1 44.81 3 ALA B O 1
ATOM 2385 N N . SER B 1 4 ? 16.984 10.047 5 1 57.44 4 SER B N 1
ATOM 2386 C CA . SER B 1 4 ? 15.695 9.367 5.004 1 57.44 4 SER B CA 1
ATOM 2387 C C . SER B 1 4 ? 15.477 8.594 6.301 1 57.44 4 SER B C 1
ATOM 2389 O O . SER B 1 4 ? 14.336 8.359 6.707 1 57.44 4 SER B O 1
ATOM 2391 N N . ASP B 1 5 ? 16.516 8.594 7.133 1 71.25 5 ASP B N 1
ATOM 2392 C CA . ASP B 1 5 ? 16.359 7.703 8.273 1 71.25 5 ASP B CA 1
ATOM 2393 C C . ASP B 1 5 ? 15.547 8.367 9.391 1 71.25 5 ASP B C 1
ATOM 2395 O O . ASP B 1 5 ? 14.938 7.688 10.211 1 71.25 5 ASP B O 1
ATOM 2399 N N . ASN B 1 6 ? 15.383 9.711 9.242 1 83.75 6 ASN B N 1
ATOM 2400 C CA . ASN B 1 6 ? 14.734 10.383 10.375 1 83.75 6 ASN B CA 1
ATOM 2401 C C . ASN B 1 6 ? 13.391 10.984 9.977 1 83.75 6 ASN B C 1
ATOM 2403 O O . ASN B 1 6 ? 12.875 11.867 10.664 1 83.75 6 ASN B O 1
ATOM 2407 N N . ALA B 1 7 ? 12.875 10.531 8.898 1 92.75 7 ALA B N 1
ATOM 2408 C CA . ALA B 1 7 ? 11.602 11.102 8.453 1 92.75 7 ALA B CA 1
ATOM 2409 C C . ALA B 1 7 ? 10.523 10.031 8.375 1 92.75 7 ALA B C 1
ATOM 2411 O O . ALA B 1 7 ? 10.82 8.844 8.227 1 92.75 7 ALA B O 1
ATOM 2412 N N . VAL B 1 8 ? 9.359 10.469 8.586 1 95.19 8 VAL B N 1
ATOM 2413 C CA . VAL B 1 8 ? 8.18 9.648 8.32 1 95.19 8 VAL B CA 1
ATOM 2414 C C . VAL B 1 8 ? 7.652 9.938 6.914 1 95.19 8 VAL B C 1
ATOM 2416 O O . VAL B 1 8 ? 7.641 11.094 6.473 1 95.19 8 VAL B O 1
ATOM 2419 N N . MET B 1 9 ? 7.293 8.922 6.191 1 96 9 MET B N 1
ATOM 2420 C CA . MET B 1 9 ? 6.867 9.078 4.805 1 96 9 MET B CA 1
ATOM 2421 C C . MET B 1 9 ? 5.402 8.68 4.637 1 96 9 MET B C 1
ATOM 2423 O O . MET B 1 9 ? 5.02 7.559 4.965 1 96 9 MET B O 1
ATOM 2427 N N . PHE B 1 10 ? 4.602 9.633 4.176 1 96.69 10 PHE B N 1
ATOM 2428 C CA . PHE B 1 10 ? 3.203 9.375 3.846 1 96.69 10 PHE B CA 1
ATOM 2429 C C . PHE B 1 10 ? 2.984 9.414 2.338 1 96.69 10 PHE B C 1
ATOM 2431 O O . PHE B 1 10 ? 3.584 10.234 1.641 1 96.69 10 PHE B O 1
ATOM 2438 N N . GLY B 1 11 ? 1.979 8.633 1.861 1 94.12 11 GLY B N 1
ATOM 2439 C CA . GLY B 1 11 ? 1.811 8.422 0.432 1 94.12 11 GLY B CA 1
ATOM 2440 C C . GLY B 1 11 ? 2.584 7.223 -0.087 1 94.12 11 GLY B C 1
ATOM 2441 O O . GLY B 1 11 ? 2.955 6.336 0.684 1 94.12 11 GLY B O 1
ATOM 2442 N N . PRO B 1 12 ? 2.887 7.188 -1.29 1 92.31 12 PRO B N 1
ATOM 2443 C CA . PRO B 1 12 ? 2.424 8.148 -2.299 1 92.31 12 PRO B CA 1
ATOM 2444 C C . PRO B 1 12 ? 0.955 7.949 -2.666 1 92.31 12 PRO B C 1
ATOM 2446 O O . PRO B 1 12 ? 0.436 6.832 -2.578 1 92.31 12 PRO B O 1
ATOM 2449 N N . TRP B 1 13 ? 0.356 8.984 -2.928 1 93.5 13 TRP B N 1
ATOM 2450 C CA . TRP B 1 13 ? -0.944 8.984 -3.592 1 93.5 13 TRP B CA 1
ATOM 2451 C C . TRP B 1 13 ? -0.782 8.992 -5.105 1 93.5 13 TRP B C 1
ATOM 2453 O O . TRP B 1 13 ? 0.119 9.648 -5.637 1 93.5 13 TRP B O 1
ATOM 2463 N N . GLY B 1 14 ? -1.672 8.219 -5.762 1 90.5 14 GLY B N 1
ATOM 2464 C CA . GLY B 1 14 ? -1.603 8.195 -7.215 1 90.5 14 GLY B CA 1
ATOM 2465 C C . GLY B 1 14 ? -1.045 6.891 -7.762 1 90.5 14 GLY B C 1
ATOM 2466 O O . GLY B 1 14 ? -1.038 5.875 -7.066 1 90.5 14 GLY B O 1
ATOM 2467 N N . ARG B 1 15 ? -0.537 6.922 -8.969 1 87 15 ARG B N 1
ATOM 2468 C CA . ARG B 1 15 ? -0.061 5.73 -9.672 1 87 15 ARG B CA 1
ATOM 2469 C C . ARG B 1 15 ? 1.427 5.508 -9.43 1 87 15 ARG B C 1
ATOM 2471 O O . ARG B 1 15 ? 2.256 6.344 -9.789 1 87 15 ARG B O 1
ATOM 2478 N N . THR B 1 16 ? 1.722 4.332 -8.867 1 83.94 16 THR B N 1
ATOM 2479 C CA . THR B 1 16 ? 3.107 4.039 -8.516 1 83.94 16 THR B CA 1
ATOM 2480 C C . THR B 1 16 ? 3.717 3.047 -9.5 1 83.94 16 THR B C 1
ATOM 2482 O O . THR B 1 16 ? 2.994 2.322 -10.188 1 83.94 16 THR B O 1
ATOM 2485 N N . PHE B 1 17 ? 5.008 3.092 -9.562 1 78.81 17 PHE B N 1
ATOM 2486 C CA . PHE B 1 17 ? 5.832 2.145 -10.297 1 78.81 17 PHE B CA 1
ATOM 2487 C C . PHE B 1 17 ? 5.621 2.299 -11.805 1 78.81 17 PHE B C 1
ATOM 2489 O O . PHE B 1 17 ? 5.695 1.32 -12.547 1 78.81 17 PHE B O 1
ATOM 2496 N N . THR B 1 18 ? 5.145 3.453 -12.094 1 75.06 18 THR B N 1
ATOM 2497 C CA . THR B 1 18 ? 5.051 3.846 -13.5 1 75.06 18 THR B CA 1
ATOM 2498 C C . THR B 1 18 ? 6.07 4.93 -13.828 1 75.06 18 THR B C 1
ATOM 2500 O O . THR B 1 18 ? 6.219 5.898 -13.078 1 75.06 18 THR B O 1
ATOM 2503 N N . GLY B 1 19 ? 6.867 4.691 -14.75 1 80.56 19 GLY B N 1
ATOM 2504 C CA . GLY B 1 19 ? 7.859 5.684 -15.133 1 80.56 19 GLY B CA 1
ATOM 2505 C C . GLY B 1 19 ? 9.094 5.668 -14.25 1 80.56 19 GLY B C 1
ATOM 2506 O O . GLY B 1 19 ? 9.695 4.613 -14.031 1 80.56 19 GLY B O 1
ATOM 2507 N N . LYS B 1 20 ? 9.43 6.84 -13.758 1 83.25 20 LYS B N 1
ATOM 2508 C CA . LYS B 1 20 ? 10.664 6.969 -12.984 1 83.25 20 LYS B CA 1
ATOM 2509 C C . LYS B 1 20 ? 10.367 7.34 -11.531 1 83.25 20 LYS B C 1
ATOM 2511 O O . LYS B 1 20 ? 9.539 8.211 -11.266 1 83.25 20 LYS B O 1
ATOM 2516 N N . PHE B 1 21 ? 11.109 6.656 -10.695 1 87 21 PHE B N 1
ATOM 2517 C CA . PHE B 1 21 ? 11.047 7.027 -9.281 1 87 21 PHE B CA 1
ATOM 2518 C C . PHE B 1 21 ? 11.852 8.297 -9.023 1 87 21 PHE B C 1
ATOM 2520 O O . PHE B 1 21 ? 12.93 8.477 -9.586 1 87 21 PHE B O 1
ATOM 2527 N N . TRP B 1 22 ? 11.273 9.172 -8.117 1 86.56 22 TRP B N 1
ATOM 2528 C CA . TRP B 1 22 ? 12 10.375 -7.719 1 86.56 22 TRP B CA 1
ATOM 2529 C C . TRP B 1 22 ? 11.836 10.641 -6.227 1 86.56 22 TRP B C 1
ATOM 2531 O O . TRP B 1 22 ? 10.805 10.289 -5.637 1 86.56 22 TRP B O 1
ATOM 2541 N N . LYS B 1 23 ? 12.836 11.141 -5.625 1 87.94 23 LYS B N 1
ATOM 2542 C CA . LYS B 1 23 ? 12.844 11.547 -4.227 1 87.94 23 LYS B CA 1
ATOM 2543 C C . LYS B 1 23 ? 13.766 12.742 -4.008 1 87.94 23 LYS B C 1
ATOM 2545 O O . LYS B 1 23 ? 14.938 12.711 -4.402 1 87.94 23 LYS B O 1
ATOM 2550 N N . TYR B 1 24 ? 13.156 13.805 -3.473 1 86.25 24 TYR B N 1
ATOM 2551 C CA . TYR B 1 24 ? 13.906 15 -3.111 1 86.25 24 TYR B CA 1
ATOM 2552 C C . TYR B 1 24 ? 13.75 15.312 -1.628 1 86.25 24 TYR B C 1
ATOM 2554 O O . TYR B 1 24 ? 12.633 15.523 -1.146 1 86.25 24 TYR B O 1
ATOM 2562 N N . GLU B 1 25 ? 14.82 15.25 -0.996 1 88.44 25 GLU B N 1
ATOM 2563 C CA . GLU B 1 25 ? 14.789 15.484 0.444 1 88.44 25 GLU B CA 1
ATOM 2564 C C . GLU B 1 25 ? 15.836 16.516 0.854 1 88.44 25 GLU B C 1
ATOM 2566 O O . GLU B 1 25 ? 16.875 16.656 0.191 1 88.44 25 GLU B O 1
ATOM 2571 N N . LEU B 1 26 ? 15.523 17.234 1.876 1 89 26 LEU B N 1
ATOM 2572 C CA . LEU B 1 26 ? 16.484 18.188 2.439 1 89 26 LEU B CA 1
ATOM 2573 C C . LEU B 1 26 ? 17.719 17.453 2.951 1 89 26 LEU B C 1
ATOM 2575 O O . LEU B 1 26 ? 17.625 16.375 3.537 1 89 26 LEU B O 1
ATOM 2579 N N . PRO B 1 27 ? 18.812 18.078 2.725 1 82.31 27 PRO B N 1
ATOM 2580 C CA . PRO B 1 27 ? 20.031 17.484 3.266 1 82.31 27 PRO B CA 1
ATOM 2581 C C . PRO B 1 27 ? 20.188 17.688 4.77 1 82.31 27 PRO B C 1
ATOM 2583 O O . PRO B 1 27 ? 19.609 18.641 5.324 1 82.31 27 PRO B O 1
ATOM 2586 N N . GLU B 1 28 ? 20.922 16.906 5.473 1 77.81 28 GLU B N 1
ATOM 2587 C CA . GLU B 1 28 ? 21.281 17.047 6.879 1 77.81 28 GLU B CA 1
ATOM 2588 C C . GLU B 1 28 ? 20.062 17.312 7.738 1 77.81 28 GLU B C 1
ATOM 2590 O O . GLU B 1 28 ? 20.016 18.281 8.5 1 77.81 28 GLU B O 1
ATOM 2595 N N . LEU B 1 29 ? 19.141 16.516 7.816 1 74.94 29 LEU B N 1
ATOM 2596 C CA . LEU B 1 29 ? 17.797 16.672 8.359 1 74.94 29 LEU B CA 1
ATOM 2597 C C . LEU B 1 29 ? 17.859 17.234 9.781 1 74.94 29 LEU B C 1
ATOM 2599 O O . LEU B 1 29 ? 17.109 18.141 10.117 1 74.94 29 LEU B O 1
ATOM 2603 N N . PRO B 1 30 ? 18.688 16.891 10.648 1 69.5 30 PRO B N 1
ATOM 2604 C CA . PRO B 1 30 ? 18.625 17.5 11.977 1 69.5 30 PRO B CA 1
ATOM 2605 C C . PRO B 1 30 ? 18.906 19 11.953 1 69.5 30 PRO B C 1
ATOM 2607 O O . PRO B 1 30 ? 18.266 19.75 12.688 1 69.5 30 PRO B O 1
ATOM 2610 N N . ILE B 1 31 ? 19.703 19.406 11.062 1 70.25 31 ILE B N 1
ATOM 2611 C CA . ILE B 1 31 ? 20.125 20.797 11.039 1 70.25 31 ILE B CA 1
ATOM 2612 C C . ILE B 1 31 ? 19.078 21.641 10.305 1 70.25 31 ILE B C 1
ATOM 2614 O O . ILE B 1 31 ? 18.781 22.766 10.719 1 70.25 31 ILE B O 1
ATOM 2618 N N . VAL B 1 32 ? 18.422 21.016 9.445 1 78.5 32 VAL B N 1
ATOM 2619 C CA . VAL B 1 32 ? 17.594 21.797 8.523 1 78.5 32 VAL B CA 1
ATOM 2620 C C . VAL B 1 32 ? 16.203 22.016 9.133 1 78.5 32 VAL B C 1
ATOM 2622 O O . VAL B 1 32 ? 15.461 22.891 8.688 1 78.5 32 VAL B O 1
ATOM 2625 N N . LEU B 1 33 ? 15.93 21.359 10.195 1 83.94 33 LEU B N 1
ATOM 2626 C CA . LEU B 1 33 ? 14.609 21.469 10.805 1 83.94 33 LEU B CA 1
ATOM 2627 C C . LEU B 1 33 ? 14.414 22.844 11.438 1 83.94 33 LEU B C 1
ATOM 2629 O O . LEU B 1 33 ? 13.273 23.297 11.609 1 83.94 33 LEU B O 1
ATOM 2633 N N . GLY B 1 34 ? 15.492 23.562 11.688 1 84 34 GLY B N 1
ATOM 2634 C CA . GLY B 1 34 ? 15.414 24.891 12.266 1 84 34 GLY B CA 1
ATOM 2635 C C . GLY B 1 34 ? 15.742 25.984 11.273 1 84 34 GLY B C 1
ATOM 2636 O O . GLY B 1 34 ? 15.914 27.141 11.656 1 84 34 GLY B O 1
ATOM 2637 N N . GLN B 1 35 ? 15.727 25.625 9.977 1 89.12 35 GLN B N 1
ATOM 2638 C CA . GLN B 1 35 ? 16.141 26.609 8.977 1 89.12 35 GLN B CA 1
ATOM 2639 C C . GLN B 1 35 ? 14.992 26.969 8.055 1 89.12 35 GLN B C 1
ATOM 2641 O O . GLN B 1 35 ? 13.953 26.297 8.047 1 89.12 35 GLN B O 1
ATOM 2646 N N . GLU B 1 36 ? 15.258 28.062 7.418 1 93.94 36 GLU B N 1
ATOM 2647 C CA . GLU B 1 36 ? 14.312 28.469 6.387 1 93.94 36 GLU B CA 1
ATOM 2648 C C . GLU B 1 36 ? 14.406 27.562 5.16 1 93.94 36 GLU B C 1
ATOM 2650 O O . GLU B 1 36 ? 15.5 27.141 4.777 1 93.94 36 GLU B O 1
ATOM 2655 N N . THR B 1 37 ? 13.258 27.266 4.594 1 94.19 37 THR B N 1
ATOM 2656 C CA . THR B 1 37 ? 13.211 26.406 3.422 1 94.19 37 THR B CA 1
ATOM 2657 C C . THR B 1 37 ? 12.32 27.016 2.338 1 94.19 37 THR B C 1
ATOM 2659 O O . THR B 1 37 ? 11.711 28.062 2.545 1 94.19 37 THR B O 1
ATOM 2662 N N . ALA B 1 38 ? 12.398 26.453 1.187 1 94.94 38 ALA B N 1
ATOM 2663 C CA . ALA B 1 38 ? 11.547 26.844 0.068 1 94.94 38 ALA B CA 1
ATOM 2664 C C . ALA B 1 38 ? 10.977 25.625 -0.651 1 94.94 38 ALA B C 1
ATOM 2666 O O . ALA B 1 38 ? 11.633 24.594 -0.753 1 94.94 38 ALA B O 1
ATOM 2667 N N . ILE B 1 39 ? 9.773 25.719 -1.073 1 95.31 39 ILE B N 1
ATOM 2668 C CA . ILE B 1 39 ? 9.148 24.719 -1.931 1 95.31 39 ILE B CA 1
ATOM 2669 C C . ILE B 1 39 ? 9.078 25.234 -3.365 1 95.31 39 ILE B C 1
ATOM 2671 O O . ILE B 1 39 ? 8.57 26.328 -3.613 1 95.31 39 ILE B O 1
ATOM 2675 N N . ILE B 1 40 ? 9.578 24.5 -4.277 1 93.19 40 ILE B N 1
ATOM 2676 C CA . ILE B 1 40 ? 9.57 24.859 -5.691 1 93.19 40 ILE B CA 1
ATOM 2677 C C . ILE B 1 40 ? 8.586 23.969 -6.445 1 93.19 40 ILE B C 1
ATOM 2679 O O . ILE B 1 40 ? 8.664 22.734 -6.359 1 93.19 40 ILE B O 1
ATOM 2683 N N . ILE B 1 41 ? 7.688 24.547 -7.137 1 92.44 41 ILE B N 1
ATOM 2684 C CA . ILE B 1 41 ? 6.688 23.828 -7.91 1 92.44 41 ILE B CA 1
ATOM 2685 C C . ILE B 1 41 ? 6.691 24.312 -9.352 1 92.44 41 ILE B C 1
ATOM 2687 O O . ILE B 1 41 ? 6.613 25.531 -9.602 1 92.44 41 ILE B O 1
ATOM 2691 N N . ARG B 1 42 ? 6.801 23.453 -10.305 1 90.88 42 ARG B N 1
ATOM 2692 C CA . ARG B 1 42 ? 6.68 23.766 -11.727 1 90.88 42 ARG B CA 1
ATOM 2693 C C . ARG B 1 42 ? 5.434 23.125 -12.32 1 90.88 42 ARG B C 1
ATOM 2695 O O . ARG B 1 42 ? 5.219 21.922 -12.172 1 90.88 42 ARG B O 1
ATOM 2702 N N . TYR B 1 43 ? 4.664 23.906 -12.852 1 90.19 43 TYR B N 1
ATOM 2703 C CA . TYR B 1 43 ? 3.412 23.422 -13.422 1 90.19 43 TYR B CA 1
ATOM 2704 C C . TYR B 1 43 ? 3 24.266 -14.617 1 90.19 43 TYR B C 1
ATOM 2706 O O . TYR B 1 43 ? 3.492 25.391 -14.797 1 90.19 43 TYR B O 1
ATOM 2714 N N . LYS B 1 44 ? 2.262 23.656 -15.492 1 84.94 44 LYS B N 1
ATOM 2715 C CA . LYS B 1 44 ? 1.641 24.375 -16.594 1 84.94 44 LYS B CA 1
ATOM 2716 C C . LYS B 1 44 ? 0.118 24.297 -16.516 1 84.94 44 LYS B C 1
ATOM 2718 O O . LYS B 1 44 ? -0.444 23.203 -16.453 1 84.94 44 LYS B O 1
ATOM 2723 N N . GLU B 1 45 ? -0.432 25.484 -16.578 1 80.88 45 GLU B N 1
ATOM 2724 C CA . GLU B 1 45 ? -1.89 25.516 -16.5 1 80.88 45 GLU B CA 1
ATOM 2725 C C . GLU B 1 45 ? -2.529 24.859 -17.719 1 80.88 45 GLU B C 1
ATOM 2727 O O . GLU B 1 45 ? -1.991 24.953 -18.828 1 80.88 45 GLU B O 1
ATOM 2732 N N . ASN B 1 46 ? -3.564 24.188 -17.484 1 78.56 46 ASN B N 1
ATOM 2733 C CA . ASN B 1 46 ? -4.379 23.531 -18.516 1 78.56 46 ASN B CA 1
ATOM 2734 C C . ASN B 1 46 ? -3.658 22.344 -19.125 1 78.56 46 ASN B C 1
ATOM 2736 O O . ASN B 1 46 ? -3.895 21.984 -20.281 1 78.56 46 ASN B O 1
ATOM 2740 N N . THR B 1 47 ? -2.67 21.891 -18.516 1 80.31 47 THR B N 1
ATOM 2741 C CA . THR B 1 47 ? -2.021 20.641 -18.875 1 80.31 47 THR B CA 1
ATOM 2742 C C . THR B 1 47 ? -2.211 19.594 -17.766 1 80.31 47 THR B C 1
ATOM 2744 O O . THR B 1 47 ? -2.359 19.953 -16.594 1 80.31 47 THR B O 1
ATOM 2747 N N . PRO B 1 48 ? -2.102 18.344 -18.344 1 76.38 48 PRO B N 1
ATOM 2748 C CA . PRO B 1 48 ? -2.385 17.297 -17.359 1 76.38 48 P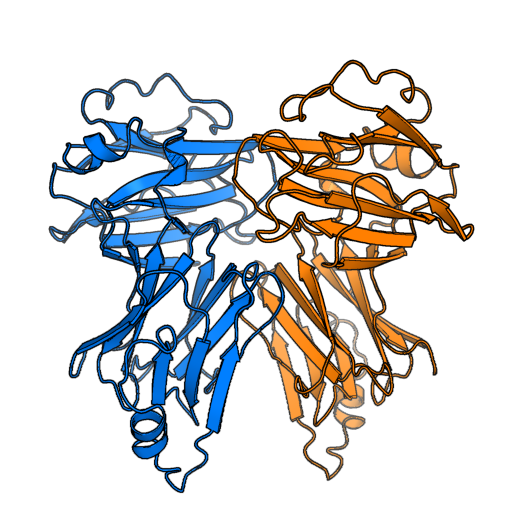RO B CA 1
ATOM 2749 C C . PRO B 1 48 ? -1.2 17.031 -16.438 1 76.38 48 PRO B C 1
ATOM 2751 O O . PRO B 1 48 ? -0.158 16.547 -16.891 1 76.38 48 PRO B O 1
ATOM 2754 N N . GLY B 1 49 ? -1.009 17.828 -15.336 1 86.81 49 GLY B N 1
ATOM 2755 C CA . GLY B 1 49 ? -0.118 17.297 -14.32 1 86.81 49 GLY B CA 1
ATOM 2756 C C . GLY B 1 49 ? 0.941 18.281 -13.875 1 86.81 49 GLY B C 1
ATOM 2757 O O . GLY B 1 49 ? 1.445 19.078 -14.68 1 86.81 49 GLY B O 1
ATOM 2758 N N . ILE B 1 50 ? 1.331 18.359 -12.68 1 91.75 50 ILE B N 1
ATOM 2759 C CA . ILE B 1 50 ? 2.479 19.062 -12.117 1 91.75 50 ILE B CA 1
ATOM 2760 C C . ILE B 1 50 ? 3.77 18.359 -12.539 1 91.75 50 ILE B C 1
ATOM 2762 O O . ILE B 1 50 ? 3.857 17.125 -12.508 1 91.75 50 ILE B O 1
ATOM 2766 N N . ASN B 1 51 ? 4.699 19.203 -12.953 1 89.06 51 ASN B N 1
ATOM 2767 C CA . ASN B 1 51 ? 5.895 18.625 -13.555 1 89.06 51 ASN B CA 1
ATOM 2768 C C . ASN B 1 51 ? 6.996 18.406 -12.523 1 89.06 51 ASN B C 1
ATOM 2770 O O . ASN B 1 51 ? 7.855 17.531 -12.695 1 89.06 51 ASN B O 1
ATOM 2774 N N . TYR B 1 52 ? 6.887 19.312 -11.547 1 88.81 52 TYR B N 1
ATOM 2775 C CA . TYR B 1 52 ? 8.008 19.297 -10.609 1 88.81 52 TYR B CA 1
ATOM 2776 C C . TYR B 1 52 ? 7.605 19.875 -9.266 1 88.81 52 TYR B C 1
ATOM 2778 O O . TYR B 1 52 ? 6.871 20.859 -9.203 1 88.81 52 TYR B O 1
ATOM 2786 N N . ILE B 1 53 ? 8.109 19.172 -8.18 1 91.88 53 ILE B N 1
ATOM 2787 C CA . ILE B 1 53 ? 7.934 19.703 -6.832 1 91.88 53 ILE B CA 1
ATOM 2788 C C . ILE B 1 53 ? 9.102 19.281 -5.949 1 91.88 53 ILE B C 1
ATOM 2790 O O . ILE B 1 53 ? 9.508 18.109 -5.973 1 91.88 53 ILE B O 1
ATOM 2794 N N . LYS B 1 54 ? 9.695 20.203 -5.195 1 91.94 54 LYS B N 1
ATOM 2795 C CA . LYS B 1 54 ? 10.781 19.859 -4.281 1 91.94 54 LYS B CA 1
ATOM 2796 C C . LYS B 1 54 ? 10.875 20.875 -3.145 1 91.94 54 LYS B C 1
ATOM 2798 O O . LYS B 1 54 ? 10.398 22 -3.266 1 91.94 54 LYS B O 1
ATOM 2803 N N . VAL B 1 55 ? 11.375 20.438 -2.082 1 92.75 55 VAL B N 1
ATOM 2804 C CA . VAL B 1 55 ? 11.727 21.312 -0.965 1 92.75 55 VAL B CA 1
ATOM 2805 C C . VAL B 1 55 ? 13.242 21.484 -0.894 1 92.75 55 VAL B C 1
ATOM 2807 O O . VAL B 1 55 ? 13.984 20.516 -1.057 1 92.75 55 VAL B O 1
ATOM 2810 N N . VAL B 1 56 ? 13.68 22.703 -0.736 1 90.94 56 VAL B N 1
ATOM 2811 C CA . VAL B 1 56 ? 15.102 23 -0.676 1 90.94 56 VAL B CA 1
ATOM 2812 C C . VAL B 1 56 ? 15.383 23.969 0.477 1 90.94 56 VAL B C 1
ATOM 2814 O O . VAL B 1 56 ? 14.484 24.672 0.93 1 90.94 56 VAL B O 1
ATOM 2817 N N . PRO B 1 57 ? 16.688 23.875 0.902 1 90.75 57 PRO B N 1
ATOM 2818 C CA . PRO B 1 57 ? 17.078 24.984 1.772 1 90.75 57 PRO B CA 1
ATOM 2819 C C . PRO B 1 57 ? 16.875 26.344 1.106 1 90.75 57 PRO B C 1
ATOM 2821 O O . PRO B 1 57 ? 17.047 26.469 -0.108 1 90.75 57 PRO B O 1
ATOM 2824 N N . LEU B 1 58 ? 16.562 27.344 1.903 1 91.12 58 LEU B N 1
ATOM 2825 C CA . LEU B 1 58 ? 16.281 28.656 1.356 1 91.12 58 LEU B CA 1
ATOM 2826 C C . LEU B 1 58 ? 17.422 29.156 0.481 1 91.12 58 LEU B C 1
ATOM 2828 O O . LEU B 1 58 ? 17.188 29.781 -0.554 1 91.12 58 LEU B O 1
ATOM 2832 N N . LEU B 1 59 ? 18.625 28.812 0.8 1 87.44 59 LEU B N 1
ATOM 2833 C CA . LEU B 1 59 ? 19.797 29.281 0.08 1 87.44 59 LEU B CA 1
ATOM 2834 C C . LEU B 1 59 ? 19.844 28.703 -1.329 1 87.44 59 LEU B C 1
ATOM 2836 O O . LEU B 1 59 ? 20.5 29.234 -2.213 1 87.44 59 LEU B O 1
ATOM 2840 N N . ASP B 1 60 ? 19.125 27.625 -1.546 1 86.62 60 ASP B N 1
ATOM 2841 C CA . ASP B 1 60 ? 19.172 26.922 -2.83 1 86.62 60 ASP B CA 1
ATOM 2842 C C . ASP B 1 60 ? 17.906 27.203 -3.646 1 86.62 60 ASP B C 1
ATOM 2844 O O . ASP B 1 60 ? 17.641 26.516 -4.633 1 86.62 60 ASP B O 1
ATOM 2848 N N . LYS B 1 61 ? 17.141 28.141 -3.266 1 86.06 61 LYS B N 1
ATOM 2849 C CA . LYS B 1 61 ? 15.836 28.391 -3.889 1 86.06 61 LYS B CA 1
ATOM 2850 C C . LYS B 1 61 ? 15.992 28.734 -5.371 1 86.06 61 LYS B C 1
ATOM 2852 O O . LYS B 1 61 ? 15.07 28.516 -6.16 1 86.06 61 LYS B O 1
ATOM 2857 N N . ASP B 1 62 ? 17.172 29.281 -5.742 1 83.12 62 ASP B N 1
ATOM 2858 C CA . ASP B 1 62 ? 17.391 29.734 -7.113 1 83.12 62 ASP B CA 1
ATOM 2859 C C . ASP B 1 62 ? 18.016 28.625 -7.961 1 83.12 62 ASP B C 1
ATOM 2861 O O . ASP B 1 62 ? 18.219 28.797 -9.164 1 83.12 62 ASP B O 1
ATOM 2865 N N . ASN B 1 63 ? 18.359 27.531 -7.336 1 74.06 63 ASN B N 1
ATOM 2866 C CA . ASN B 1 63 ? 18.969 26.422 -8.055 1 74.06 63 ASN B CA 1
ATOM 2867 C C . ASN B 1 63 ? 17.922 25.516 -8.688 1 74.06 63 ASN B C 1
ATOM 2869 O O . ASN B 1 63 ? 17.828 24.328 -8.352 1 74.06 63 ASN B O 1
ATOM 2873 N N . ILE B 1 64 ? 17.094 26.031 -9.539 1 64.62 64 ILE B N 1
ATOM 2874 C CA . ILE B 1 64 ? 15.961 25.344 -10.148 1 64.62 64 ILE B CA 1
ATOM 2875 C C . ILE B 1 64 ? 16.438 24.453 -11.289 1 64.62 64 ILE B C 1
ATOM 2877 O O . ILE B 1 64 ? 15.781 23.469 -11.641 1 64.62 64 ILE B O 1
ATOM 2881 N N . GLU B 1 65 ? 17.547 24.719 -11.906 1 57.72 65 GLU B N 1
ATOM 2882 C CA . GLU B 1 65 ? 18.031 24.094 -13.133 1 57.72 65 GLU B CA 1
ATOM 2883 C C . GLU B 1 65 ? 18.406 22.625 -12.898 1 57.72 65 GLU B C 1
ATOM 2885 O O . GLU B 1 65 ? 18.438 21.828 -13.828 1 57.72 65 GLU B O 1
ATOM 2890 N N . ASN B 1 66 ? 18.656 22.266 -11.727 1 53.56 66 ASN B N 1
ATOM 2891 C CA . ASN B 1 66 ? 19.141 20.906 -11.547 1 53.56 66 ASN B CA 1
ATOM 2892 C C . ASN B 1 66 ? 18 19.922 -11.273 1 53.56 66 ASN B C 1
ATOM 2894 O O . ASN B 1 66 ? 17.672 19.672 -10.109 1 53.56 66 ASN B O 1
ATOM 2898 N N . GLN B 1 67 ? 17.281 19.781 -12.367 1 58.69 67 GLN B N 1
ATOM 2899 C CA . GLN B 1 67 ? 16.203 18.812 -12.227 1 58.69 67 GLN B CA 1
ATOM 2900 C C . GLN B 1 67 ? 16.75 17.391 -12.094 1 58.69 67 GLN B C 1
ATOM 2902 O O . GLN B 1 67 ? 17.484 16.922 -12.953 1 58.69 67 GLN B O 1
ATOM 2907 N N . PRO B 1 68 ? 16.578 17 -10.914 1 57.03 68 PRO B N 1
ATOM 2908 C CA . PRO B 1 68 ? 17.125 15.664 -10.703 1 57.03 68 PRO B CA 1
ATOM 2909 C C . PRO B 1 68 ? 16.5 14.625 -11.633 1 57.03 68 PRO B C 1
ATOM 2911 O O . PRO B 1 68 ? 15.477 14.891 -12.273 1 57.03 68 PRO B O 1
ATOM 2914 N N . GLU B 1 69 ? 17.125 13.562 -11.664 1 58.56 69 GLU B N 1
ATOM 2915 C CA . GLU B 1 69 ? 16.641 12.375 -12.367 1 58.56 69 GLU B CA 1
ATOM 2916 C C . GLU B 1 69 ? 15.227 12.023 -11.93 1 58.56 69 GLU B C 1
ATOM 2918 O O . GLU B 1 69 ? 14.898 12.109 -10.742 1 58.56 69 GLU B O 1
ATOM 2923 N N . GLY B 1 70 ? 14.406 11.898 -12.898 1 58.59 70 GLY B N 1
ATOM 2924 C CA . GLY B 1 70 ? 13.039 11.484 -12.664 1 58.59 70 GLY B CA 1
ATOM 2925 C C . GLY B 1 70 ? 12.039 12.625 -12.734 1 58.59 70 GLY B C 1
ATOM 2926 O O . GLY B 1 70 ? 10.844 12.422 -12.531 1 58.59 70 GLY B O 1
ATOM 2927 N N . SER B 1 71 ? 12.648 13.812 -12.953 1 61.88 71 SER B N 1
ATOM 2928 C CA . SER B 1 71 ? 11.742 14.953 -13.023 1 61.88 71 SER B CA 1
ATOM 2929 C C . SER B 1 71 ? 10.961 14.969 -14.336 1 61.88 71 SER B C 1
ATOM 2931 O O . SER B 1 71 ? 11.344 14.289 -15.289 1 61.88 71 SER B O 1
ATOM 2933 N N . GLY B 1 72 ? 9.805 15.57 -14.258 1 64.25 72 GLY B N 1
ATOM 2934 C CA . GLY B 1 72 ? 9.023 15.797 -15.461 1 64.25 72 GLY B CA 1
ATOM 2935 C C . GLY B 1 72 ? 9.656 16.812 -16.391 1 64.25 72 GLY B C 1
ATOM 2936 O O . GLY B 1 72 ? 10.766 17.281 -16.156 1 64.25 72 GLY B O 1
ATOM 2937 N N . PRO B 1 73 ? 9.023 17.031 -17.469 1 66.94 73 PRO B N 1
ATOM 2938 C CA . PRO B 1 73 ? 9.516 18 -18.453 1 66.94 73 PRO B CA 1
ATOM 2939 C C . PRO B 1 73 ? 9.648 19.406 -17.891 1 66.94 73 PRO B C 1
ATOM 2941 O O . PRO B 1 73 ? 8.914 19.781 -16.969 1 66.94 73 PRO B O 1
ATOM 2944 N N . VAL B 1 74 ? 10.664 20.094 -18.438 1 65.62 74 VAL B N 1
ATOM 2945 C CA . VAL B 1 74 ? 10.883 21.469 -18.016 1 65.62 74 VAL B CA 1
ATOM 2946 C C . VAL B 1 74 ? 9.969 22.406 -18.797 1 65.62 74 VAL B C 1
ATOM 2948 O O . VAL B 1 74 ? 10.438 23.156 -19.656 1 65.62 74 VAL B O 1
ATOM 2951 N N . VAL B 1 75 ? 8.742 22.266 -18.547 1 75.75 75 VAL B N 1
ATOM 2952 C CA . VAL B 1 75 ? 7.738 23.094 -19.203 1 75.75 75 VAL B CA 1
ATOM 2953 C C . VAL B 1 75 ? 6.816 23.703 -18.141 1 75.75 75 VAL B C 1
ATOM 2955 O O . VAL B 1 75 ? 6.52 23.078 -17.125 1 75.75 75 VAL B O 1
ATOM 2958 N N . GLY B 1 76 ? 6.57 25.047 -18.312 1 80.75 76 GLY B N 1
ATOM 2959 C CA . GLY B 1 76 ? 5.586 25.703 -17.453 1 80.75 76 GLY B CA 1
ATOM 2960 C C . GLY B 1 76 ? 6.188 26.75 -16.547 1 80.75 76 GLY B C 1
ATOM 2961 O O . GLY B 1 76 ? 7.324 27.188 -16.75 1 80.75 76 GLY B O 1
ATOM 2962 N N . ASP B 1 77 ? 5.367 27.234 -15.641 1 84.75 77 ASP B N 1
ATOM 2963 C CA . ASP B 1 77 ? 5.723 28.266 -14.672 1 84.75 77 ASP B CA 1
ATOM 2964 C C . ASP B 1 77 ? 6.297 27.656 -13.398 1 84.75 77 ASP B C 1
ATOM 2966 O O . ASP B 1 77 ? 5.914 26.547 -13.008 1 84.75 77 ASP B O 1
ATOM 2970 N N . THR B 1 78 ? 7.262 28.359 -12.875 1 88.81 78 THR B N 1
ATOM 2971 C CA . THR B 1 78 ? 7.844 27.922 -11.602 1 88.81 78 THR B CA 1
ATOM 2972 C C . THR B 1 78 ? 7.43 28.875 -10.477 1 88.81 78 THR B C 1
ATOM 2974 O O . THR B 1 78 ? 7.523 30.094 -10.625 1 88.81 78 THR B O 1
ATOM 2977 N N . THR B 1 79 ? 6.895 28.328 -9.477 1 91.69 79 THR B N 1
ATOM 2978 C CA . THR B 1 79 ? 6.566 29.094 -8.281 1 91.69 79 THR B CA 1
ATOM 2979 C C . THR B 1 79 ? 7.438 28.656 -7.105 1 91.69 79 THR B C 1
ATOM 2981 O O . THR B 1 79 ? 7.766 27.469 -6.977 1 91.69 79 THR B O 1
ATOM 2984 N N . VAL B 1 80 ? 7.754 29.641 -6.281 1 94.12 80 VAL B N 1
ATOM 2985 C CA . VAL B 1 80 ? 8.57 29.375 -5.102 1 94.12 80 VAL B CA 1
ATOM 2986 C C . VAL B 1 80 ? 7.824 29.828 -3.848 1 94.12 80 VAL B C 1
ATOM 2988 O O . VAL B 1 80 ? 7.387 30.984 -3.764 1 94.12 80 VAL B O 1
ATOM 2991 N N . ILE B 1 81 ? 7.641 28.969 -2.924 1 96.25 81 ILE B N 1
ATOM 2992 C CA . ILE B 1 81 ? 7.047 29.266 -1.626 1 96.25 81 ILE B CA 1
ATOM 2993 C C . ILE B 1 81 ? 8.141 29.344 -0.562 1 96.25 81 ILE B C 1
ATOM 2995 O O . ILE B 1 81 ? 8.828 28.344 -0.3 1 96.25 81 ILE B O 1
ATOM 2999 N N . LEU B 1 82 ? 8.219 30.453 0.081 1 96 82 LEU B N 1
ATOM 3000 C CA . LEU B 1 82 ? 9.227 30.641 1.122 1 96 82 LEU B CA 1
ATOM 3001 C C . LEU B 1 82 ? 8.656 30.312 2.498 1 96 82 LEU B C 1
ATOM 3003 O O . LEU B 1 82 ? 7.551 30.766 2.834 1 96 82 LEU B O 1
ATOM 3007 N N . LEU B 1 83 ? 9.375 29.484 3.207 1 95.19 83 LEU B N 1
ATOM 3008 C CA . LEU B 1 83 ? 8.969 29.109 4.559 1 95.19 83 LEU B CA 1
ATOM 3009 C C . LEU B 1 83 ? 10.023 29.531 5.578 1 95.19 83 LEU B C 1
ATOM 3011 O O . LEU B 1 83 ? 11.188 29.141 5.473 1 95.19 83 LEU B O 1
ATOM 3015 N N . GLY B 1 84 ? 9.578 30.281 6.555 1 94 84 GLY B N 1
ATOM 3016 C CA . GLY B 1 84 ? 10.461 30.656 7.645 1 94 84 GLY B CA 1
ATOM 3017 C C . GLY B 1 84 ? 10.898 29.469 8.492 1 94 84 GLY B C 1
ATOM 3018 O O . GLY B 1 84 ? 10.383 28.359 8.32 1 94 84 GLY B O 1
ATOM 3019 N N . ALA B 1 85 ? 11.797 29.75 9.422 1 91.31 85 ALA B N 1
ATOM 3020 C CA . ALA B 1 85 ? 12.383 28.703 10.25 1 91.31 85 ALA B CA 1
ATOM 3021 C C . ALA B 1 85 ? 11.312 28 11.07 1 91.31 85 ALA B C 1
ATOM 3023 O O . ALA B 1 85 ? 11.375 26.781 11.281 1 91.31 85 ALA B O 1
ATOM 3024 N N . ASP B 1 86 ? 10.297 28.703 11.461 1 90.5 86 ASP B N 1
ATOM 3025 C CA . ASP B 1 86 ? 9.266 28.156 12.328 1 90.5 86 ASP B CA 1
ATOM 3026 C C . ASP B 1 86 ? 8.008 27.812 11.539 1 90.5 86 ASP B C 1
ATOM 3028 O O . ASP B 1 86 ? 6.996 27.391 12.117 1 90.5 86 ASP B O 1
ATOM 3032 N N . GLU B 1 87 ? 8.133 27.969 10.25 1 93 87 GLU B N 1
ATOM 3033 C CA . GLU B 1 87 ? 6.957 27.734 9.414 1 93 87 GLU B CA 1
ATOM 3034 C C . GLU B 1 87 ? 6.949 26.312 8.875 1 93 87 GLU B C 1
ATOM 3036 O O . GLU B 1 87 ? 7.996 25.766 8.5 1 93 87 GLU B O 1
ATOM 3041 N N . PHE B 1 88 ? 5.777 25.672 8.93 1 94.88 88 PHE B N 1
ATOM 3042 C CA . PHE B 1 88 ? 5.586 24.359 8.344 1 94.88 88 PHE B CA 1
ATOM 3043 C C . PHE B 1 88 ? 4.23 24.266 7.648 1 94.88 88 PHE B C 1
ATOM 3045 O O . PHE B 1 88 ? 3.348 25.094 7.891 1 94.88 88 PHE B O 1
ATOM 3052 N N . ILE B 1 89 ? 4.102 23.359 6.723 1 97.19 89 ILE B N 1
ATOM 3053 C CA . ILE B 1 89 ? 2.838 23.141 6.023 1 97.19 89 ILE B CA 1
ATOM 3054 C C . ILE B 1 89 ? 1.897 22.328 6.902 1 97.19 89 ILE B C 1
ATOM 3056 O O . ILE B 1 89 ? 2.207 21.188 7.254 1 97.19 89 ILE B O 1
ATOM 3060 N N . LYS B 1 90 ? 0.779 22.859 7.211 1 97.19 90 LYS B N 1
ATOM 3061 C CA . LYS B 1 90 ? -0.136 22.172 8.117 1 97.19 90 LYS B CA 1
ATOM 3062 C C . LYS B 1 90 ? -1.249 21.469 7.352 1 97.19 90 LYS B C 1
ATOM 3064 O O . LYS B 1 90 ? -1.958 20.625 7.906 1 97.19 90 LYS B O 1
ATOM 3069 N N . GLU B 1 91 ? -1.453 21.844 6.117 1 96.56 91 GLU B N 1
ATOM 3070 C CA . GLU B 1 91 ? -2.506 21.234 5.32 1 96.56 91 GLU B CA 1
ATOM 3071 C C . GLU B 1 91 ? -2.061 21.031 3.873 1 96.56 91 GLU B C 1
ATOM 3073 O O . GLU B 1 91 ? -1.465 21.938 3.275 1 96.56 91 GLU B O 1
ATOM 3078 N N . PHE B 1 92 ? -2.287 19.844 3.375 1 96.19 92 PHE B N 1
ATOM 3079 C CA . PHE B 1 92 ? -2.102 19.5 1.971 1 96.19 92 PHE B CA 1
ATOM 3080 C C . PHE B 1 92 ? -3.434 19.141 1.318 1 96.19 92 PHE B C 1
ATOM 3082 O O . PHE B 1 92 ? -4.184 18.312 1.838 1 96.19 92 PHE B O 1
ATOM 3089 N N . THR B 1 93 ? -3.75 19.797 0.273 1 94.88 93 THR B N 1
ATOM 3090 C CA . THR B 1 93 ? -4.891 19.422 -0.558 1 94.88 93 THR B CA 1
ATOM 3091 C C . THR B 1 93 ? -4.465 19.266 -2.016 1 94.88 93 THR B C 1
ATOM 3093 O O . THR B 1 93 ? -3.717 20.094 -2.545 1 94.88 93 THR B O 1
ATOM 3096 N N . PHE B 1 94 ? -4.91 18.172 -2.629 1 94.62 94 PHE B N 1
ATOM 3097 C CA . PHE B 1 94 ? -4.445 17.922 -3.988 1 94.62 94 PHE B CA 1
ATOM 3098 C C . PHE B 1 94 ? -5.445 17.062 -4.754 1 94.62 94 PHE B C 1
ATOM 3100 O O . PHE B 1 94 ? -6.34 16.469 -4.156 1 94.62 94 PHE B O 1
ATOM 3107 N N . GLY B 1 95 ? -5.316 17.078 -6.008 1 92.75 95 GLY B N 1
ATOM 3108 C CA . GLY B 1 95 ? -6.172 16.297 -6.895 1 92.75 95 GLY B CA 1
ATOM 3109 C C . GLY B 1 95 ? -5.438 15.734 -8.094 1 92.75 95 GLY B C 1
ATOM 3110 O O . GLY B 1 95 ? -4.34 16.188 -8.43 1 92.75 95 GLY B O 1
ATOM 3111 N N . PHE B 1 96 ? -6.027 14.742 -8.695 1 92.75 96 PHE B N 1
ATOM 3112 C CA . PHE B 1 96 ? -5.438 14.094 -9.859 1 92.75 96 PHE B CA 1
ATOM 3113 C C . PHE B 1 96 ? -6.258 14.375 -11.109 1 92.75 96 PHE B C 1
ATOM 3115 O O . PHE B 1 96 ? -7.395 14.836 -11.023 1 92.75 96 PHE B O 1
ATOM 3122 N N . SER B 1 97 ? -5.586 14.094 -12.188 1 90.81 97 SER B N 1
ATOM 3123 C CA . SER B 1 97 ? -6.215 14.367 -13.477 1 90.81 97 SER B CA 1
ATOM 3124 C C . SER B 1 97 ? -7.449 13.492 -13.68 1 90.81 97 SER B C 1
ATOM 3126 O O . SER B 1 97 ? -7.574 12.43 -13.07 1 90.81 97 SER B O 1
ATOM 3128 N N . GLU B 1 98 ? -8.359 13.953 -14.453 1 85.56 98 GLU B N 1
ATOM 3129 C CA . GLU B 1 98 ? -9.586 13.234 -14.805 1 85.56 98 GLU B CA 1
ATOM 3130 C C . GLU B 1 98 ? -9.594 12.859 -16.281 1 85.56 98 GLU B C 1
ATOM 3132 O O . GLU B 1 98 ? -9.062 13.586 -17.125 1 85.56 98 GLU B O 1
ATOM 3137 N N . PRO B 1 99 ? -10.156 11.648 -16.516 1 78.69 99 PRO B N 1
ATOM 3138 C CA . PRO B 1 99 ? -10.969 10.773 -15.664 1 78.69 99 PRO B CA 1
ATOM 3139 C C . PRO B 1 99 ? -10.148 9.648 -15.031 1 78.69 99 PRO B C 1
ATOM 3141 O O . PRO B 1 99 ? -10.625 8.984 -14.109 1 78.69 99 PRO B O 1
ATOM 3144 N N . ASP B 1 100 ? -8.969 9.508 -15.391 1 78.12 100 ASP B N 1
ATOM 3145 C CA . ASP B 1 100 ? -8.266 8.273 -15.039 1 78.12 100 ASP B CA 1
ATOM 3146 C C . ASP B 1 100 ? -7.281 8.508 -13.898 1 78.12 100 ASP B C 1
ATOM 3148 O O . ASP B 1 100 ? -6.617 7.57 -13.445 1 78.12 100 ASP B O 1
ATOM 3152 N N . ALA B 1 101 ? -7.215 9.766 -13.43 1 87.12 101 ALA B N 1
ATOM 3153 C CA . ALA B 1 101 ? -6.352 10.109 -12.305 1 87.12 101 ALA B CA 1
ATOM 3154 C C . ALA B 1 101 ? -4.906 9.703 -12.578 1 87.12 101 ALA B C 1
ATOM 3156 O O . ALA B 1 101 ? -4.227 9.172 -11.695 1 87.12 101 ALA B O 1
ATOM 3157 N N . LYS B 1 102 ? -4.395 10.008 -13.758 1 88 102 LYS B N 1
ATOM 3158 C CA . LYS B 1 102 ? -3.072 9.555 -14.188 1 88 102 LYS B CA 1
ATOM 3159 C C . LYS B 1 102 ? -1.972 10.414 -13.57 1 88 102 LYS B C 1
ATOM 3161 O O . LYS B 1 102 ? -0.872 9.922 -13.305 1 88 102 LYS B O 1
ATOM 3166 N N . TYR B 1 103 ? -2.357 11.68 -13.391 1 91.81 103 TYR B N 1
ATOM 3167 C CA . TYR B 1 103 ? -1.32 12.617 -12.977 1 91.81 103 TYR B CA 1
ATOM 3168 C C . TYR B 1 103 ? -1.805 13.508 -11.836 1 91.81 103 TYR B C 1
ATOM 3170 O O . TYR B 1 103 ? -3 13.781 -11.719 1 91.81 103 TYR B O 1
ATOM 3178 N N . LEU B 1 104 ? -0.822 13.945 -10.969 1 93.5 104 LEU B N 1
ATOM 3179 C CA . LEU B 1 104 ? -1.121 15.008 -10.008 1 93.5 104 LEU B CA 1
ATOM 3180 C C . LEU B 1 104 ? -1.497 16.297 -10.727 1 93.5 104 LEU B C 1
ATOM 3182 O O . LEU B 1 104 ? -0.644 16.938 -11.344 1 93.5 104 LEU B O 1
ATOM 3186 N N . SER B 1 105 ? -2.697 16.734 -10.617 1 93.88 105 SER B N 1
ATOM 3187 C CA . SER B 1 105 ? -3.209 17.844 -11.414 1 93.88 105 SER B CA 1
ATOM 3188 C C . SER B 1 105 ? -3 19.172 -10.703 1 93.88 105 SER B C 1
ATOM 3190 O O . SER B 1 105 ? -2.713 20.188 -11.352 1 93.88 105 SER B O 1
ATOM 3192 N N . TRP B 1 106 ? -3.195 19.172 -9.453 1 94.25 106 TRP B N 1
ATOM 3193 C CA . TRP B 1 106 ? -3.051 20.422 -8.711 1 94.25 106 TRP B CA 1
ATOM 3194 C C . TRP B 1 106 ? -2.736 20.141 -7.246 1 94.25 106 TRP B C 1
ATOM 3196 O O . TRP B 1 106 ? -2.967 19.047 -6.746 1 94.25 106 TRP B O 1
ATOM 3206 N N . ILE B 1 107 ? -2.143 21.156 -6.586 1 95.06 107 ILE B N 1
ATOM 3207 C CA . ILE B 1 107 ? -1.797 21.094 -5.172 1 95.06 107 ILE B CA 1
ATOM 3208 C C . ILE B 1 107 ? -2.08 22.422 -4.5 1 95.06 107 ILE B C 1
ATOM 3210 O O . ILE B 1 107 ? -1.886 23.484 -5.105 1 95.06 107 ILE B O 1
ATOM 3214 N N . TYR B 1 108 ? -2.633 22.391 -3.355 1 96.19 108 TYR B N 1
ATOM 3215 C CA . TYR B 1 108 ? -2.953 23.516 -2.492 1 96.19 108 TYR B CA 1
ATOM 3216 C C . TYR B 1 108 ? -2.389 23.312 -1.093 1 96.19 108 TYR B C 1
ATOM 3218 O O . TYR B 1 108 ? -2.572 22.25 -0.491 1 96.19 108 TYR B O 1
ATOM 3226 N N . LEU B 1 109 ? -1.597 24.328 -0.565 1 97.5 109 LEU B N 1
ATOM 3227 C CA . LEU B 1 109 ? -0.923 24.203 0.723 1 97.5 109 LEU B CA 1
ATOM 3228 C C . LEU B 1 109 ? -1.332 25.328 1.665 1 97.5 109 LEU B C 1
ATOM 3230 O O . LEU B 1 109 ? -1.53 26.469 1.231 1 97.5 109 LEU B O 1
ATOM 3234 N N . VAL B 1 110 ? -1.464 25 2.918 1 97.88 110 VAL B N 1
ATOM 3235 C CA . VAL B 1 110 ? -1.664 26 3.963 1 97.88 110 VAL B CA 1
ATOM 3236 C C . VAL B 1 110 ? -0.576 25.859 5.027 1 97.88 110 VAL B C 1
ATOM 3238 O O . VAL B 1 110 ? -0.288 24.75 5.488 1 97.88 110 VAL B O 1
ATOM 3241 N N . ASP B 1 111 ? 0.056 26.953 5.402 1 97.12 111 ASP B N 1
ATOM 3242 C CA . ASP B 1 111 ? 1.103 26.891 6.418 1 97.12 111 ASP B CA 1
ATOM 3243 C C . ASP B 1 111 ? 0.541 27.188 7.805 1 97.12 111 ASP B C 1
ATOM 3245 O O . ASP B 1 111 ? -0.66 27.422 7.957 1 97.12 111 ASP B O 1
ATOM 3249 N N . ASN B 1 112 ? 1.388 27.078 8.828 1 95.38 112 ASN B N 1
ATOM 3250 C CA . ASN B 1 112 ? 0.955 27.234 10.219 1 95.38 112 ASN B CA 1
ATOM 3251 C C . ASN B 1 112 ? 0.621 28.688 10.539 1 95.38 112 ASN B C 1
ATOM 3253 O O . ASN B 1 112 ? 0.069 28.969 11.602 1 95.38 112 ASN B O 1
ATOM 3257 N N . LYS B 1 113 ? 0.872 29.609 9.641 1 95.94 113 LYS B N 1
ATOM 3258 C CA . LYS B 1 113 ? 0.459 31 9.758 1 95.94 113 LYS B CA 1
ATOM 3259 C C . LYS B 1 113 ? -0.818 31.281 8.969 1 95.94 113 LYS B C 1
ATOM 3261 O O . LYS B 1 113 ? -1.212 32.438 8.789 1 95.94 113 LYS B O 1
ATOM 3266 N N . ASN B 1 114 ? -1.381 30.281 8.406 1 95.94 114 ASN B N 1
ATOM 3267 C CA . ASN B 1 114 ? -2.645 30.297 7.676 1 95.94 114 ASN B CA 1
ATOM 3268 C C . ASN B 1 114 ? -2.5 30.984 6.32 1 95.94 114 ASN B C 1
ATOM 3270 O O . ASN B 1 114 ? -3.473 31.531 5.785 1 95.94 114 ASN B O 1
ATOM 3274 N N . GLN B 1 115 ? -1.3 31.094 5.926 1 96.81 115 GLN B N 1
ATOM 3275 C CA . GLN B 1 115 ? -1.103 31.547 4.555 1 96.81 115 GLN B CA 1
ATOM 3276 C C . GLN B 1 115 ? -1.421 30.453 3.553 1 96.81 115 GLN B C 1
ATOM 3278 O O . GLN B 1 115 ? -1 29.297 3.727 1 96.81 115 GLN B O 1
ATOM 3283 N N . GLN B 1 116 ? -2.15 30.844 2.572 1 96.94 116 GLN B N 1
ATOM 3284 C CA . GLN B 1 116 ? -2.566 29.906 1.541 1 96.94 116 GLN B CA 1
ATOM 3285 C C . GLN B 1 116 ? -1.656 29.984 0.318 1 96.94 116 GLN B C 1
ATOM 3287 O O . GLN B 1 116 ? -1.303 31.078 -0.124 1 96.94 116 GLN B O 1
ATOM 3292 N N . HIS B 1 117 ? -1.24 28.891 -0.167 1 97.06 117 HIS B N 1
ATOM 3293 C CA . HIS B 1 117 ? -0.389 28.797 -1.347 1 97.06 117 HIS B CA 1
ATOM 3294 C C . HIS B 1 117 ? -1.039 27.938 -2.428 1 97.06 117 HIS B C 1
ATOM 3296 O O . HIS B 1 117 ? -1.18 26.719 -2.262 1 97.06 117 HIS B O 1
ATOM 3302 N N . GLY B 1 118 ? -1.307 28.562 -3.584 1 93.75 118 GLY B N 1
ATOM 3303 C CA . GLY B 1 118 ? -2.002 27.875 -4.664 1 93.75 118 GLY B CA 1
ATOM 3304 C C . GLY B 1 118 ? -3.49 28.172 -4.691 1 93.75 118 GLY B C 1
ATOM 3305 O O . GLY B 1 118 ? -3.945 29.156 -4.117 1 93.75 118 GLY B O 1
ATOM 3306 N N . PRO B 1 119 ? -4.129 27.266 -5.305 1 93.31 119 PRO B N 1
ATOM 3307 C CA . PRO B 1 119 ? -3.758 26.016 -5.977 1 93.31 119 PRO B CA 1
ATOM 3308 C C . PRO B 1 119 ? -2.826 26.234 -7.164 1 93.31 119 PRO B C 1
ATOM 3310 O O . PRO B 1 119 ? -2.971 27.219 -7.891 1 93.31 119 PRO B O 1
ATOM 3313 N N . PHE B 1 120 ? -1.906 25.438 -7.27 1 94.19 120 PHE B N 1
ATOM 3314 C CA . PHE B 1 120 ? -1.013 25.391 -8.422 1 94.19 120 PHE B CA 1
ATOM 3315 C C . PHE B 1 120 ? -1.374 24.234 -9.344 1 94.19 120 PHE B C 1
ATOM 3317 O O . PHE B 1 120 ? -1.522 23.094 -8.898 1 94.19 120 PHE B O 1
ATOM 3324 N N . GLY B 1 121 ? -1.528 24.422 -10.594 1 93.06 121 GLY B N 1
ATOM 3325 C CA . GLY B 1 121 ? -1.886 23.391 -11.555 1 93.06 121 GLY B CA 1
ATOM 3326 C C . GLY B 1 121 ? -3.307 23.531 -12.07 1 93.06 121 GLY B C 1
ATOM 3327 O O . GLY B 1 121 ? -3.887 24.609 -12.031 1 93.06 121 GLY B O 1
ATOM 3328 N N . THR B 1 122 ? -3.846 22.453 -12.609 1 92.56 122 THR B N 1
ATOM 3329 C CA . THR B 1 122 ? -5.18 22.453 -13.203 1 92.56 122 THR B CA 1
ATOM 3330 C C . THR B 1 122 ? -6.188 21.812 -12.258 1 92.56 122 THR B C 1
ATOM 3332 O O . THR B 1 122 ? -6.121 20.609 -11.992 1 92.56 122 THR B O 1
ATOM 3335 N N . LEU B 1 123 ? -7.18 22.562 -11.828 1 90.88 123 LEU B N 1
ATOM 3336 C CA . LEU B 1 123 ? -8.133 22.109 -10.82 1 90.88 123 LEU B CA 1
ATOM 3337 C C . LEU B 1 123 ? -9.039 21.016 -11.375 1 90.88 123 LEU B C 1
ATOM 3339 O O . LEU B 1 123 ? -9.492 21.094 -12.523 1 90.88 123 LEU B O 1
ATOM 3343 N N . THR B 1 124 ? -9.133 19.906 -10.586 1 89.69 124 THR B N 1
ATOM 3344 C CA . THR B 1 124 ? -10.055 18.812 -10.875 1 89.69 124 THR B CA 1
ATOM 3345 C C . THR B 1 124 ? -10.922 18.5 -9.656 1 89.69 124 THR B C 1
ATOM 3347 O O . THR B 1 124 ? -10.773 19.141 -8.609 1 89.69 124 THR B O 1
ATOM 3350 N N . THR B 1 125 ? -11.828 17.516 -9.75 1 78.62 125 THR B N 1
ATOM 3351 C CA . THR B 1 125 ? -12.789 17.188 -8.703 1 78.62 125 THR B CA 1
ATOM 3352 C C . THR B 1 125 ? -12.141 16.312 -7.629 1 78.62 125 THR B C 1
ATOM 3354 O O . THR B 1 125 ? -12.383 16.516 -6.434 1 78.62 125 THR B O 1
ATOM 3357 N N . PRO B 1 126 ? -11.484 15.273 -8.102 1 67.88 126 PRO B N 1
ATOM 3358 C CA . PRO B 1 126 ? -10.953 14.422 -7.031 1 67.88 126 PRO B CA 1
ATOM 3359 C C . PRO B 1 126 ? -10 15.18 -6.102 1 67.88 126 PRO B C 1
ATOM 3361 O O . PRO B 1 126 ? -9.133 15.922 -6.57 1 67.88 126 PRO B O 1
ATOM 3364 N N . LYS B 1 127 ? -10.391 15.055 -4.773 1 78.44 127 LYS B N 1
ATOM 3365 C CA . LYS B 1 127 ? -9.602 15.781 -3.783 1 78.44 127 LYS B CA 1
ATOM 3366 C C . LYS B 1 127 ? -9.164 14.867 -2.643 1 78.44 127 LYS B C 1
ATOM 3368 O O . LYS B 1 127 ? -9.922 13.992 -2.219 1 78.44 127 LYS B O 1
ATOM 3373 N N . PHE B 1 128 ? -7.859 14.914 -2.381 1 85.69 128 PHE B N 1
ATOM 3374 C CA . PHE B 1 128 ? -7.305 14.336 -1.162 1 85.69 128 PHE B CA 1
ATOM 3375 C C . PHE B 1 128 ? -6.738 15.422 -0.258 1 85.69 128 PHE B C 1
ATOM 3377 O O . PHE B 1 128 ? -6.285 16.469 -0.74 1 85.69 128 PHE B O 1
ATOM 3384 N N . SER B 1 129 ? -6.949 15.188 0.965 1 88.31 129 SER B N 1
ATOM 3385 C CA . SER B 1 129 ? -6.398 16.172 1.9 1 88.31 129 SER B CA 1
ATOM 3386 C C . SER B 1 129 ? -5.895 15.484 3.17 1 88.31 129 SER B C 1
ATOM 3388 O O . SER B 1 129 ? -6.402 14.438 3.564 1 88.31 129 SER B O 1
ATOM 3390 N N . PHE B 1 130 ? -4.848 15.984 3.695 1 89.94 130 PHE B N 1
ATOM 3391 C CA . PHE B 1 130 ? -4.465 15.57 5.043 1 89.94 130 PHE B CA 1
ATOM 3392 C C . PHE B 1 130 ? -3.777 16.719 5.777 1 89.94 130 PHE B C 1
ATOM 3394 O O . PHE B 1 130 ? -3.293 17.656 5.152 1 89.94 130 PHE B O 1
ATOM 3401 N N . THR B 1 131 ? -3.896 16.656 7.059 1 94.38 131 THR B N 1
ATOM 3402 C CA . THR B 1 131 ? -3.393 17.719 7.926 1 94.38 131 THR B CA 1
ATOM 3403 C C . THR B 1 131 ? -2.223 17.219 8.766 1 94.38 131 THR B C 1
ATOM 3405 O O . THR B 1 131 ? -2.178 16.047 9.141 1 94.38 131 THR B O 1
ATOM 3408 N N . VAL B 1 132 ? -1.37 18.125 8.992 1 97.12 132 VAL B N 1
ATOM 3409 C CA . VAL B 1 132 ? -0.192 17.859 9.812 1 97.12 132 VAL B CA 1
ATOM 3410 C C . VAL B 1 132 ? -0.266 18.688 11.094 1 97.12 132 VAL B C 1
ATOM 3412 O O . VAL B 1 132 ? -0.321 19.922 11.055 1 97.12 132 VAL B O 1
ATOM 3415 N N . THR B 1 133 ? -0.287 17.969 12.211 1 96.62 133 THR B N 1
ATOM 3416 C CA . THR B 1 133 ? -0.306 18.641 13.516 1 96.62 133 THR B CA 1
ATOM 3417 C C . THR B 1 133 ? 1.114 18.891 14.008 1 96.62 133 THR B C 1
ATOM 3419 O O . THR B 1 133 ? 1.376 19.906 14.656 1 96.62 133 THR B O 1
ATOM 3422 N N . LYS B 1 134 ? 1.972 17.984 13.742 1 95.62 134 LYS B N 1
ATOM 3423 C CA . LYS B 1 134 ? 3.377 18.109 14.117 1 95.62 134 LYS B CA 1
ATOM 3424 C C . LYS B 1 134 ? 4.289 17.484 13.07 1 95.62 134 LYS B C 1
ATOM 3426 O O . LYS B 1 134 ? 4.16 16.297 12.766 1 95.62 134 LYS B O 1
ATOM 3431 N N . GLY B 1 135 ? 5.191 18.234 12.516 1 95.06 135 GLY B N 1
ATOM 3432 C CA . GLY B 1 135 ? 6.148 17.766 11.531 1 95.06 135 GLY B CA 1
ATOM 3433 C C . GLY B 1 135 ? 6.449 18.797 10.453 1 95.06 135 GLY B C 1
ATOM 3434 O O . GLY B 1 135 ? 5.551 19.5 10 1 95.06 135 GLY B O 1
ATOM 3435 N N . LYS B 1 136 ? 7.68 18.938 10.164 1 95.38 136 LYS B N 1
ATOM 3436 C CA . LYS B 1 136 ? 8.125 19.828 9.094 1 95.38 136 LYS B CA 1
ATOM 3437 C C . LYS B 1 136 ? 8.328 19.062 7.789 1 95.38 136 LYS B C 1
ATOM 3439 O O . LYS B 1 136 ? 8.844 17.953 7.789 1 95.38 136 LYS B O 1
ATOM 3444 N N . LEU B 1 137 ? 7.844 19.656 6.703 1 95.88 137 LEU B N 1
ATOM 3445 C CA . LEU B 1 137 ? 8.062 19.062 5.383 1 95.88 137 LEU B CA 1
ATOM 3446 C C . LEU B 1 137 ? 9.547 19.047 5.027 1 95.88 137 LEU B C 1
ATOM 3448 O O . LEU B 1 137 ? 10.188 20.109 4.98 1 95.88 137 LEU B O 1
ATOM 3452 N N . VAL B 1 138 ? 10.062 17.891 4.754 1 94.56 138 VAL B N 1
ATOM 3453 C CA . VAL B 1 138 ? 11.5 17.812 4.512 1 94.56 138 VAL B CA 1
ATOM 3454 C C . VAL B 1 138 ? 11.758 17.141 3.168 1 94.56 138 VAL B C 1
ATOM 3456 O O . VAL B 1 138 ? 12.906 17.016 2.738 1 94.56 138 VAL B O 1
ATOM 3459 N N . GLY B 1 139 ? 10.703 16.719 2.531 1 93.31 139 GLY B N 1
ATOM 3460 C CA . GLY B 1 139 ? 10.93 16.094 1.241 1 93.31 139 GLY B CA 1
ATOM 3461 C C . GLY B 1 139 ? 9.641 15.656 0.557 1 93.31 139 GLY B C 1
ATOM 3462 O O . GLY B 1 139 ? 8.586 15.617 1.185 1 93.31 139 GLY B O 1
ATOM 3463 N N . PHE B 1 140 ? 9.781 15.391 -0.698 1 94 140 PHE B N 1
ATOM 3464 C CA . PHE B 1 140 ? 8.758 14.781 -1.542 1 94 140 PHE B CA 1
ATOM 3465 C C . PHE B 1 140 ? 9.312 13.547 -2.25 1 94 140 PHE B C 1
ATOM 3467 O O . PHE B 1 140 ? 10.523 13.422 -2.434 1 94 140 PHE B O 1
ATOM 3474 N N . PHE B 1 141 ? 8.398 12.625 -2.547 1 92.38 141 PHE B N 1
ATOM 3475 C CA . PHE B 1 141 ? 8.781 11.461 -3.336 1 92.38 141 PHE B CA 1
ATOM 3476 C C . PHE B 1 141 ? 7.613 10.977 -4.184 1 92.38 141 PHE B C 1
ATOM 3478 O O . PHE B 1 141 ? 6.465 11.344 -3.943 1 92.38 141 PHE B O 1
ATOM 3485 N N . GLY B 1 142 ? 7.961 10.203 -5.164 1 91.38 142 GLY B N 1
ATOM 3486 C CA . GLY B 1 142 ? 6.902 9.672 -6.004 1 91.38 142 GLY B CA 1
ATOM 3487 C C . GLY B 1 142 ? 7.41 9.117 -7.32 1 91.38 142 GLY B C 1
ATOM 3488 O O . GLY B 1 142 ? 8.523 8.594 -7.395 1 91.38 142 GLY B O 1
ATOM 3489 N N . TRP B 1 143 ? 6.5 9.117 -8.273 1 89.81 143 TRP B N 1
ATOM 3490 C CA . TRP B 1 143 ? 6.816 8.609 -9.609 1 89.81 143 TRP B CA 1
ATOM 3491 C C . TRP B 1 143 ? 6.422 9.625 -10.68 1 89.81 143 TRP B C 1
ATOM 3493 O O . TRP B 1 143 ? 5.484 10.398 -10.492 1 89.81 143 TRP B O 1
ATOM 3503 N N . ASN B 1 144 ? 7.215 9.57 -11.805 1 88.06 144 ASN B N 1
ATOM 3504 C CA . ASN B 1 144 ? 6.953 10.445 -12.938 1 88.06 144 ASN B CA 1
ATOM 3505 C C . ASN B 1 144 ? 6.727 9.648 -14.219 1 88.06 144 ASN B C 1
ATOM 3507 O O . ASN B 1 144 ? 7.508 8.75 -14.547 1 88.06 144 ASN B O 1
ATOM 3511 N N . GLU B 1 145 ? 5.645 9.867 -14.836 1 83.25 145 GLU B N 1
ATOM 3512 C CA . GLU B 1 145 ? 5.363 9.477 -16.219 1 83.25 145 GLU B CA 1
ATOM 3513 C C . GLU B 1 145 ? 5.164 10.695 -17.109 1 83.25 145 GLU B C 1
ATOM 3515 O O . GLU B 1 145 ? 4.055 10.945 -17.578 1 83.25 145 GLU B O 1
ATOM 3520 N N . GLY B 1 146 ? 6.371 11.469 -17.359 1 84.81 146 GLY B N 1
ATOM 3521 C CA . GLY B 1 146 ? 6.242 12.859 -17.766 1 84.81 146 GLY B CA 1
ATOM 3522 C C . GLY B 1 146 ? 5.957 13.789 -16.609 1 84.81 146 GLY B C 1
ATOM 3523 O O . GLY B 1 146 ? 6.848 14.094 -15.812 1 84.81 146 GLY B O 1
ATOM 3524 N N . PRO B 1 147 ? 4.605 14.039 -16.5 1 89.38 147 PRO B N 1
ATOM 3525 C CA . PRO B 1 147 ? 4.238 14.711 -15.258 1 89.38 147 PRO B CA 1
ATOM 3526 C C . PRO B 1 147 ? 4.242 13.773 -14.055 1 89.38 147 PRO B C 1
ATOM 3528 O O . PRO B 1 147 ? 4.387 12.555 -14.211 1 89.38 147 PRO B O 1
ATOM 3531 N N . ILE B 1 148 ? 4.137 14.312 -12.883 1 91.62 148 ILE B N 1
ATOM 3532 C CA . ILE B 1 148 ? 4.102 13.523 -11.648 1 91.62 148 ILE B CA 1
ATOM 3533 C C . ILE B 1 148 ? 2.869 12.625 -11.648 1 91.62 148 ILE B C 1
ATOM 3535 O O . ILE B 1 148 ? 1.739 13.109 -11.758 1 91.62 148 ILE B O 1
ATOM 3539 N N . SER B 1 149 ? 3.088 11.312 -11.555 1 91.5 149 SER B N 1
ATOM 3540 C CA . SER B 1 149 ? 1.988 10.352 -11.531 1 91.5 149 SER B CA 1
ATOM 3541 C C . SER B 1 149 ? 1.608 9.984 -10.102 1 91.5 149 SER B C 1
ATOM 3543 O O . SER B 1 149 ? 0.487 9.547 -9.844 1 91.5 149 SER B O 1
ATOM 3545 N N . SER B 1 150 ? 2.551 10.117 -9.211 1 92.12 150 SER B N 1
ATOM 3546 C CA . SER B 1 150 ? 2.279 9.883 -7.797 1 92.12 150 SER B CA 1
ATOM 3547 C C . SER B 1 150 ? 3.174 10.742 -6.914 1 92.12 150 SER B C 1
ATOM 3549 O O . SER B 1 150 ? 4.281 11.109 -7.312 1 92.12 150 SER B O 1
ATOM 3551 N N . PHE B 1 151 ? 2.721 11.156 -5.789 1 90.88 151 PHE B N 1
ATOM 3552 C CA . PHE B 1 151 ? 3.578 11.93 -4.902 1 90.88 151 PHE B CA 1
ATOM 3553 C C . PHE B 1 151 ? 3.283 11.602 -3.443 1 90.88 151 PHE B C 1
ATOM 3555 O O . PHE B 1 151 ? 2.146 11.273 -3.092 1 90.88 151 PHE B O 1
ATOM 3562 N N . GLY B 1 152 ? 4.285 11.602 -2.631 1 95 152 GLY B N 1
ATOM 3563 C CA . GLY B 1 152 ? 4.273 11.453 -1.184 1 95 152 GLY B CA 1
ATOM 3564 C C . GLY B 1 152 ? 5.062 12.531 -0.466 1 95 152 GLY B C 1
ATOM 3565 O O . GLY B 1 152 ? 5.762 13.328 -1.103 1 95 152 GLY B O 1
ATOM 3566 N N . VAL B 1 153 ? 4.895 12.656 0.812 1 96.38 153 VAL B N 1
ATOM 3567 C CA . VAL B 1 153 ? 5.547 13.695 1.604 1 96.38 153 VAL B CA 1
ATOM 3568 C C . VAL B 1 153 ? 6.414 13.047 2.686 1 96.38 153 VAL B C 1
ATOM 3570 O O . VAL B 1 153 ? 6.07 11.984 3.209 1 96.38 153 VAL B O 1
ATOM 3573 N N . GLU B 1 154 ? 7.508 13.672 2.957 1 95.44 154 GLU B N 1
ATOM 3574 C CA . GLU B 1 154 ? 8.367 13.32 4.082 1 95.44 154 GLU B CA 1
ATOM 3575 C C . GLU B 1 154 ? 8.305 14.383 5.18 1 95.44 154 GLU B C 1
ATOM 3577 O O . GLU B 1 154 ? 8.539 15.57 4.918 1 95.44 154 GLU B O 1
ATOM 3582 N N . LEU B 1 155 ? 7.992 13.969 6.348 1 96.38 155 LEU B N 1
ATOM 3583 C CA . LEU B 1 155 ? 7.887 14.867 7.496 1 96.38 155 LEU B CA 1
ATOM 3584 C C . LEU B 1 155 ? 8.875 14.477 8.586 1 96.38 155 LEU B C 1
ATOM 3586 O O . LEU B 1 155 ? 9.125 13.289 8.805 1 96.38 155 LEU B O 1
ATOM 3590 N N . ALA B 1 156 ? 9.391 15.438 9.203 1 95.25 156 ALA B N 1
ATOM 3591 C CA . ALA B 1 156 ? 10.336 15.195 10.289 1 95.25 156 ALA B CA 1
ATOM 3592 C C . ALA B 1 156 ? 10.188 16.25 11.383 1 95.25 156 ALA B C 1
ATOM 3594 O O . ALA B 1 156 ? 9.602 17.312 11.164 1 95.25 156 ALA B O 1
ATOM 3595 N N . SER B 1 157 ? 10.586 15.875 12.523 1 93.38 157 SER B N 1
ATOM 3596 C CA . SER B 1 157 ? 10.625 16.781 13.664 1 93.38 157 SER B CA 1
ATOM 3597 C C . SER B 1 157 ? 11.875 16.547 14.508 1 93.38 157 SER B C 1
ATOM 3599 O O . SER B 1 157 ? 12.547 15.531 14.359 1 93.38 157 SER B O 1
ATOM 3601 N N . SER B 1 158 ? 12.156 17.484 15.367 1 90.12 158 SER B N 1
ATOM 3602 C CA . SER B 1 158 ? 13.375 17.438 16.156 1 90.12 158 SER B CA 1
ATOM 3603 C C . SER B 1 158 ? 13.344 16.297 17.172 1 90.12 158 SER B C 1
ATOM 3605 O O . SER B 1 158 ? 14.383 15.75 17.531 1 90.12 158 SER B O 1
ATOM 3607 N N . ASP B 1 159 ? 12.203 15.906 17.594 1 90.56 159 ASP B N 1
ATOM 3608 C CA . ASP B 1 159 ? 12.125 14.844 18.594 1 90.56 159 ASP B CA 1
ATOM 3609 C C . ASP B 1 159 ? 11.711 13.516 17.953 1 90.56 159 ASP B C 1
ATOM 3611 O O . ASP B 1 159 ? 11.312 12.578 18.641 1 90.56 159 ASP B O 1
ATOM 3615 N N . ASN B 1 160 ? 11.656 13.461 16.656 1 91.56 160 ASN B N 1
ATOM 3616 C CA . ASN B 1 160 ? 11.406 12.258 15.867 1 91.56 160 ASN B CA 1
ATOM 3617 C C . ASN B 1 160 ? 9.969 11.758 16.031 1 91.56 160 ASN B C 1
ATOM 3619 O O . ASN B 1 160 ? 9.727 10.555 16.047 1 91.56 160 ASN B O 1
ATOM 3623 N N . VAL B 1 161 ? 9.078 12.766 16.25 1 94.62 161 VAL B N 1
ATOM 3624 C CA . VAL B 1 161 ? 7.656 12.461 16.344 1 94.62 161 VAL B CA 1
ATOM 3625 C C . VAL B 1 161 ? 6.883 13.281 15.32 1 94.62 161 VAL B C 1
ATOM 3627 O O . VAL B 1 161 ? 7.027 14.508 15.266 1 94.62 161 VAL B O 1
ATOM 3630 N N . VAL B 1 162 ? 6.133 12.594 14.523 1 96.69 162 VAL B N 1
ATOM 3631 C CA . VAL B 1 162 ? 5.285 13.25 13.539 1 96.69 162 VAL B CA 1
ATOM 3632 C C . VAL B 1 162 ? 3.818 12.945 13.828 1 96.69 162 VAL B C 1
ATOM 3634 O O . VAL B 1 162 ? 3.463 11.797 14.109 1 96.69 162 VAL B O 1
ATOM 3637 N N . MET B 1 163 ? 3.002 13.992 13.852 1 97.81 163 MET B N 1
ATOM 3638 C CA . MET B 1 163 ? 1.572 13.844 14.109 1 97.81 163 MET B CA 1
ATOM 3639 C C . MET B 1 163 ? 0.748 14.344 12.93 1 97.81 163 MET B C 1
ATOM 3641 O O . MET B 1 163 ? 0.916 15.477 12.484 1 97.81 163 MET B O 1
ATOM 3645 N N . VAL B 1 164 ? -0.082 13.438 12.453 1 97.94 164 VAL B N 1
ATOM 3646 C CA . VAL B 1 164 ? -0.957 13.797 11.344 1 97.94 164 VAL B CA 1
ATOM 3647 C C . VAL B 1 164 ? -2.416 13.664 11.773 1 97.94 164 VAL B C 1
ATOM 3649 O O . VAL B 1 164 ? -2.748 12.836 12.625 1 97.94 164 VAL B O 1
ATOM 3652 N N . GLY B 1 165 ? -3.328 14.32 11.016 1 96.69 165 GLY B N 1
ATOM 3653 C CA . GLY B 1 165 ? -4.684 14.5 11.516 1 96.69 165 GLY B CA 1
ATOM 3654 C C . GLY B 1 165 ? -4.801 15.602 12.547 1 96.69 165 GLY B C 1
ATOM 3655 O O . GLY B 1 165 ? -3.947 16.484 12.617 1 96.69 165 GLY B O 1
ATOM 3656 N N . PRO B 1 166 ? -5.844 15.688 13.25 1 96.56 166 PRO B N 1
ATOM 3657 C CA . PRO B 1 166 ? -6.906 14.688 13.328 1 96.56 166 PRO B CA 1
ATOM 3658 C C . PRO B 1 166 ? -7.98 14.883 12.266 1 96.56 166 PRO B C 1
ATOM 3660 O O . PRO B 1 166 ? -8.164 15.992 11.766 1 96.56 166 PRO B O 1
ATOM 3663 N N . TRP B 1 167 ? -8.625 13.898 11.906 1 96.25 167 TRP B N 1
ATOM 3664 C CA . TRP B 1 167 ? -9.836 13.93 11.086 1 96.25 167 TRP B CA 1
ATOM 3665 C C . TRP B 1 167 ? -11.086 13.797 11.945 1 96.25 167 TRP B C 1
ATOM 3667 O O . TRP B 1 167 ? -11.109 13 12.891 1 96.25 167 TRP B O 1
ATOM 3677 N N . GLY B 1 168 ? -12.016 14.5 11.633 1 95.62 168 GLY B N 1
ATOM 3678 C CA . GLY B 1 168 ? -13.258 14.477 12.383 1 95.62 168 GLY B CA 1
ATOM 3679 C C . GLY B 1 168 ? -13.602 15.812 13.016 1 95.62 168 GLY B C 1
ATOM 3680 O O . GLY B 1 168 ? -13.109 16.859 12.586 1 95.62 168 GLY B O 1
ATOM 3681 N N . LEU B 1 169 ? -14.5 15.758 14.016 1 96.12 169 LEU B N 1
ATOM 3682 C CA . LEU B 1 169 ? -15.008 16.969 14.672 1 96.12 169 LEU B CA 1
ATOM 3683 C C . LEU B 1 169 ? -14.039 17.453 15.742 1 96.12 169 LEU B C 1
ATOM 3685 O O . LEU B 1 169 ? -13.695 16.703 16.656 1 96.12 169 LEU B O 1
ATOM 3689 N N . ASN B 1 170 ? -13.586 18.688 15.586 1 92.62 170 ASN B N 1
ATOM 3690 C CA . ASN B 1 170 ? -12.656 19.266 16.547 1 92.62 170 ASN B CA 1
ATOM 3691 C C . ASN B 1 170 ? -13.391 19.859 17.75 1 92.62 170 ASN B C 1
ATOM 3693 O O . ASN B 1 170 ? -13.234 21.031 18.062 1 92.62 170 ASN B O 1
ATOM 3697 N N . GLU B 1 171 ? -14.172 19.109 18.359 1 93.88 171 GLU B N 1
ATOM 3698 C CA . GLU B 1 171 ? -14.906 19.5 19.562 1 93.88 171 GLU B CA 1
ATOM 3699 C C . GLU B 1 171 ? -14.734 18.469 20.672 1 93.88 171 GLU B C 1
ATOM 3701 O O . GLU B 1 171 ? -14.477 17.297 20.391 1 93.88 171 GLU B O 1
ATOM 3706 N N . GLY B 1 172 ? -14.797 18.969 21.922 1 92.88 172 GLY B N 1
ATOM 3707 C CA . GLY B 1 172 ? -14.633 18.094 23.078 1 92.88 172 GLY B CA 1
ATOM 3708 C C . GLY B 1 172 ? -13.234 18.125 23.656 1 92.88 172 GLY B C 1
ATOM 3709 O O . GLY B 1 172 ? -12.375 18.875 23.172 1 92.88 172 GLY B O 1
ATOM 3710 N N . ILE B 1 173 ? -13.016 17.344 24.656 1 93.06 173 ILE B N 1
ATOM 3711 C CA . ILE B 1 173 ? -11.734 17.312 25.359 1 93.06 173 ILE B CA 1
ATOM 3712 C C . ILE B 1 173 ? -10.695 16.578 24.516 1 93.06 173 ILE B C 1
ATOM 3714 O O . ILE B 1 173 ? -10.992 15.523 23.953 1 93.06 173 ILE B O 1
ATOM 3718 N N . THR B 1 174 ? -9.539 17.125 24.453 1 94.56 174 THR B N 1
ATOM 3719 C CA . THR B 1 174 ? -8.453 16.5 23.703 1 94.56 174 THR B CA 1
ATOM 3720 C C . THR B 1 174 ? -7.91 15.289 24.453 1 94.56 174 THR B C 1
ATOM 3722 O O . THR B 1 174 ? -7.961 15.242 25.688 1 94.56 174 THR B O 1
ATOM 3725 N N . TRP B 1 175 ? -7.477 14.312 23.781 1 91.88 175 TRP B N 1
ATOM 3726 C CA . TRP B 1 175 ? -6.859 13.117 24.359 1 91.88 175 TRP B CA 1
ATOM 3727 C C . TRP B 1 175 ? -5.648 12.688 23.531 1 91.88 175 TRP B C 1
ATOM 3729 O O . TRP B 1 175 ? -5.52 13.062 22.359 1 91.88 175 TRP B O 1
ATOM 3739 N N . HIS B 1 176 ? -4.734 12.023 24.172 1 92.31 176 HIS B N 1
ATOM 3740 C CA . HIS B 1 176 ? -3.486 11.586 23.547 1 92.31 176 HIS B CA 1
ATOM 3741 C C . HIS B 1 176 ? -2.951 10.328 24.219 1 92.31 176 HIS B C 1
ATOM 3743 O O . HIS B 1 176 ? -2.664 10.336 25.422 1 92.31 176 HIS B O 1
ATOM 3749 N N . HIS B 1 177 ? -2.912 9.227 23.484 1 90.44 177 HIS B N 1
ATOM 3750 C CA . HIS B 1 177 ? -2.332 7.969 23.938 1 90.44 177 HIS B CA 1
ATOM 3751 C C . HIS B 1 177 ? -1.128 7.582 23.094 1 90.44 177 HIS B C 1
ATOM 3753 O O . HIS B 1 177 ? -1.24 7.449 21.875 1 90.44 177 HIS B O 1
ATOM 3759 N N . GLN B 1 178 ? 0.053 7.418 23.688 1 89.69 178 GLN B N 1
ATOM 3760 C CA . GLN B 1 178 ? 1.251 7.094 22.922 1 89.69 178 GLN B CA 1
ATOM 3761 C C . GLN B 1 178 ? 2.146 6.121 23.688 1 89.69 178 GLN B C 1
ATOM 3763 O O . GLN B 1 178 ? 2.037 6 24.906 1 89.69 178 GLN B O 1
ATOM 3768 N N . VAL B 1 179 ? 2.953 5.438 22.953 1 88.62 179 VAL B N 1
ATOM 3769 C CA . VAL B 1 179 ? 4.031 4.621 23.5 1 88.62 179 VAL B CA 1
ATOM 3770 C C . VAL B 1 179 ? 5.383 5.219 23.109 1 88.62 179 VAL B C 1
ATOM 3772 O O . VAL B 1 179 ? 5.453 6.086 22.234 1 88.62 179 VAL B O 1
ATOM 3775 N N . LYS B 1 180 ? 6.402 4.797 23.781 1 83.44 180 LYS B N 1
ATOM 3776 C CA . LYS B 1 180 ? 7.723 5.379 23.547 1 83.44 180 LYS B CA 1
ATOM 3777 C C . LYS B 1 180 ? 8.352 4.848 22.266 1 83.44 180 LYS B C 1
ATOM 3779 O O . LYS B 1 180 ? 9.094 5.562 21.594 1 83.44 180 LYS B O 1
ATOM 3784 N N . ALA B 1 181 ? 8.07 3.635 21.984 1 85.56 181 ALA B N 1
ATOM 3785 C CA . ALA B 1 181 ? 8.633 3.018 20.797 1 85.56 181 ALA B CA 1
ATOM 3786 C C . ALA B 1 181 ? 7.543 2.652 19.797 1 85.56 181 ALA B C 1
ATOM 3788 O O . ALA B 1 181 ? 6.535 3.357 19.672 1 85.56 181 ALA B O 1
ATOM 3789 N N . GLN B 1 182 ? 7.441 1.524 19.312 1 87.25 182 GLN B N 1
ATOM 3790 C CA . GLN B 1 182 ? 6.418 1.094 18.359 1 87.25 182 GLN B CA 1
ATOM 3791 C C . GLN B 1 182 ? 5.25 0.424 19.078 1 87.25 182 GLN B C 1
ATOM 3793 O O . GLN B 1 182 ? 5.453 -0.353 20.016 1 87.25 182 GLN B O 1
ATOM 3798 N N . CYS B 1 183 ? 4.047 0.84 18.656 1 89.62 183 CYS B N 1
ATOM 3799 C CA . CYS B 1 183 ? 2.857 0.199 19.203 1 89.62 183 CYS B CA 1
ATOM 3800 C C . CYS B 1 183 ? 2.887 -1.305 18.953 1 89.62 183 CYS B C 1
ATOM 3802 O O . CYS B 1 183 ? 3.172 -1.749 17.844 1 89.62 183 CYS B O 1
ATOM 3804 N N . THR B 1 184 ? 2.643 -2.078 19.953 1 89.19 184 THR B N 1
ATOM 3805 C CA . THR B 1 184 ? 2.568 -3.527 19.812 1 89.19 184 THR B CA 1
ATOM 3806 C C . THR B 1 184 ? 1.148 -4.023 20.062 1 89.19 184 THR B C 1
ATOM 3808 O O . THR B 1 184 ? 0.799 -5.145 19.688 1 89.19 184 THR B O 1
ATOM 3811 N N . ASN B 1 185 ? 0.421 -3.17 20.797 1 91.94 185 ASN B N 1
ATOM 3812 C CA . ASN B 1 185 ? -0.958 -3.527 21.109 1 91.94 185 ASN B CA 1
ATOM 3813 C C . ASN B 1 185 ? -1.896 -2.334 20.953 1 91.94 185 ASN B C 1
ATOM 3815 O O . ASN B 1 185 ? -1.604 -1.244 21.453 1 91.94 185 ASN B O 1
ATOM 3819 N N . ILE B 1 186 ? -2.963 -2.516 20.25 1 92.38 186 ILE B N 1
ATOM 3820 C CA . ILE B 1 186 ? -4.012 -1.517 20.094 1 92.38 186 ILE B CA 1
ATOM 3821 C C . ILE B 1 186 ? -5.352 -2.092 20.547 1 92.38 186 ILE B C 1
ATOM 3823 O O . ILE B 1 186 ? -5.738 -3.186 20.125 1 92.38 186 ILE B O 1
ATOM 3827 N N . ILE B 1 187 ? -6.004 -1.402 21.422 1 90.94 187 ILE B N 1
ATOM 3828 C CA . ILE B 1 187 ? -7.316 -1.828 21.891 1 90.94 187 ILE B CA 1
ATOM 3829 C C . ILE B 1 187 ? -8.383 -0.842 21.406 1 90.94 187 ILE B C 1
ATOM 3831 O O . ILE B 1 187 ? -8.289 0.357 21.688 1 90.94 187 ILE B O 1
ATOM 3835 N N . ILE B 1 188 ? -9.367 -1.36 20.703 1 91.06 188 ILE B N 1
ATOM 3836 C CA . ILE B 1 188 ? -10.422 -0.523 20.156 1 91.06 188 ILE B CA 1
ATOM 3837 C C . ILE B 1 188 ? -11.773 -0.966 20.703 1 91.06 188 ILE B C 1
ATOM 3839 O O . ILE B 1 188 ? -12.156 -2.135 20.578 1 91.06 188 ILE B O 1
ATOM 3843 N N . ASN B 1 189 ? -12.438 -0.081 21.391 1 91.19 189 ASN B N 1
ATOM 3844 C CA . ASN B 1 189 ? -13.836 -0.231 21.75 1 91.19 189 ASN B CA 1
ATOM 3845 C C . ASN B 1 189 ? -14.758 0.426 20.734 1 91.19 189 ASN B C 1
ATOM 3847 O O . ASN B 1 189 ? -14.57 1.592 20.375 1 91.19 189 ASN B O 1
ATOM 3851 N N . TYR B 1 190 ? -15.688 -0.426 20.156 1 90.81 190 TYR B N 1
ATOM 3852 C CA . TYR B 1 190 ? -16.484 0.146 19.078 1 90.81 190 TYR B CA 1
ATOM 3853 C C . TYR B 1 190 ? -17.875 -0.453 19.047 1 90.81 190 TYR B C 1
ATOM 3855 O O . TYR B 1 190 ? -18.125 -1.487 19.672 1 90.81 190 TYR B O 1
ATOM 3863 N N . GLY B 1 191 ? -18.797 0.23 18.562 1 88.88 191 GLY B N 1
ATOM 3864 C CA . GLY B 1 191 ? -20.156 -0.14 18.172 1 88.88 191 GLY B CA 1
ATOM 3865 C C . GLY B 1 191 ? -20.578 0.457 16.844 1 88.88 191 GLY B C 1
ATOM 3866 O O . GLY B 1 191 ? -19.938 0.217 15.82 1 88.88 191 GLY B O 1
ATOM 3867 N N . VAL B 1 192 ? -21.547 1.294 16.938 1 87.62 192 VAL B N 1
ATOM 3868 C CA . VAL B 1 192 ? -21.953 2 15.742 1 87.62 192 VAL B CA 1
ATOM 3869 C C . VAL B 1 192 ? -20.875 2.994 15.32 1 87.62 192 VAL B C 1
ATOM 3871 O O . VAL B 1 192 ? -20.703 3.262 14.133 1 87.62 192 VAL B O 1
ATOM 3874 N N . ARG B 1 193 ? -20.156 3.438 16.359 1 93.06 193 ARG B N 1
ATOM 3875 C CA . ARG B 1 193 ? -19 4.285 16.141 1 93.06 193 ARG B CA 1
ATOM 3876 C C . ARG B 1 193 ? -17.781 3.766 16.922 1 93.06 193 ARG B C 1
ATOM 3878 O O . ARG B 1 193 ? -17.891 2.775 17.641 1 93.06 193 ARG B O 1
ATOM 3885 N N . VAL B 1 194 ? -16.656 4.336 16.672 1 93.25 194 VAL B N 1
ATOM 3886 C CA . VAL B 1 194 ? -15.5 4.055 17.516 1 93.25 194 VAL B CA 1
ATOM 3887 C C . VAL B 1 194 ? -15.641 4.789 18.844 1 93.25 194 VAL B C 1
ATOM 3889 O O . VAL B 1 194 ? -15.719 6.02 18.891 1 93.25 194 VAL B O 1
ATOM 3892 N N . ASN B 1 195 ? -15.664 4.078 19.875 1 91.31 195 ASN B N 1
ATOM 3893 C CA . ASN B 1 195 ? -15.93 4.668 21.172 1 91.31 195 ASN B CA 1
ATOM 3894 C C . ASN B 1 195 ? -14.633 5.078 21.875 1 91.31 195 ASN B C 1
ATOM 3896 O O . ASN B 1 195 ? -14.562 6.141 22.484 1 91.31 195 ASN B O 1
ATOM 3900 N N . ARG B 1 196 ? -13.711 4.184 21.812 1 90 196 ARG B N 1
ATOM 3901 C CA . ARG B 1 196 ? -12.445 4.434 22.484 1 90 196 ARG B CA 1
ATOM 3902 C C . ARG B 1 196 ? -11.312 3.654 21.828 1 90 196 ARG B C 1
ATOM 3904 O O . ARG B 1 196 ? -11.531 2.578 21.266 1 90 196 ARG B O 1
ATOM 3911 N N . ILE B 1 197 ? -10.117 4.238 21.828 1 91.88 197 ILE B N 1
ATOM 3912 C CA . ILE B 1 197 ? -8.914 3.561 21.344 1 91.88 197 ILE B CA 1
ATOM 3913 C C . ILE B 1 197 ? -7.77 3.779 22.312 1 91.88 197 ILE B C 1
ATOM 3915 O O . ILE B 1 197 ? -7.598 4.879 22.859 1 91.88 197 ILE B O 1
ATOM 3919 N N . THR B 1 198 ? -7.039 2.736 22.609 1 88.75 198 THR B N 1
ATOM 3920 C CA . THR B 1 198 ? -5.879 2.85 23.484 1 88.75 198 THR B CA 1
ATOM 3921 C C . THR B 1 198 ? -4.715 2.012 22.953 1 88.75 198 THR B C 1
ATOM 3923 O O . THR B 1 198 ? -4.922 1.092 22.156 1 88.75 198 THR B O 1
ATOM 3926 N N . VAL B 1 199 ? -3.537 2.396 23.297 1 89.38 199 VAL B N 1
ATOM 3927 C CA . VAL B 1 199 ? -2.342 1.634 22.953 1 89.38 199 VAL B CA 1
ATOM 3928 C C . VAL B 1 199 ? -1.611 1.216 24.234 1 89.38 199 VAL B C 1
ATOM 3930 O O . VAL B 1 199 ? -1.604 1.953 25.219 1 89.38 199 VAL B O 1
ATOM 3933 N N . ASP B 1 200 ? -1.368 -0.14 24.469 1 73.5 200 ASP B N 1
ATOM 3934 C CA . ASP B 1 200 ? -0.813 -0.631 25.734 1 73.5 200 ASP B CA 1
ATOM 3935 C C . ASP B 1 200 ? 0.711 -0.551 25.719 1 73.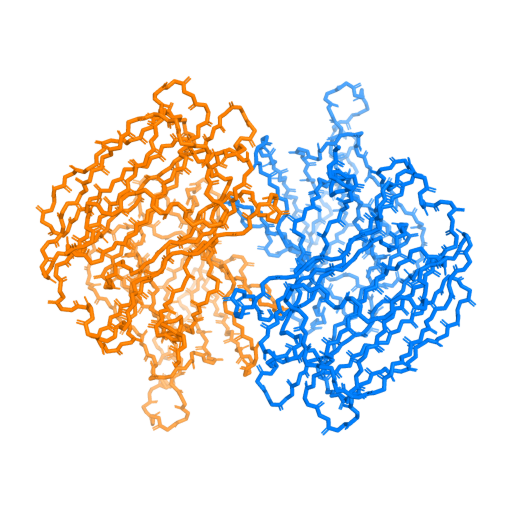5 200 ASP B C 1
ATOM 3937 O O . ASP B 1 200 ? 1.356 -0.942 24.75 1 73.5 200 ASP B O 1
ATOM 3941 N N . PRO B 1 201 ? 1.233 0.314 26.562 1 57 201 PRO B N 1
ATOM 3942 C CA . PRO B 1 201 ? 2.676 0.307 26.812 1 57 201 PRO B CA 1
ATOM 3943 C C . PRO B 1 201 ? 3.217 -1.093 27.094 1 57 201 PRO B C 1
ATOM 3945 O O . PRO B 1 201 ? 2.457 -1.99 27.469 1 57 201 PRO B O 1
ATOM 3948 N N . ASP B 1 202 ? 4.562 -1.546 26.812 1 46.28 202 ASP B N 1
ATOM 3949 C CA . ASP B 1 202 ? 5.234 -2.648 27.484 1 46.28 202 ASP B CA 1
ATOM 3950 C C . ASP B 1 202 ? 4.684 -2.846 28.906 1 46.28 202 ASP B C 1
ATOM 3952 O O . ASP B 1 202 ? 4.164 -1.907 29.5 1 46.28 202 ASP B O 1
ATOM 3956 N N . GLU B 1 203 ? 4.598 -4.195 29.391 1 42.41 203 GLU B N 1
ATOM 3957 C CA . GLU B 1 203 ? 4.414 -4.559 30.797 1 42.41 203 GLU B CA 1
ATOM 3958 C C . GLU B 1 203 ? 4.965 -3.479 31.719 1 42.41 203 GLU B C 1
ATOM 3960 O O . GLU B 1 203 ? 4.773 -3.539 32.938 1 42.41 203 GLU B O 1
ATOM 3965 N N . ASN B 1 204 ? 5.977 -2.92 31.453 1 34.25 204 ASN B N 1
ATOM 3966 C CA . ASN B 1 204 ? 6.562 -2.211 32.594 1 34.25 204 ASN B CA 1
ATOM 3967 C C . ASN B 1 204 ? 5.664 -1.071 33.062 1 34.25 204 ASN B C 1
ATOM 3969 O O . ASN B 1 204 ? 6.02 -0.335 33.969 1 34.25 204 ASN B O 1
ATOM 3973 N N . SER B 1 205 ? 5.047 -0.373 32.219 1 34.75 205 SER B N 1
ATOM 3974 C CA . SER B 1 205 ? 4.34 0.599 33.031 1 34.75 205 SER B CA 1
ATOM 3975 C C . SER B 1 205 ? 3.207 -0.06 33.812 1 34.75 205 SER B C 1
ATOM 3977 O O . SER B 1 205 ? 2.438 -0.844 33.25 1 34.75 205 SER B O 1
ATOM 3979 N N . GLY B 1 206 ? 3.32 -0.605 34.938 1 33.5 206 GLY B N 1
ATOM 3980 C CA . GLY B 1 206 ? 2.453 -1.031 36.031 1 33.5 206 GLY B CA 1
ATOM 3981 C C . GLY B 1 206 ? 1.018 -0.574 35.875 1 33.5 206 GLY B C 1
ATOM 3982 O O . GLY B 1 206 ? 0.187 -0.783 36.75 1 33.5 206 GLY B O 1
ATOM 3983 N N . LYS B 1 207 ? 0.847 0.521 35.5 1 37.47 207 LYS B N 1
ATOM 3984 C CA . LYS B 1 207 ? -0.493 0.996 35.812 1 37.47 207 LYS B CA 1
ATOM 3985 C C . LYS B 1 207 ? -1.562 0.115 35.188 1 37.47 207 LYS B C 1
ATOM 3987 O O . LYS B 1 207 ? -1.259 -0.713 34.312 1 37.47 207 LYS B O 1
ATOM 3992 N N . ASN B 1 208 ? -2.955 0.602 34.656 1 34.09 208 ASN B N 1
ATOM 3993 C CA . ASN B 1 208 ? -4.363 0.229 34.719 1 34.09 208 ASN B CA 1
ATOM 3994 C C . ASN B 1 208 ? -4.742 -0.693 33.562 1 34.09 208 ASN B C 1
ATOM 3996 O O . ASN B 1 208 ? -5.105 -0.224 32.469 1 34.09 208 ASN B O 1
ATOM 4000 N N . LYS B 1 209 ? -4.082 -1.659 33.062 1 42.16 209 LYS B N 1
ATOM 4001 C CA . LYS B 1 209 ? -4.891 -2.607 32.312 1 42.16 209 LYS B CA 1
ATOM 4002 C C . LYS B 1 209 ? -6.289 -2.734 32.906 1 42.16 209 LYS B C 1
ATOM 4004 O O . LYS B 1 209 ? -7.258 -2.988 32.188 1 42.16 209 LYS B O 1
ATOM 4009 N N . ASP B 1 210 ? -6.254 -2.926 34.219 1 38.59 210 ASP B N 1
ATOM 4010 C CA . ASP B 1 210 ? -7.496 -3.02 34.969 1 38.59 210 ASP B CA 1
ATOM 4011 C C . ASP B 1 210 ? -8.367 -1.784 34.75 1 38.59 210 ASP B C 1
ATOM 4013 O O . ASP B 1 210 ? -9.594 -1.865 34.812 1 38.59 210 ASP B O 1
ATOM 4017 N N . ASN B 1 211 ? -7.727 -0.679 34.688 1 35.72 211 ASN B N 1
ATOM 4018 C CA . ASN B 1 211 ? -8.539 0.523 34.562 1 35.72 211 ASN B CA 1
ATOM 4019 C C . ASN B 1 211 ? -9.117 0.66 33.156 1 35.72 211 ASN B C 1
ATOM 4021 O O . ASN B 1 211 ? -10.148 1.299 32.938 1 35.72 211 ASN B O 1
ATOM 4025 N N . ILE B 1 212 ? -8.336 0.315 32.156 1 38.09 212 ILE B N 1
ATOM 4026 C CA . ILE B 1 212 ? -8.82 0.396 30.797 1 38.09 212 ILE B CA 1
ATOM 4027 C C . ILE B 1 212 ? -9.945 -0.619 30.594 1 38.09 212 ILE B C 1
ATOM 4029 O O . ILE B 1 212 ? -10.961 -0.309 29.953 1 38.09 212 ILE B O 1
ATOM 4033 N N . LYS B 1 213 ? -9.703 -1.854 31.094 1 40.41 213 LYS B N 1
ATOM 4034 C CA . LYS B 1 213 ? -10.797 -2.828 31.078 1 40.41 213 LYS B CA 1
ATOM 4035 C C . LYS B 1 213 ? -11.992 -2.334 31.875 1 40.41 213 LYS B C 1
ATOM 4037 O O . LYS B 1 213 ? -13.133 -2.73 31.609 1 40.41 213 LYS B O 1
ATOM 4042 N N . HIS B 1 214 ? -11.648 -1.742 32.938 1 34.94 214 HIS B N 1
ATOM 4043 C CA . HIS B 1 214 ? -12.695 -1.359 33.875 1 34.94 214 HIS B CA 1
ATOM 4044 C C . HIS B 1 214 ? -13.594 -0.279 33.281 1 34.94 214 HIS B C 1
ATOM 4046 O O . HIS B 1 214 ? -14.742 -0.124 33.719 1 34.94 214 HIS B O 1
ATOM 4052 N N . HIS B 1 215 ? -12.992 0.678 32.688 1 35.34 215 HIS B N 1
ATOM 4053 C CA . HIS B 1 215 ? -13.945 1.684 32.25 1 35.34 215 HIS B CA 1
ATOM 4054 C C . HIS B 1 215 ? -14.68 1.231 30.984 1 35.34 215 HIS B C 1
ATOM 4056 O O . HIS B 1 215 ? -15.422 2.01 30.375 1 35.34 215 HIS B O 1
ATOM 4062 N N . LEU B 1 216 ? -14.211 0.161 30.531 1 40.34 216 LEU B N 1
ATOM 4063 C CA . LEU B 1 216 ? -14.922 -0.344 29.359 1 40.34 216 LEU B CA 1
ATOM 4064 C C . LEU B 1 216 ? -16.234 -1.001 29.766 1 40.34 216 LEU B C 1
ATOM 4066 O O . LEU B 1 216 ? -16.281 -2.207 30.016 1 40.34 216 LEU B O 1
ATOM 4070 N N . LYS B 1 217 ? -16.906 -0.416 30.688 1 33.47 217 LYS B N 1
ATOM 4071 C CA . LYS B 1 217 ? -18.25 -0.981 30.875 1 33.47 217 LYS B CA 1
ATOM 4072 C C . LYS B 1 217 ? -18.891 -1.329 29.531 1 33.47 217 LYS B C 1
ATOM 4074 O O . LYS B 1 217 ? -18.859 -0.523 28.609 1 33.47 217 LYS B O 1
ATOM 4079 N N . ARG B 1 218 ? -18.969 -2.629 29.375 1 35.19 218 ARG B N 1
ATOM 4080 C CA . ARG B 1 218 ? -19.938 -3.141 28.406 1 35.19 218 ARG B CA 1
ATOM 4081 C C . ARG B 1 218 ? -21.188 -2.273 28.359 1 35.19 218 ARG B C 1
ATOM 4083 O O . ARG B 1 218 ? -22.016 -2.312 29.281 1 35.19 218 ARG B O 1
ATOM 4090 N N . SER B 1 219 ? -21.109 -1.088 28.172 1 32 219 SER B N 1
ATOM 4091 C CA . SER B 1 219 ? -22.469 -0.58 28.109 1 32 219 SER B CA 1
ATOM 4092 C C . SER B 1 219 ? -23.359 -1.462 27.234 1 32 219 SER B C 1
ATOM 4094 O O . SER B 1 219 ? -22.875 -2.154 26.344 1 32 219 SER B O 1
ATOM 4096 N N . GLY B 1 220 ? -24.516 -1.829 27.656 1 35.75 220 GLY B N 1
ATOM 4097 C CA . GLY B 1 220 ? -25.641 -2.541 27.078 1 35.75 220 GLY B CA 1
ATOM 4098 C C . GLY B 1 220 ? -25.672 -2.484 25.562 1 35.75 220 GLY B C 1
ATOM 4099 O O . GLY B 1 220 ? -26.25 -3.355 24.922 1 35.75 220 GLY B O 1
ATOM 4100 N N . ASP B 1 221 ? -25.75 -1.354 24.797 1 41.22 221 ASP B N 1
ATOM 4101 C CA . ASP B 1 221 ? -26.078 -1.183 23.375 1 41.22 221 ASP B CA 1
ATOM 4102 C C . ASP B 1 221 ? -24.844 -1.399 22.5 1 41.22 221 ASP B C 1
ATOM 4104 O O . ASP B 1 221 ? -23.969 -0.538 22.422 1 41.22 221 ASP B O 1
ATOM 4108 N N . GLY B 1 222 ? -24.484 -2.793 21.953 1 57.31 222 GLY B N 1
ATOM 4109 C CA . GLY B 1 222 ? -23.688 -3.395 20.891 1 57.31 222 GLY B CA 1
ATOM 4110 C C . GLY B 1 222 ? -22.234 -2.957 20.906 1 57.31 222 GLY B C 1
ATOM 4111 O O . GLY B 1 222 ? -21.656 -2.682 19.859 1 57.31 222 GLY B O 1
ATOM 4112 N N . ASP B 1 223 ? -21.5 -2.814 22.016 1 68.38 223 ASP B N 1
ATOM 4113 C CA . ASP B 1 223 ? -20.125 -2.379 22.203 1 68.38 223 ASP B CA 1
ATOM 4114 C C . ASP B 1 223 ? -19.156 -3.561 22.125 1 68.38 223 ASP B C 1
ATOM 4116 O O . ASP B 1 223 ? -19.297 -4.539 22.859 1 68.38 223 ASP B O 1
ATOM 4120 N N . TYR B 1 224 ? -18.312 -3.652 21.266 1 84.5 224 TYR B N 1
ATOM 4121 C CA . TYR B 1 224 ? -17.281 -4.66 21 1 84.5 224 TYR B CA 1
ATOM 4122 C C . TYR B 1 224 ? -15.898 -4.148 21.359 1 84.5 224 TYR B C 1
ATOM 4124 O O . TYR B 1 224 ? -15.664 -2.938 21.375 1 84.5 224 TYR B O 1
ATOM 4132 N N . ILE B 1 225 ? -15.055 -5.113 21.844 1 87.06 225 ILE B N 1
ATOM 4133 C CA . ILE B 1 225 ? -13.656 -4.801 22.109 1 87.06 225 ILE B CA 1
ATOM 4134 C C . ILE B 1 225 ? -12.766 -5.648 21.203 1 87.06 225 ILE B C 1
ATOM 4136 O O . ILE B 1 225 ? -12.922 -6.867 21.125 1 87.06 225 ILE B O 1
ATOM 4140 N N . LYS B 1 226 ? -11.969 -4.969 20.469 1 88.75 226 LYS B N 1
ATOM 4141 C CA . LYS B 1 226 ? -10.977 -5.652 19.656 1 88.75 226 LYS B CA 1
ATOM 4142 C C . LYS B 1 226 ? -9.562 -5.324 20.109 1 88.75 226 LYS B C 1
ATOM 4144 O O . LYS B 1 226 ? -9.219 -4.156 20.297 1 88.75 226 LYS B O 1
ATOM 4149 N N . GLU B 1 227 ? -8.805 -6.383 20.312 1 89.81 227 GLU B N 1
ATOM 4150 C CA . GLU B 1 227 ? -7.391 -6.227 20.625 1 89.81 227 GLU B CA 1
ATOM 4151 C C . GLU B 1 227 ? -6.52 -6.621 19.438 1 89.81 227 GLU B C 1
ATOM 4153 O O . GLU B 1 227 ? -6.625 -7.742 18.922 1 89.81 227 GLU B O 1
ATOM 4158 N N . ILE B 1 228 ? -5.777 -5.676 18.984 1 92.5 228 ILE B N 1
ATOM 4159 C CA . ILE B 1 228 ? -4.859 -5.891 17.875 1 92.5 228 ILE B CA 1
ATOM 4160 C C . ILE B 1 228 ? -3.432 -6.016 18.391 1 92.5 228 ILE B C 1
ATOM 4162 O O . ILE B 1 228 ? -2.924 -5.102 19.047 1 92.5 228 ILE B O 1
ATOM 4166 N N . THR B 1 229 ? -2.785 -7.125 18.141 1 91.56 229 THR B N 1
ATOM 4167 C CA . THR B 1 229 ? -1.377 -7.316 18.469 1 91.56 229 THR B CA 1
ATOM 4168 C C . THR B 1 229 ? -0.514 -7.258 17.219 1 91.56 229 THR B C 1
ATOM 4170 O O . THR B 1 229 ? -0.732 -8.023 16.266 1 91.56 229 THR B O 1
ATOM 4173 N N . LEU B 1 230 ? 0.404 -6.363 17.203 1 90.31 230 LEU B N 1
ATOM 4174 C CA . LEU B 1 230 ? 1.317 -6.215 16.078 1 90.31 230 LEU B CA 1
ATOM 4175 C C . LEU B 1 230 ? 2.646 -6.906 16.359 1 90.31 230 LEU B C 1
ATOM 4177 O O . LEU B 1 230 ? 3.283 -6.648 17.391 1 90.31 230 LEU B O 1
ATOM 4181 N N . GLY B 1 231 ? 3.035 -7.746 15.453 1 83.75 231 GLY B N 1
ATOM 4182 C CA . GLY B 1 231 ? 4.328 -8.398 15.578 1 83.75 231 GLY B CA 1
ATOM 4183 C C . GLY B 1 231 ? 5.496 -7.449 15.375 1 83.75 231 GLY B C 1
ATOM 4184 O O . GLY B 1 231 ? 5.312 -6.316 14.922 1 83.75 231 GLY B O 1
ATOM 4185 N N . PRO B 1 232 ? 6.699 -7.906 15.703 1 79.62 232 PRO B N 1
ATOM 4186 C CA . PRO B 1 232 ? 7.887 -7.047 15.625 1 79.62 232 PRO B CA 1
ATOM 4187 C C . PRO B 1 232 ? 8.156 -6.555 14.203 1 79.62 232 PRO B C 1
ATOM 4189 O O . PRO B 1 232 ? 8.734 -5.48 14.016 1 79.62 232 PRO B O 1
ATOM 4192 N N . ASP B 1 233 ? 7.738 -7.305 13.219 1 82.62 233 ASP B N 1
ATOM 4193 C CA . ASP B 1 233 ? 7.996 -6.918 11.828 1 82.62 233 ASP B CA 1
ATOM 4194 C C . ASP B 1 233 ? 6.715 -6.445 11.148 1 82.62 233 ASP B C 1
ATOM 4196 O O . ASP B 1 233 ? 6.66 -6.344 9.922 1 82.62 233 ASP B O 1
ATOM 4200 N N . GLU B 1 234 ? 5.75 -6.262 11.984 1 88.62 234 GLU B N 1
ATOM 4201 C CA . GLU B 1 234 ? 4.48 -5.82 11.422 1 88.62 234 GLU B CA 1
ATOM 4202 C C . GLU B 1 234 ? 4.344 -4.301 11.5 1 88.62 234 GLU B C 1
ATOM 4204 O O . GLU B 1 234 ? 4.535 -3.707 12.562 1 88.62 234 GLU B O 1
ATOM 4209 N N . CYS B 1 235 ? 4.074 -3.656 10.328 1 89.38 235 CYS B N 1
ATOM 4210 C CA . CYS B 1 235 ? 3.982 -2.201 10.266 1 89.38 235 CYS B CA 1
ATOM 4211 C C . CYS B 1 235 ? 2.688 -1.765 9.594 1 89.38 235 CYS B C 1
ATOM 4213 O O . CYS B 1 235 ? 2.176 -2.459 8.711 1 89.38 235 CYS B O 1
ATOM 4215 N N . ILE B 1 236 ? 2.225 -0.572 10.031 1 94.94 236 ILE B N 1
ATOM 4216 C CA . ILE B 1 236 ? 1.036 0.007 9.414 1 94.94 236 ILE B CA 1
ATOM 4217 C C . ILE B 1 236 ? 1.359 0.453 7.992 1 94.94 236 ILE B C 1
ATOM 4219 O O . ILE B 1 236 ? 2.352 1.149 7.762 1 94.94 236 ILE B O 1
ATOM 4223 N N . LYS B 1 237 ? 0.504 -0 7.039 1 94.56 237 LYS B N 1
ATOM 4224 C CA . LYS B 1 237 ? 0.693 0.391 5.645 1 94.56 237 LYS B CA 1
ATOM 4225 C C . LYS B 1 237 ? -0.352 1.417 5.215 1 94.56 237 LYS B C 1
ATOM 4227 O O . LYS B 1 237 ? -0.086 2.258 4.355 1 94.56 237 LYS B O 1
ATOM 4232 N N . ASP B 1 238 ? -1.53 1.286 5.793 1 96.25 238 ASP B N 1
ATOM 4233 C CA . ASP B 1 238 ? -2.611 2.211 5.465 1 96.25 238 ASP B C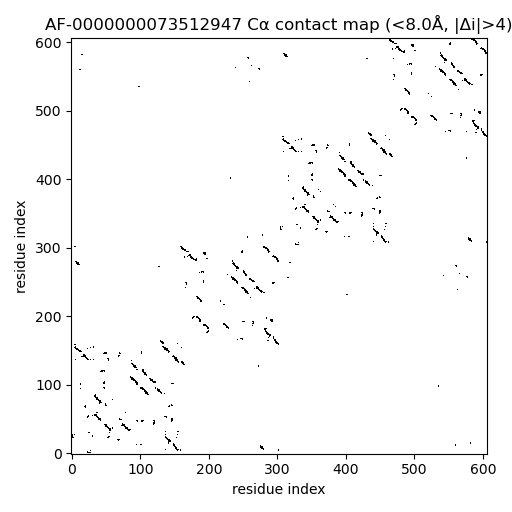A 1
ATOM 4234 C C . ASP B 1 238 ? -3.523 2.436 6.672 1 96.25 238 ASP B C 1
ATOM 4236 O O . ASP B 1 238 ? -3.803 1.502 7.426 1 96.25 238 ASP B O 1
ATOM 4240 N N . CYS B 1 239 ? -3.947 3.641 6.781 1 96.69 239 CYS B N 1
ATOM 4241 C CA . CYS B 1 239 ? -5.031 3.996 7.691 1 96.69 239 CYS B CA 1
ATOM 4242 C C . CYS B 1 239 ? -6.227 4.543 6.922 1 96.69 239 CYS B C 1
ATOM 4244 O O . CYS B 1 239 ? -6.062 5.289 5.957 1 96.69 239 CYS B O 1
ATOM 4246 N N . PHE B 1 240 ? -7.379 4.129 7.355 1 96.56 240 PHE B N 1
ATOM 4247 C CA . PHE B 1 240 ? -8.617 4.637 6.773 1 96.56 240 PHE B CA 1
ATOM 4248 C C . PHE B 1 240 ? -9.516 5.238 7.852 1 96.56 240 PHE B C 1
ATOM 4250 O O . PHE B 1 240 ? -9.961 4.531 8.758 1 96.56 240 PHE B O 1
ATOM 4257 N N . VAL B 1 241 ? -9.758 6.52 7.746 1 97 241 VAL B N 1
ATOM 4258 C CA . VAL B 1 241 ? -10.609 7.219 8.703 1 97 241 VAL B CA 1
ATOM 4259 C C . VAL B 1 241 ? -11.953 7.539 8.055 1 97 241 VAL B C 1
ATOM 4261 O O . VAL B 1 241 ? -12.008 8.164 6.992 1 97 241 VAL B O 1
ATOM 4264 N N . PHE B 1 242 ? -12.992 7.035 8.688 1 96.88 242 PHE B N 1
ATOM 4265 C CA . PHE B 1 242 ? -14.344 7.258 8.195 1 96.88 242 PHE B CA 1
ATOM 4266 C C . PHE B 1 242 ? -15.07 8.289 9.047 1 96.88 242 PHE B C 1
ATOM 4268 O O . PHE B 1 242 ? -15.188 8.117 10.266 1 96.88 242 PHE B O 1
ATOM 4275 N N . VAL B 1 243 ? -15.531 9.367 8.391 1 96.38 243 VAL B N 1
ATOM 4276 C CA . VAL B 1 243 ? -16.172 10.461 9.109 1 96.38 243 VAL B CA 1
ATOM 4277 C C . VAL B 1 243 ? -17.594 10.664 8.594 1 96.38 243 VAL B C 1
ATOM 4279 O O . VAL B 1 243 ? -17.828 10.648 7.383 1 96.38 243 VAL B O 1
ATOM 4282 N N . LYS B 1 244 ? -18.484 10.828 9.508 1 95.88 244 LYS B N 1
ATOM 4283 C CA . LYS B 1 244 ? -19.859 11.133 9.125 1 95.88 244 LYS B CA 1
ATOM 4284 C C . LYS B 1 244 ? -19.969 12.547 8.562 1 95.88 244 LYS B C 1
ATOM 4286 O O . LYS B 1 244 ? -19.531 13.508 9.195 1 95.88 244 LYS B O 1
ATOM 4291 N N . PRO B 1 245 ? -20.625 12.641 7.461 1 93.62 245 PRO B N 1
ATOM 4292 C CA . PRO B 1 245 ? -20.703 13.969 6.844 1 93.62 245 PRO B CA 1
ATOM 4293 C C . PRO B 1 245 ? -21.594 14.938 7.617 1 93.62 245 PRO B C 1
ATOM 4295 O O . PRO B 1 245 ? -21.359 16.141 7.598 1 93.62 245 PRO B O 1
ATOM 4298 N N . ASP B 1 246 ? -22.578 14.484 8.289 1 93.5 246 ASP B N 1
ATOM 4299 C CA . ASP B 1 246 ? -23.547 15.344 8.969 1 93.5 246 ASP B CA 1
ATOM 4300 C C . ASP B 1 246 ? -23 15.844 10.305 1 93.5 246 ASP B C 1
ATOM 4302 O O . ASP B 1 246 ? -23 17.047 10.562 1 93.5 246 ASP B O 1
ATOM 4306 N N . THR B 1 247 ? -22.5 14.961 11.117 1 92.88 247 THR B N 1
ATOM 4307 C CA . THR B 1 247 ? -22.016 15.312 12.445 1 92.88 247 THR B CA 1
ATOM 4308 C C . THR B 1 247 ? -20.531 15.656 12.406 1 92.88 247 THR B C 1
ATOM 4310 O O . THR B 1 247 ? -20.016 16.281 13.336 1 92.88 247 THR B O 1
ATOM 4313 N N . LYS B 1 248 ? -19.828 15.125 11.391 1 94.5 248 LYS B N 1
ATOM 4314 C CA . LYS B 1 248 ? -18.391 15.289 11.211 1 94.5 248 LYS B CA 1
ATOM 4315 C C . LYS B 1 248 ? -17.609 14.469 12.227 1 94.5 248 LYS B C 1
ATOM 4317 O O . LYS B 1 248 ? -16.391 14.633 12.375 1 94.5 248 LYS B O 1
ATOM 4322 N N . CYS B 1 249 ? -18.297 13.562 12.898 1 95.69 249 CYS B N 1
ATOM 4323 C CA . CYS B 1 249 ? -17.672 12.727 13.914 1 95.69 249 CYS B CA 1
ATOM 4324 C C . CYS B 1 249 ? -17.062 11.477 13.281 1 95.69 249 CYS B C 1
ATOM 4326 O O . CYS B 1 249 ? -17.547 11 12.258 1 95.69 249 CYS B O 1
ATOM 4328 N N . LEU B 1 250 ? -16.047 10.961 13.961 1 96.69 250 LEU B N 1
ATOM 4329 C CA . LEU B 1 250 ? -15.469 9.68 13.57 1 96.69 250 LEU B CA 1
ATOM 4330 C C . LEU B 1 250 ? -16.516 8.57 13.617 1 96.69 250 LEU B C 1
ATOM 4332 O O . LEU B 1 250 ? -17.219 8.414 14.617 1 96.69 250 LEU B O 1
ATOM 4336 N N . SER B 1 251 ? -16.672 7.883 12.539 1 96.19 251 SER B N 1
ATOM 4337 C CA . SER B 1 251 ? -17.656 6.797 12.461 1 96.19 251 SER B CA 1
ATOM 4338 C C . SER B 1 251 ? -16.969 5.438 12.531 1 96.19 251 SER B C 1
ATOM 4340 O O . SER B 1 251 ? -17.438 4.539 13.234 1 96.19 251 SER B O 1
ATOM 4342 N N . ALA B 1 252 ? -15.891 5.277 11.828 1 96.38 252 ALA B N 1
ATOM 4343 C CA . ALA B 1 252 ? -15.203 3.99 11.773 1 96.38 252 ALA B CA 1
ATOM 4344 C C . ALA B 1 252 ? -13.711 4.18 11.516 1 96.38 252 ALA B C 1
ATOM 4346 O O . ALA B 1 252 ? -13.273 5.266 11.133 1 96.38 252 ALA B O 1
ATOM 4347 N N . LEU B 1 253 ? -12.953 3.145 11.773 1 97 253 LEU B N 1
ATOM 4348 C CA . LEU B 1 253 ? -11.508 3.123 11.586 1 97 253 LEU B CA 1
ATOM 4349 C C . LEU B 1 253 ? -11.062 1.801 10.969 1 97 253 LEU B C 1
ATOM 4351 O O . LEU B 1 253 ? -11.555 0.736 11.344 1 97 253 LEU B O 1
ATOM 4355 N N . GLY B 1 254 ? -10.211 1.904 9.992 1 96.88 254 GLY B N 1
ATOM 4356 C CA . GLY B 1 254 ? -9.562 0.737 9.414 1 96.88 254 GLY B CA 1
ATOM 4357 C C . GLY B 1 254 ? -8.055 0.865 9.344 1 96.88 254 GLY B C 1
ATOM 4358 O O . GLY B 1 254 ? -7.531 1.938 9.039 1 96.88 254 GLY B O 1
ATOM 4359 N N . LEU B 1 255 ? -7.379 -0.25 9.609 1 96.81 255 LEU B N 1
ATOM 4360 C CA . LEU B 1 255 ? -5.926 -0.306 9.531 1 96.81 255 LEU B CA 1
ATOM 4361 C C . LEU B 1 255 ? -5.473 -1.502 8.695 1 96.81 255 LEU B C 1
ATOM 4363 O O . LEU B 1 255 ? -6.027 -2.596 8.82 1 96.81 255 LEU B O 1
ATOM 4367 N N . SER B 1 256 ? -4.57 -1.237 7.844 1 95.81 256 SER B N 1
ATOM 4368 C CA . SER B 1 256 ? -3.912 -2.33 7.133 1 95.81 256 SER B CA 1
ATOM 4369 C C . SER B 1 256 ? -2.412 -2.344 7.41 1 95.81 256 SER B C 1
ATOM 4371 O O . SER B 1 256 ? -1.78 -1.289 7.492 1 95.81 256 SER B O 1
ATOM 4373 N N . THR B 1 257 ? -1.884 -3.564 7.645 1 94.31 257 THR B N 1
ATOM 4374 C CA . THR B 1 257 ? -0.449 -3.754 7.832 1 94.31 257 THR B CA 1
ATOM 4375 C C . THR B 1 257 ? 0.136 -4.598 6.703 1 94.31 257 THR B C 1
ATOM 4377 O O . THR B 1 257 ? -0.573 -4.965 5.762 1 94.31 257 THR B O 1
ATOM 4380 N N . ASN B 1 258 ? 1.431 -4.805 6.754 1 89.94 258 ASN B N 1
ATOM 4381 C CA . ASN B 1 258 ? 2.084 -5.676 5.781 1 89.94 258 ASN B CA 1
ATOM 4382 C C . ASN B 1 258 ? 1.682 -7.133 5.973 1 89.94 258 ASN B C 1
ATOM 4384 O O . ASN B 1 258 ? 1.95 -7.973 5.113 1 89.94 258 ASN B O 1
ATOM 4388 N N . LYS B 1 259 ? 0.905 -7.445 7.035 1 89.38 259 LYS B N 1
ATOM 4389 C CA . LYS B 1 259 ? 0.621 -8.844 7.332 1 89.38 259 LYS B CA 1
ATOM 4390 C C . LYS B 1 259 ? -0.882 -9.094 7.426 1 89.38 259 LYS B C 1
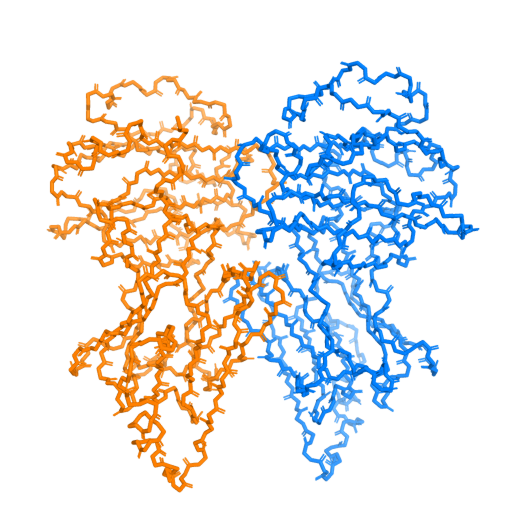ATOM 4392 O O . LYS B 1 259 ? -1.344 -10.219 7.227 1 89.38 259 LYS B O 1
ATOM 4397 N N . ASP B 1 260 ? -1.598 -7.996 7.754 1 93.44 260 ASP B N 1
ATOM 4398 C CA . ASP B 1 260 ? -2.988 -8.234 8.125 1 93.44 260 ASP B CA 1
ATOM 4399 C C . ASP B 1 260 ? -3.855 -7.012 7.82 1 93.44 260 ASP B C 1
ATOM 4401 O O . ASP B 1 260 ? -3.344 -5.973 7.402 1 93.44 260 ASP B O 1
ATOM 4405 N N . MET B 1 261 ? -5.145 -7.223 7.863 1 94.88 261 MET B N 1
ATOM 4406 C CA . MET B 1 261 ? -6.156 -6.176 7.754 1 94.88 261 MET B CA 1
ATOM 4407 C C . MET B 1 261 ? -7.035 -6.133 9 1 94.88 261 MET B C 1
ATOM 4409 O O . MET B 1 261 ? -7.617 -7.148 9.383 1 94.88 261 MET B O 1
ATOM 4413 N N . TYR B 1 262 ? -7.105 -4.961 9.625 1 94.12 262 TYR B N 1
ATOM 4414 C CA . TYR B 1 262 ? -7.879 -4.793 10.852 1 94.12 262 TYR B CA 1
ATOM 4415 C C . TYR B 1 262 ? -9.023 -3.809 10.641 1 94.12 262 TYR B C 1
ATOM 4417 O O . TYR B 1 262 ? -8.789 -2.615 10.43 1 94.12 262 TYR B O 1
ATOM 4425 N N . GLY B 1 263 ? -10.281 -4.293 10.906 1 90.5 263 GLY B N 1
ATOM 4426 C CA . GLY B 1 263 ? -11.453 -3.451 10.719 1 90.5 263 GLY B CA 1
ATOM 4427 C C . GLY B 1 263 ? -12.266 -3.83 9.5 1 90.5 263 GLY B C 1
ATOM 4428 O O . GLY B 1 263 ? -12.18 -4.961 9.008 1 90.5 263 GLY B O 1
ATOM 4429 N N . THR B 1 264 ? -13.164 -2.967 9.234 1 92.69 264 THR B N 1
ATOM 4430 C CA . THR B 1 264 ? -13.391 -1.661 9.844 1 92.69 264 THR B CA 1
ATOM 4431 C C . THR B 1 264 ? -14.109 -1.808 11.188 1 92.69 264 THR B C 1
ATOM 4433 O O . THR B 1 264 ? -14.938 -2.705 11.352 1 92.69 264 THR B O 1
ATOM 4436 N N . TYR B 1 265 ? -13.734 -1.061 12.07 1 93.12 265 TYR B N 1
ATOM 4437 C CA . TYR B 1 265 ? -14.398 -0.969 13.367 1 93.12 265 TYR B CA 1
ATOM 4438 C C . TYR B 1 265 ? -15.297 0.259 13.43 1 93.12 265 TYR B C 1
ATOM 4440 O O . TYR B 1 265 ? -14.82 1.393 13.359 1 93.12 265 TYR B O 1
ATOM 4448 N N . GLY B 1 266 ? -16.562 0.08 13.531 1 93.12 266 GLY B N 1
ATOM 4449 C CA . GLY B 1 266 ? -17.578 1.112 13.391 1 93.12 266 GLY B CA 1
ATOM 4450 C C . GLY B 1 266 ? -18.438 0.943 12.148 1 93.12 266 GLY B C 1
ATOM 4451 O O . GLY B 1 266 ? -18.516 -0.153 11.586 1 93.12 266 GLY B O 1
ATOM 4452 N N . THR B 1 267 ? -19.094 1.984 11.797 1 91.44 267 THR B N 1
ATOM 4453 C CA . THR B 1 267 ? -19.984 1.909 10.648 1 91.44 267 THR B CA 1
ATOM 4454 C C . THR B 1 267 ? -19.453 2.746 9.484 1 91.44 267 THR B C 1
ATOM 4456 O O . THR B 1 267 ? -19.078 3.904 9.672 1 91.44 267 THR B O 1
ATOM 4459 N N . VAL B 1 268 ? -19.453 2.115 8.266 1 92.75 268 VAL B N 1
ATOM 4460 C CA . VAL B 1 268 ? -18.844 2.793 7.125 1 92.75 268 VAL B CA 1
ATOM 4461 C C . VAL B 1 268 ? -19.922 3.338 6.199 1 92.75 268 VAL B C 1
ATOM 4463 O O . VAL B 1 268 ? -19.641 4.09 5.266 1 92.75 268 VAL B O 1
ATOM 4466 N N . ASP B 1 269 ? -21.125 3.057 6.457 1 87.5 269 ASP B N 1
ATOM 4467 C CA . ASP B 1 269 ? -22.203 3.516 5.602 1 87.5 269 ASP B CA 1
ATOM 4468 C C . ASP B 1 269 ? -22.359 5.031 5.676 1 87.5 269 ASP B C 1
ATOM 4470 O O . ASP B 1 269 ? -22.344 5.609 6.766 1 87.5 269 ASP B O 1
ATOM 4474 N N . ASP B 1 270 ? -22.5 5.668 4.551 1 91 270 ASP B N 1
ATOM 4475 C CA . ASP B 1 270 ? -22.75 7.102 4.438 1 91 270 ASP B CA 1
ATOM 4476 C C . ASP B 1 270 ? -21.641 7.91 5.098 1 91 270 ASP B C 1
ATOM 4478 O O . ASP B 1 270 ? -21.906 8.789 5.914 1 91 270 ASP B O 1
ATOM 4482 N N . THR B 1 271 ? -20.422 7.496 4.875 1 93.38 271 THR B N 1
ATOM 4483 C CA . THR B 1 271 ? -19.281 8.195 5.445 1 93.38 271 THR B CA 1
ATOM 4484 C C . THR B 1 271 ? -18.359 8.719 4.344 1 93.38 271 THR B C 1
ATOM 4486 O O . THR B 1 271 ? -18.453 8.273 3.197 1 93.38 271 THR B O 1
ATOM 4489 N N . SER B 1 272 ? -17.656 9.805 4.691 1 91.94 272 SER B N 1
ATOM 4490 C CA . SER B 1 272 ? -16.484 10.195 3.922 1 91.94 272 SER B CA 1
ATOM 4491 C C . SER B 1 272 ? -15.234 9.445 4.406 1 91.94 272 SER B C 1
ATOM 4493 O O . SER B 1 272 ? -15.047 9.266 5.609 1 91.94 272 SER B O 1
ATOM 4495 N N . VAL B 1 273 ? -14.477 9.023 3.465 1 92.69 273 VAL B N 1
ATOM 4496 C CA . VAL B 1 273 ? -13.305 8.234 3.814 1 92.69 273 VAL B CA 1
ATOM 4497 C C . VAL B 1 273 ? -12.039 9.055 3.561 1 92.69 273 VAL B C 1
ATOM 4499 O O . VAL B 1 273 ? -11.938 9.75 2.551 1 92.69 273 VAL B O 1
ATOM 4502 N N . PHE B 1 274 ? -11.109 8.984 4.48 1 92.5 274 PHE B N 1
ATOM 4503 C CA . PHE B 1 274 ? -9.797 9.602 4.359 1 92.5 274 PHE B CA 1
ATOM 4504 C C . PHE B 1 274 ? -8.695 8.555 4.43 1 92.5 274 PHE B C 1
ATOM 4506 O O . PHE B 1 274 ? -8.281 8.156 5.523 1 92.5 274 PHE B O 1
ATOM 4513 N N . PRO B 1 275 ? -8.195 8.148 3.252 1 94.19 275 PRO B N 1
ATOM 4514 C CA . PRO B 1 275 ? -7.086 7.195 3.242 1 94.19 275 PRO B CA 1
ATOM 4515 C C . PRO B 1 275 ? -5.742 7.852 3.541 1 94.19 275 PRO B C 1
ATOM 4517 O O . PRO B 1 275 ? -5.461 8.945 3.041 1 94.19 275 PRO B O 1
ATOM 4520 N N . LEU B 1 276 ? -4.973 7.207 4.379 1 95.69 276 LEU B N 1
ATOM 4521 C CA . LEU B 1 276 ? -3.623 7.656 4.699 1 95.69 276 LEU B CA 1
ATOM 4522 C C . LEU B 1 276 ? -2.611 6.535 4.469 1 95.69 276 LEU B C 1
ATOM 4524 O O . LEU B 1 276 ? -2.361 5.727 5.363 1 95.69 276 LEU B O 1
ATOM 4528 N N . PRO B 1 277 ? -2.043 6.512 3.252 1 95.38 277 PRO B N 1
ATOM 4529 C CA . PRO B 1 277 ? -0.947 5.562 3.039 1 95.38 277 PRO B CA 1
ATOM 4530 C C . PRO B 1 277 ? 0.299 5.91 3.85 1 95.38 277 PRO B C 1
ATOM 4532 O O . PRO B 1 277 ? 0.713 7.07 3.887 1 95.38 277 PRO B O 1
ATOM 4535 N N . VAL B 1 278 ? 0.857 4.914 4.512 1 96.06 278 VAL B N 1
ATOM 4536 C CA . VAL B 1 278 ? 2.07 5.074 5.309 1 96.06 278 VAL B CA 1
ATOM 4537 C C . VAL B 1 278 ? 3.207 4.266 4.684 1 96.06 278 VAL B C 1
ATOM 4539 O O . VAL B 1 278 ? 3.252 3.041 4.812 1 96.06 278 VAL B O 1
ATOM 4542 N N . THR B 1 279 ? 4.117 4.973 4.105 1 93.06 279 THR B N 1
ATOM 4543 C CA . THR B 1 279 ? 5.246 4.32 3.459 1 93.06 279 THR B CA 1
ATOM 4544 C C . THR B 1 279 ? 6.328 3.975 4.477 1 93.06 279 THR B C 1
ATOM 4546 O O . THR B 1 279 ? 6.93 2.9 4.41 1 93.06 279 THR B O 1
ATOM 4549 N N . LYS B 1 280 ? 6.598 4.875 5.312 1 92.31 280 LYS B N 1
ATOM 4550 C CA . LYS B 1 280 ? 7.605 4.695 6.352 1 92.31 280 LYS B CA 1
ATOM 4551 C C . LYS B 1 280 ? 7.172 5.367 7.652 1 92.31 280 LYS B C 1
ATOM 4553 O O . LYS B 1 280 ? 6.914 6.574 7.68 1 92.31 280 LYS B O 1
ATOM 4558 N N . GLY B 1 281 ? 7.129 4.543 8.68 1 93.31 281 GLY B N 1
ATOM 4559 C CA . GLY B 1 281 ? 6.789 5.086 9.984 1 93.31 281 GLY B CA 1
ATOM 4560 C C . GLY B 1 281 ? 6.355 4.02 10.977 1 93.31 281 GLY B C 1
ATOM 4561 O O . GLY B 1 281 ? 5.672 3.064 10.609 1 93.31 281 GLY B O 1
ATOM 4562 N N . LYS B 1 282 ? 6.793 4.207 12.156 1 92 282 LYS B N 1
ATOM 4563 C CA . LYS B 1 282 ? 6.352 3.369 13.273 1 92 282 LYS B CA 1
ATOM 4564 C C . LYS B 1 282 ? 5.242 4.051 14.07 1 92 282 LYS B C 1
ATOM 4566 O O . LYS B 1 282 ? 5.414 5.176 14.547 1 92 282 LYS B O 1
ATOM 4571 N N . LEU B 1 283 ? 4.137 3.361 14.172 1 95.38 283 LEU B N 1
ATOM 4572 C CA . LEU B 1 283 ? 3.012 3.932 14.906 1 95.38 283 LEU B CA 1
ATOM 4573 C C . LEU B 1 283 ? 3.332 4.039 16.391 1 95.38 283 LEU B C 1
ATOM 4575 O O . LEU B 1 283 ? 3.695 3.049 17.031 1 95.38 283 LEU B O 1
ATOM 4579 N N . LEU B 1 284 ? 3.176 5.242 16.938 1 94.44 284 LEU B N 1
ATOM 4580 C CA . LEU B 1 284 ? 3.426 5.484 18.359 1 94.44 284 LEU B CA 1
ATOM 4581 C C . LEU B 1 284 ? 2.115 5.598 19.125 1 94.44 284 LEU B C 1
ATOM 4583 O O . LEU B 1 284 ? 2.074 5.344 20.328 1 94.44 284 LEU B O 1
ATOM 4587 N N . GLY B 1 285 ? 1.137 6.121 18.422 1 95.12 285 GLY B N 1
ATOM 4588 C CA . GLY B 1 285 ? -0.119 6.293 19.141 1 95.12 285 GLY B CA 1
ATOM 4589 C C . GLY B 1 285 ? -1.134 7.117 18.375 1 95.12 285 GLY B C 1
ATOM 4590 O O . GLY B 1 285 ? -1.035 7.254 17.156 1 95.12 285 GLY B O 1
ATOM 4591 N N . PHE B 1 286 ? -2.166 7.523 19.188 1 96.25 286 PHE B N 1
ATOM 4592 C CA . PHE B 1 286 ? -3.318 8.234 18.641 1 96.25 286 PHE B CA 1
ATOM 4593 C C . PHE B 1 286 ? -3.627 9.477 19.469 1 96.25 286 PHE B C 1
ATOM 4595 O O . PHE B 1 286 ? -3.252 9.562 20.641 1 96.25 286 PHE B O 1
ATOM 4602 N N . PHE B 1 287 ? -4.293 10.422 18.781 1 96.38 287 PHE B N 1
ATOM 4603 C CA . PHE B 1 287 ? -4.777 11.617 19.469 1 96.38 287 PHE B CA 1
ATOM 4604 C C . PHE B 1 287 ? -6.055 12.133 18.812 1 96.38 287 PHE B C 1
ATOM 4606 O O . PHE B 1 287 ? -6.414 11.703 17.719 1 96.38 287 PHE B O 1
ATOM 4613 N N . GLY B 1 288 ? -6.797 12.945 19.562 1 96.44 288 GLY B N 1
ATOM 4614 C CA . GLY B 1 288 ? -8.023 13.461 18.984 1 96.44 288 GLY B CA 1
ATOM 4615 C C . GLY B 1 288 ? -8.852 14.273 19.969 1 96.44 288 GLY B C 1
ATOM 4616 O O . GLY B 1 288 ? -8.32 14.859 20.906 1 96.44 288 GLY B O 1
ATOM 4617 N N . ASN B 1 289 ? -10.141 14.383 19.578 1 95.81 289 ASN B N 1
ATOM 4618 C CA . ASN B 1 289 ? -11.094 15.133 20.391 1 95.81 289 ASN B CA 1
ATOM 4619 C C . ASN B 1 289 ? -12.219 14.234 20.906 1 95.81 289 ASN B C 1
ATOM 4621 O O . ASN B 1 289 ? -12.703 13.359 20.188 1 95.81 289 ASN B O 1
ATOM 4625 N N . ASN B 1 290 ? -12.68 14.531 22.125 1 86.62 290 ASN B N 1
ATOM 4626 C CA . ASN B 1 290 ? -13.719 13.758 22.797 1 86.62 290 ASN B CA 1
ATOM 4627 C C . ASN B 1 290 ? -13.383 12.273 22.828 1 86.62 290 ASN B C 1
ATOM 4629 O O . ASN B 1 290 ? -13.648 11.555 21.859 1 86.62 290 ASN B O 1
ATOM 4633 N N . GLU B 1 291 ? -13.117 11.773 23.875 1 77.44 291 GLU B N 1
ATOM 4634 C CA . GLU B 1 291 ? -12.555 10.43 23.969 1 77.44 291 GLU B CA 1
ATOM 4635 C C . GLU B 1 291 ? -13.648 9.367 23.938 1 77.44 291 GLU B C 1
ATOM 4637 O O . GLU B 1 291 ? -13.43 8.25 23.469 1 77.44 291 GLU B O 1
ATOM 4642 N N . VAL B 1 292 ? -14.914 9.695 24.484 1 80.75 292 VAL B N 1
ATOM 4643 C CA . VAL B 1 292 ? -15.977 8.695 24.5 1 80.75 292 VAL B CA 1
ATOM 4644 C C . VAL B 1 292 ? -17.328 9.367 24.219 1 80.75 292 VAL B C 1
ATOM 4646 O O . VAL B 1 292 ? -17.844 10.094 25.062 1 80.75 292 VAL B O 1
ATOM 4649 N N . PRO B 1 293 ? -17.906 9.07 22.922 1 89.62 293 PRO B N 1
ATOM 4650 C CA . PRO B 1 293 ? -17.25 8.461 21.766 1 89.62 293 PRO B CA 1
ATOM 4651 C C . PRO B 1 293 ? -16.266 9.398 21.094 1 89.62 293 PRO B C 1
ATOM 4653 O O . PRO B 1 293 ? -16.328 10.617 21.281 1 89.62 293 PRO B O 1
ATOM 4656 N N . ILE B 1 294 ? -15.383 8.906 20.344 1 93 294 ILE B N 1
ATOM 4657 C CA . ILE B 1 294 ? -14.328 9.695 19.734 1 93 294 ILE B CA 1
ATOM 4658 C C . ILE B 1 294 ? -14.922 10.594 18.641 1 93 294 ILE B C 1
ATOM 4660 O O . ILE B 1 294 ? -15.68 10.125 17.781 1 93 294 ILE B O 1
ATOM 4664 N N . ASN B 1 295 ? -14.609 11.891 18.734 1 96.56 295 ASN B N 1
ATOM 4665 C CA . ASN B 1 295 ? -15.055 12.836 17.719 1 96.56 295 ASN B CA 1
ATOM 4666 C C . ASN B 1 295 ? -14.055 12.914 16.562 1 96.56 295 ASN B C 1
ATOM 4668 O O . ASN B 1 295 ? -14.453 13.016 15.406 1 96.56 295 ASN B O 1
ATOM 4672 N N . SER B 1 296 ? -12.812 12.93 16.891 1 97.25 296 SER B N 1
ATOM 4673 C CA . SER B 1 296 ? -11.773 13.031 15.875 1 97.25 296 SER B CA 1
ATOM 4674 C C . SER B 1 296 ? -10.555 12.18 16.25 1 97.25 296 SER B C 1
ATOM 4676 O O . SER B 1 296 ? -10.32 11.906 17.422 1 97.25 296 SER B O 1
ATOM 4678 N N . ILE B 1 297 ? -9.797 11.781 15.211 1 97.06 297 ILE B N 1
ATOM 4679 C CA . ILE B 1 297 ? -8.656 10.914 15.492 1 97.06 297 ILE B CA 1
ATOM 4680 C C . ILE B 1 297 ? -7.473 11.32 14.609 1 97.06 297 ILE B C 1
ATOM 4682 O O . ILE B 1 297 ? -7.648 11.688 13.445 1 97.06 297 ILE B O 1
ATOM 4686 N N . GLY B 1 298 ? -6.328 11.367 15.195 1 97.75 298 GLY B N 1
ATOM 4687 C CA . GLY B 1 298 ? -5.047 11.539 14.531 1 97.75 298 GLY B CA 1
ATOM 4688 C C . GLY B 1 298 ? -4.051 10.445 14.867 1 97.75 298 GLY B C 1
ATOM 4689 O O . GLY B 1 298 ? -4.305 9.617 15.742 1 97.75 298 GLY B O 1
ATOM 4690 N N . PHE B 1 299 ? -2.986 10.406 14.148 1 98 299 PHE B N 1
ATOM 4691 C CA . PHE B 1 299 ? -1.975 9.367 14.297 1 98 299 PHE B CA 1
ATOM 4692 C C . PHE B 1 299 ? -0.614 9.977 14.609 1 98 299 PHE B C 1
ATOM 4694 O O . PHE B 1 299 ? -0.264 11.031 14.086 1 98 299 PHE B O 1
ATOM 4701 N N . GLU B 1 300 ? 0.085 9.312 15.453 1 97.38 300 GLU B N 1
ATOM 4702 C CA . GLU B 1 300 ? 1.453 9.688 15.805 1 97.38 300 GLU B CA 1
ATOM 4703 C C . GLU B 1 300 ? 2.449 8.625 15.336 1 97.38 300 GLU B C 1
ATOM 4705 O O . GLU B 1 300 ? 2.279 7.441 15.617 1 97.38 300 GLU B O 1
ATOM 4710 N N . PHE B 1 301 ? 3.488 9.086 14.586 1 97.12 301 PHE B N 1
ATOM 4711 C CA . PHE B 1 301 ? 4.465 8.164 14.016 1 97.12 301 PHE B CA 1
ATOM 4712 C C . PHE B 1 301 ? 5.883 8.602 14.352 1 97.12 301 PHE B C 1
ATOM 4714 O O . PHE B 1 301 ? 6.145 9.789 14.547 1 97.12 301 PHE B O 1
ATOM 4721 N N . ALA B 1 302 ? 6.734 7.652 14.422 1 94.81 302 ALA B N 1
ATOM 4722 C CA . ALA B 1 302 ? 8.18 7.859 14.438 1 94.81 302 ALA B CA 1
ATOM 4723 C C . ALA B 1 302 ? 8.836 7.246 13.203 1 94.81 302 ALA B C 1
ATOM 4725 O O . ALA B 1 302 ? 8.258 6.359 12.562 1 94.81 302 ALA B O 1
ATOM 4726 N N . PRO B 1 303 ? 10.023 7.766 12.867 1 89.75 303 PRO B N 1
ATOM 4727 C CA . PRO B 1 303 ? 10.711 7.156 11.727 1 89.75 303 PRO B CA 1
ATOM 4728 C C . PRO B 1 303 ? 11.125 5.711 11.992 1 89.75 303 PRO B C 1
ATOM 4730 O O . PRO B 1 303 ? 11.312 5.32 13.148 1 89.75 303 PRO B O 1
#

InterPro domains:
  IPR001229 Jacalin-like lectin domain [PF01419] (11-153)
  IPR001229 Jacalin-like lectin domain [PF01419] (164-299)
  IPR001229 Jacalin-like lectin domain [PS51752] (7-157)
  IPR001229 Jacalin-like lectin domain [PS51752] (161-303)
  IPR001229 Jacalin-like lectin domain [SM00915] (172-303)
  IPR036404 Jacalin-like lectin domain superfamily [G3DSA:2.100.10.30] (4-154)
  IPR036404 Jacalin-like lectin domain superfamily [G3DSA:2.100.10.30] (155-301)
  IPR036404 Jacalin-like lectin domain superfamily [SSF51101] (8-154)
  IPR036404 Jacalin-like lectin domain superfamily [SSF51101] (162-303)

Solvent-accessible surface area (backbone atoms only — not comparable to full-atom values): 30110 Å² total; per-residue (Å²): 124,71,47,68,66,54,28,29,28,38,31,60,48,66,43,62,92,39,73,28,69,34,75,38,58,36,69,63,45,83,66,47,64,68,37,42,30,23,38,40,38,26,24,28,74,85,37,64,24,27,19,40,72,38,41,35,50,48,92,47,62,82,62,68,82,70,65,54,78,39,55,23,59,98,53,64,48,76,46,78,46,80,32,51,41,88,50,31,56,29,34,43,35,34,22,30,24,82,77,62,37,60,17,36,5,24,41,32,39,28,33,73,84,70,49,75,46,71,69,45,41,26,89,55,80,52,74,49,69,53,36,40,68,35,39,34,76,40,23,32,33,35,14,14,65,53,29,26,13,17,45,24,44,26,30,29,38,96,83,43,49,31,28,34,37,58,48,46,26,93,49,71,54,74,47,75,41,69,40,95,57,64,56,38,33,39,41,38,34,23,34,72,30,33,30,40,75,45,57,59,61,68,84,73,62,75,74,56,72,59,54,64,55,56,71,49,60,70,53,87,86,69,57,43,78,46,78,46,76,45,54,87,64,49,43,60,38,34,37,35,43,24,22,27,74,87,79,29,26,34,18,20,40,31,41,28,38,78,60,50,76,48,45,55,40,32,40,70,76,82,45,46,67,46,63,41,41,34,55,38,45,35,50,21,35,40,31,33,14,20,60,80,55,30,17,17,45,22,43,29,30,23,75,124,71,49,69,65,52,29,28,28,36,31,59,47,66,43,62,93,40,73,29,68,32,74,36,58,37,68,62,45,84,66,47,66,67,35,42,30,24,38,41,37,26,23,28,75,84,38,84,15,27,20,41,71,40,41,34,49,46,90,47,61,81,63,66,82,71,64,55,78,38,55,23,60,97,57,64,49,75,45,77,46,82,32,50,40,88,50,31,56,28,34,43,34,33,22,30,29,82,76,62,36,60,18,36,7,25,42,33,40,27,33,74,84,69,48,75,45,70,70,45,42,28,88,56,80,55,71,49,69,55,36,41,69,34,40,34,76,40,22,30,32,36,13,12,64,53,26,24,14,16,46,23,43,25,31,29,38,96,82,43,48,31,29,34,37,59,48,48,26,92,47,71,55,71,48,77,42,71,41,95,57,66,56,40,32,39,40,38,34,23,32,73,30,34,30,37,74,46,56,58,62,67,81,74,64,75,70,58,65,66,50,58,58,55,68,50,60,72,55,86,83,72,56,43,79,46,78,46,75,46,54,88,64,48,42,60,38,34,38,36,42,24,24,27,73,87,78,28,27,32,18,20,41,30,41,29,38,76,60,48,76,49,44,56,39,32,40,70,76,82,44,46,65,46,63,43,41,34,55,36,44,35,49,19,33,41,31,32,14,19,59,80,55,29,17,16,47,22,42,29,31,24,75

Secondary structure (DSSP, 8-state):
--GGGG-EEEEEEE--SSSEEEEEE-SSHHHHTTS-EEEEEEE-TTSS-EEEEEEEEGGGTT--S---TT---S-SEEEEEEE-TT--EEEEEEEE-TTT--SEEEEEEEETT--EEEEEE---S--EEEEEEE-EEEEEEEEESSSEEEEEEEEE-TTS-EEEEEEE---S-EEEEE-SS---EEEEEESSSEEEEEE---TTS---HHHHHHS----TTT-EEEEEE--TT--EEEEEEEE-TTT--EEEEEEEESS-EEEEEE--TT-EEEEEEEEE-EEEEEEEEEETTEEEEEEEEE-/--GGGG-EEEEEEE--SSSEEEEEE-SSHHHHTTS-EEEEEEE-TTSSSEEEEEEEEGGGTT--S---TT---S-SEEEEEEE-TT--EEEEEEEE-TTT--SEEEEEEEETT--EEEEEE---S--EEEEEEE-EEEEEEEEESSSEEEEEEEEE-TTS-EEEEEEE---S-EEEEE-SS---EEEEEESSSEEEEEE---TTS-S-HHHHHHS----TTT-EEEEEE--TT--EEEEEEEE-TTT--EEEEEEEESS-EEEEEE--TT-EEEEEEEEE-EEEEEEEEEETTEEEEEEEEE-

Radius of gyration: 24.23 Å; Cα contacts (8 Å, |Δi|>4): 1726; chains: 2; bounding box: 62×61×64 Å

Sequence (606 aa):
MAASDNAVMFGPWGRTFTGKFWKYELPELPIVLGQETAIIIRYKENTPGINYIKVVPLLDKDNIENQPEGSGPVVGDTTVILLGADEFIKEFTFGFSEPDAKYLSWIYLVDNKNQQHGPFGTLTTPKFSFTVTKGKLVGFFGWNEGPISSFGVELASSDNVVMVGPWGLNEGITWHHQVKAQCTNIIINYGVRVNRITVDPDENSGKNKDNIKHHLKRSGDGDYIKEITLGPDECIKDCFVFVKPDTKCLSALGLSTNKDMYGTYGTVDDTSVFPLPVTKGKLLGFFGNNEVPINSIGFEFAPMAASDNAVMFGPWGRTFTGKFWKYELPELPIVLGQETAIIIRYKENTPGINYIKVVPLLDKDNIENQPEGSGPVVGDTTVILLGADEFIKEFTFGFSEPDAKYLSWIYLVDNKNQQHGPFGTLTTPKFSFTVTKGKLVGFFGWNEGPISSFGVELASSDNVVMVGPWGLNEGITWHHQVKAQCTNIIINYGVRVNRITVDPDENSGKNKDNIKHHLKRSGDGDYIKEITLGPDECIKDCFVFVKPDTKCLSALGLSTNKDMYGTYGTVDDTSVFPLPVTKGKLLGFFGNNEVPINSIGFEFAP

Organism: Ambrosia artemisiifolia (NCBI:txid4212)

pLDDT: mean 85.32, std 16.23, range [30.84, 98.0]

Foldseek 3Di:
DFLQVLWWKWDWPFDAPPADKDKAFEPPNLVPLQAKKKWKWFEAAPDQETFDIKMYGPVCQVVPPCDDPQTADPDGDMDMDIAGRPKAWFKKKWAGGPDVSQYTAWIWTAIPVRDIDDRDGYDDDDMAMKGWPDWHWGMKIAHDPNHGRIMMTITHDNVQKTKIDWFFDQDADKDWAFEPFFFFKKKWKFFQATFAIHTDYPVPPPDDPCVVVVVPPPPPHGIDMDMDGADPPKAWFKKKWWAAPPRRFTAFIWTDIPVDTDDGGHHRPRTDIHMIGTPDWGWTTKMAHDRGHGRIIMTMTGD/DFLQVLWWKWDWPFDAPPADKDKAFEPPNLVCLQAKKKWKWFEAAPDFATFDIKIYGPVCQVVPPCDDPQTADPDGDMDMDIAGRPKAWFKKKWAADPDVRQYTAWIWTAIPVRDIDDRDGYDDDDMAMKGWPDWHWGMKIAHDPNHGRIMMTITHDNVQKTKIDWFFDQDADKDWAFEPFFFFKKKWKFAQATFAIHTDYPVPVPDPPVPVVVVPPPPPHGIDMDMDGADPPKAWFKKKWWAAPPRRFTAFIWTDIPVDTDDGGHDRPRTDIHMIGTPDWGWTTKMAHDRGHGRIIMTMTGD